Protein AF-A0A519HMJ4-F1 (afdb_monomer)

Secondary structure (DSSP, 8-state):
------------------------------------------TTSSSSSSS-----PPP---PPEEPSSHHHHHHHHHHHS-SS------TT-TTS-----------------SS---S--SSTTEEE-BSEEEETTEEEEEETTEEEEEE--TT--EEEEEEESSPBTB-GGGSTTEEEEEEEEETTEEEEEEEETTTTEEEEEEEEE-TTS-EEEEEEEEEE-----BSS--SEEEETTEEEEEE--B--SHHHHHHSS-BEEEB-SSSBPPP-B---GGGEEEPPPPTTS-S---EEEEEEEEETTSSS-EEEEEEEEE-SEEEEEE-SSEEEEEEE-S----TTSPPEEEEEEEETT-PPPEEEEEESB-SSGGGEEEETTTTEEEEEEESS--BTSBTTTTB--SEEEEEEEEGGG-BBS-----TTTEEEEEEPPTT-EEEEEEE-SSEEEEEEE---SSS-GGG-EEEEEEEETT-S--EEEEEESEEEEEEEETTEEEEEEEETTEEEEEEEE----TTSTT-SS-EEEEEEEEES-EES--SGGG-EEEE-TT-TTSSEEEEEEEEE-S--TTS-TTSS--EEEEEEEETTEEEEEEEE---GGGPPP----S--S-TT-S-EEEEETTEEEEEETTEEEEEEEETTEEEEEEEEE-PPPPPPPP--

Radius of gyration: 27.79 Å; Cα contacts (8 Å, |Δi|>4): 1647; chains: 1; bounding box: 76×78×93 Å

Nearest PDB structures (foldseek):
  4yhc-assembly1_A  TM=3.715E-01  e=1.565E-03  Schizosaccharomyces pombe 972h-
  6byx-assembly2_B  TM=3.562E-01  e=1.719E-03  Alteromonas sp. LOR
  6byx-assembly1_A  TM=3.514E-01  e=2.172E-03  Alteromonas sp. LOR
  9azz-assembly3_C  TM=4.197E-01  e=1.947E-01  Ehrlichia ruminantium str. Gardel
  1l3a-assembly1_C  TM=2.124E-01  e=3.899E+00  Solanum tuberosum

pLDDT: mean 77.73, std 22.74, range [22.72, 98.25]

Mean predicted aligned error: 12.27 Å

Foldseek 3Di:
DDDDDDDDDDDDDDDDDDDDDDDDDDDDDDDDDDDDDDDDDDPPPPPPPPPPPPPPPPPAFAFFAFQPALVSVLVVCVPFADPDDDPDPDPPDPVVPPDDDDDAFADDDDDDDDPDWQFRDHADQKAFWAQWGDDVQKIWGHDLQKIWIFGRPPNDTGTDEMDGLDDPQDFLVNFAPKAFQTWDDANQKIWIWIADPPVAAIKTWIWGADPRGYIGTQWIKGKHADDPDFSADGQWMDRRQKIKGKGKDFDDRSVVSQVRAIWTWTDDHPDTDDTHRQDDSNLETEFDADPVSQWGQGIKMWTKMWRNVDSDIDIHIRIYTTAPQWEWADYNFWIKIKHFGPDQDDLAFFGKIKIKTGTPVRDGIWIAIETAEALYNQQWDDPVVQQKIKGKGFSDFSYRPYHGNFADTGWIKIAIGHNSQTHRHPGYDDPVRIDTQTGDDPPWTHWHWHDDPFWIKIKTWDRDDPDDSQQTKMKIWIGTPVDDHIDIDIGTAGWLYWYDQQRWIWTWGGHDFKIKTWTWDADPDPVPVPDPGIDTLDIDMDGQKDFLARHRQQKDWDADPVPNSRQWTKMKHWIAGDDDPVDDSQPGFTWIWMWIHHRSDIGTQGIHGDPVVPADDQVSSHNPGSSRHQKGWGDDPQWTWMRTHQKIWTWHRDPSHTDTPDMDGPHDDHDDDDDD

Sequence (676 aa):
MVRYSRTIVATASRSQAGRLSNDGRRETHPPGGRDMVRWMTGLAAAAAALAMWTTAAAEPGERLSAFRSEAEFRAYLAAHGPQDPPPVCPPDQPDCEKDSSVDDVVITASRAAAAPSIANNQEAGVDEGDIVKMRGDTLIILRRGRLFTLDTAGDGLRAVDSINAFPPGLSPDQTDGDWYDEMLVADDWVVVIGYSYERGGTEINRFRLDRRGRIRFVDSHHLSSEDYYSSRNYASRLVGGQLVVYSPIEVYSADQTLAGVPELIRWRGGGQGAGQTLVRPQDIYRAPPAPDGSDGVEALHAVIRCDLTRPRLTCRATAILGPSSRTFYVGPDATYVWMTGGTYGGRDTLTHAFVYRVPLDGSRPTAARVLGAPTDQFSFAEDKAAGLLRVLVRSDGGGDAMWRPEFSEGSVALLTLPLSRFGDGVAAPEAGDYRMLGAIPDNAWRFVNRFTDAHVLYSVSGLAWEFDDDEGQALLDVVPLAGGAPTRYLLAGQVERIEPVGADALVVSRGADRVFFRTVNLAVDARRLWSQGPNITNTYVMQGANGAETRSHAFFYRPDPDSPDGERGVMGLPVVRGVDQDNGLFDAAADMAFLRRRDDRVVPIGQLASNASGQADDGCQVSCVDWYGDARPIFVGDRIFALLGYELVEGAEIKGQITERRRVSFAPPPAPSRRD

Solvent-accessible surface area (backbone atoms only — not comparable to full-atom values): 37508 Å² total; per-residue (Å²): 143,84,86,86,86,78,90,79,86,88,79,88,83,79,87,86,86,86,81,88,88,89,85,82,90,83,88,86,87,87,86,84,79,86,89,80,95,88,85,92,85,77,99,82,72,80,85,79,75,86,80,74,81,71,79,74,73,73,79,78,51,59,57,38,56,45,29,92,36,61,70,53,44,41,56,45,41,78,73,49,30,61,89,70,69,78,82,77,79,56,98,85,52,85,78,81,77,79,88,89,78,91,90,79,40,27,38,34,50,67,86,60,92,69,79,91,69,57,56,42,42,68,42,53,65,34,43,55,45,30,41,60,50,73,56,84,51,24,41,40,38,48,50,56,29,28,38,38,20,33,39,40,52,93,89,45,77,42,77,62,36,74,47,70,51,62,63,78,69,64,54,51,86,76,33,63,81,26,42,45,53,29,32,46,77,48,97,47,36,39,34,37,39,28,42,29,72,94,80,44,23,36,36,47,27,35,29,39,47,46,102,82,40,43,74,41,83,75,52,37,30,40,32,39,31,50,86,62,54,28,74,78,56,69,69,40,34,34,50,79,56,32,40,38,39,59,27,50,34,71,43,54,57,60,67,56,37,65,70,59,45,40,23,50,21,42,59,67,57,86,49,82,43,81,62,42,73,39,62,53,42,67,39,32,28,41,54,70,78,47,100,83,60,60,53,39,34,40,18,40,41,32,48,33,40,28,41,63,81,44,97,64,78,50,69,44,44,43,31,36,54,29,24,70,25,33,33,62,38,70,55,85,58,29,39,37,42,36,27,29,21,95,54,89,40,60,58,89,38,56,23,56,22,38,39,36,44,37,40,70,87,68,56,80,33,25,18,24,32,43,61,22,18,37,48,40,51,43,28,50,48,76,39,74,88,83,39,32,39,36,36,40,24,18,14,40,54,49,12,29,47,43,68,36,31,46,60,38,56,25,23,36,28,40,37,52,44,51,56,87,53,43,12,37,22,80,45,55,77,54,82,84,32,45,45,80,76,46,71,53,60,84,78,24,28,39,54,26,37,21,49,54,101,58,32,40,36,40,31,36,12,47,74,61,93,88,57,66,78,43,65,24,30,16,43,39,41,40,34,44,70,93,51,86,74,67,50,76,45,84,42,75,13,30,54,36,33,41,30,50,43,54,70,26,34,34,41,31,17,40,26,75,50,20,33,35,44,30,31,33,45,56,69,81,42,90,85,51,78,84,55,96,53,70,45,76,70,28,73,40,72,46,69,70,25,38,76,41,55,46,55,42,45,25,35,36,77,47,52,36,95,92,23,88,62,26,43,28,26,42,34,29,36,39,26,29,63,93,70,65,84,90,60,62,66,77,78,58,74,31,29,35,39,32,33,34,39,54,65,63,37,63,43,79,26,44,55,49,75,50,68,67,96,75,63,68,71,63,73,68,62,28,19,82,66,45,80,75,46,63,47,33,33,38,59,60,83,91,47,38,35,31,40,27,75,54,30,47,34,33,38,42,76,57,97,74,27,46,39,78,73,51,72,45,71,69,60,67,77,60,63,80,76,83,80,129

Structure (mmCIF, N/CA/C/O backbone):
data_AF-A0A519HMJ4-F1
#
_entry.id   AF-A0A519HMJ4-F1
#
loop_
_atom_site.group_PDB
_atom_site.id
_atom_site.type_symbol
_atom_site.label_atom_id
_atom_site.label_alt_id
_atom_site.label_comp_id
_atom_site.label_asym_id
_atom_site.label_entity_id
_atom_site.label_seq_id
_atom_site.pdbx_PDB_ins_code
_atom_site.Cartn_x
_atom_site.Cartn_y
_atom_site.Cartn_z
_atom_site.occupancy
_atom_site.B_iso_or_equiv
_atom_site.auth_seq_id
_atom_site.auth_comp_id
_atom_site.auth_asym_id
_atom_site.auth_atom_id
_atom_site.pdbx_PDB_model_num
ATOM 1 N N . MET A 1 1 ? 24.581 29.740 12.020 1.00 34.16 1 MET A N 1
ATOM 2 C CA . MET A 1 1 ? 24.588 31.212 11.831 1.00 34.16 1 MET A CA 1
ATOM 3 C C . MET A 1 1 ? 25.543 31.595 10.696 1.00 34.16 1 MET A C 1
ATOM 5 O O . MET A 1 1 ? 26.704 31.872 10.955 1.00 34.16 1 MET A O 1
ATOM 9 N N . VAL A 1 2 ? 25.062 31.638 9.451 1.00 23.44 2 VAL A N 1
ATOM 10 C CA . VAL A 1 2 ? 25.721 32.313 8.312 1.00 23.44 2 VAL A CA 1
ATOM 11 C C . VAL A 1 2 ? 24.601 32.961 7.493 1.00 23.44 2 VAL A C 1
ATOM 13 O O . VAL A 1 2 ? 23.551 32.349 7.331 1.00 23.44 2 VAL A O 1
ATOM 16 N N . ARG A 1 3 ? 24.774 34.204 7.029 1.00 23.34 3 ARG A N 1
ATOM 17 C CA . ARG A 1 3 ? 23.778 34.913 6.203 1.00 23.34 3 ARG A CA 1
ATOM 18 C C . ARG A 1 3 ? 24.270 35.020 4.764 1.00 23.34 3 ARG A C 1
ATOM 20 O O . ARG A 1 3 ? 25.355 35.553 4.549 1.00 23.34 3 ARG A O 1
ATOM 27 N N . TYR A 1 4 ? 23.432 34.647 3.799 1.00 23.19 4 TYR A N 1
ATOM 28 C CA . TYR A 1 4 ? 23.602 35.026 2.395 1.00 23.19 4 TYR A CA 1
ATOM 29 C C . TYR A 1 4 ? 22.458 35.940 1.948 1.00 23.19 4 TYR A C 1
ATOM 31 O O . TYR A 1 4 ? 21.378 35.490 1.584 1.00 23.19 4 TYR A O 1
ATOM 39 N N . SER A 1 5 ? 22.706 37.250 1.966 1.00 23.06 5 SER A N 1
ATOM 40 C CA . SER A 1 5 ? 21.808 38.238 1.362 1.00 23.06 5 SER A CA 1
ATOM 41 C C . SER A 1 5 ? 22.107 38.362 -0.134 1.00 23.06 5 SER A C 1
ATOM 43 O O . SER A 1 5 ? 23.222 38.729 -0.505 1.00 23.06 5 SER A O 1
ATOM 45 N N . ARG A 1 6 ? 21.114 38.130 -1.002 1.00 26.80 6 ARG A N 1
ATOM 46 C CA . ARG A 1 6 ? 21.177 38.503 -2.426 1.00 26.80 6 ARG A CA 1
ATOM 47 C C . ARG A 1 6 ? 20.032 39.440 -2.797 1.00 26.80 6 ARG A C 1
ATOM 49 O O . ARG A 1 6 ? 18.956 39.013 -3.194 1.00 26.80 6 ARG A O 1
ATOM 56 N N . THR A 1 7 ? 20.300 40.737 -2.695 1.00 23.95 7 THR A N 1
ATOM 57 C CA . THR A 1 7 ? 19.444 41.782 -3.260 1.00 23.95 7 THR A CA 1
ATOM 58 C C . THR A 1 7 ? 19.503 41.720 -4.786 1.00 23.95 7 THR A C 1
ATOM 60 O O . THR A 1 7 ? 20.583 41.870 -5.356 1.00 23.95 7 THR A O 1
ATOM 63 N N . ILE A 1 8 ? 18.359 41.564 -5.452 1.00 25.42 8 ILE A N 1
ATOM 64 C CA . ILE A 1 8 ? 18.224 41.796 -6.896 1.00 25.42 8 ILE A CA 1
ATOM 65 C C . ILE A 1 8 ? 17.259 42.966 -7.101 1.00 25.42 8 ILE A C 1
ATOM 67 O O . ILE A 1 8 ? 16.222 43.063 -6.449 1.00 25.42 8 ILE A O 1
ATOM 71 N N . VAL A 1 9 ? 17.652 43.905 -7.962 1.00 25.11 9 VAL A N 1
ATOM 72 C CA . VAL A 1 9 ? 16.954 45.179 -8.165 1.00 25.11 9 VAL A CA 1
ATOM 73 C C . VAL A 1 9 ? 15.860 45.017 -9.215 1.00 25.11 9 VAL A C 1
ATOM 75 O O . VAL A 1 9 ? 16.131 44.589 -10.334 1.00 25.11 9 VAL A O 1
ATOM 78 N N . ALA A 1 10 ? 14.634 45.416 -8.878 1.00 23.20 10 ALA A N 1
ATOM 79 C CA . ALA A 1 10 ? 13.532 45.464 -9.830 1.00 23.20 10 ALA A CA 1
ATOM 80 C C . ALA A 1 10 ? 13.673 46.656 -10.795 1.00 23.20 10 ALA A C 1
ATOM 82 O O . ALA A 1 10 ? 13.738 47.810 -10.368 1.00 23.20 10 ALA A O 1
ATOM 83 N N . THR A 1 11 ? 13.641 46.391 -12.102 1.00 25.56 11 THR A N 1
ATOM 84 C CA . THR A 1 11 ? 13.573 47.409 -13.162 1.00 25.56 11 THR A CA 1
ATOM 85 C C . THR A 1 11 ? 12.350 47.183 -14.046 1.00 25.56 11 THR A C 1
ATOM 87 O O . THR A 1 11 ? 12.381 46.447 -15.028 1.00 25.56 11 THR A O 1
ATOM 90 N N . ALA A 1 12 ? 11.250 47.858 -13.713 1.00 24.45 12 ALA A N 1
ATOM 91 C CA . ALA A 1 12 ? 10.075 47.909 -14.574 1.00 24.45 12 ALA A CA 1
ATOM 92 C C . ALA A 1 12 ? 10.269 48.928 -15.713 1.00 24.45 12 ALA A C 1
ATOM 94 O O . ALA A 1 12 ? 10.676 50.066 -15.476 1.00 24.45 12 ALA A O 1
ATOM 95 N N . SER A 1 13 ? 9.886 48.562 -16.936 1.00 25.78 13 SER A N 1
ATOM 96 C CA . SER A 1 13 ? 9.621 49.513 -18.023 1.00 25.78 13 SER A CA 1
ATOM 97 C C . SER A 1 13 ? 8.287 49.170 -18.699 1.00 25.78 13 SER A C 1
ATOM 99 O O . SER A 1 13 ? 7.730 48.091 -18.494 1.00 25.78 13 SER A O 1
ATOM 101 N N . ARG A 1 14 ? 7.687 50.139 -19.400 1.00 26.16 14 ARG A N 1
ATOM 102 C CA . ARG A 1 14 ? 6.272 50.093 -19.804 1.00 26.16 14 ARG A CA 1
ATOM 103 C C . ARG A 1 14 ? 6.083 49.953 -21.312 1.00 26.16 14 ARG A C 1
ATOM 105 O O . ARG A 1 14 ? 6.772 50.610 -22.081 1.00 26.16 14 ARG A O 1
ATOM 112 N N . SER A 1 15 ? 4.967 49.303 -21.653 1.00 26.28 15 SER A N 1
ATOM 113 C CA . SER A 1 15 ? 4.074 49.603 -22.786 1.00 26.28 15 SER A CA 1
ATOM 114 C C . SER A 1 15 ? 4.603 49.475 -24.221 1.00 26.28 15 SER A C 1
ATOM 116 O O . SER A 1 15 ? 5.519 50.179 -24.623 1.00 26.28 15 SER A O 1
ATOM 118 N N . GLN A 1 16 ? 3.805 48.816 -25.063 1.00 27.92 16 GLN A N 1
ATOM 119 C CA . GLN A 1 16 ? 2.895 49.558 -25.949 1.00 27.92 16 GLN A CA 1
ATOM 120 C C . GLN A 1 16 ? 1.623 48.742 -26.228 1.00 27.92 16 GLN A C 1
ATOM 122 O O . GLN A 1 16 ? 1.539 47.576 -25.851 1.00 27.92 16 GLN A O 1
ATOM 127 N N . ALA A 1 17 ? 0.601 49.382 -26.802 1.00 27.86 17 ALA A N 1
ATOM 128 C CA . ALA A 1 17 ? -0.712 48.784 -27.034 1.00 27.86 17 ALA A CA 1
ATOM 129 C C . ALA A 1 17 ? -1.005 48.637 -28.535 1.00 27.86 17 ALA A C 1
ATOM 131 O O . ALA A 1 17 ? -0.858 49.597 -29.289 1.00 27.86 17 ALA A O 1
ATOM 132 N N . GLY A 1 18 ? -1.493 47.462 -28.939 1.00 26.66 18 GLY A N 1
ATOM 133 C CA . GLY A 1 18 ? -2.162 47.221 -30.221 1.00 26.66 18 GLY A CA 1
ATOM 134 C C . GLY A 1 18 ? -3.656 46.977 -29.987 1.00 26.66 18 GLY A C 1
ATOM 135 O O . GLY A 1 18 ? -4.031 46.404 -28.965 1.00 26.66 18 GLY A O 1
ATOM 136 N N . ARG A 1 19 ? -4.528 47.453 -30.883 1.00 27.89 19 ARG A N 1
ATOM 137 C CA . ARG A 1 19 ? -5.989 47.457 -30.678 1.00 27.89 19 ARG A CA 1
ATOM 138 C C . ARG A 1 19 ? -6.719 47.244 -32.006 1.00 27.89 19 ARG A C 1
ATOM 140 O O . ARG A 1 19 ? -6.286 47.811 -33.003 1.00 27.89 19 ARG A O 1
ATOM 147 N N . LEU A 1 20 ? -7.887 46.586 -31.950 1.00 28.39 20 LEU A N 1
ATOM 148 C CA . LEU A 1 20 ? -8.814 46.330 -33.076 1.00 28.39 20 LEU A CA 1
ATOM 149 C C . LEU A 1 20 ? -8.272 45.264 -34.064 1.00 28.39 20 LEU A C 1
ATOM 151 O O . LEU A 1 20 ? -7.066 45.118 -34.208 1.00 28.39 20 LEU A O 1
ATOM 155 N N . SER A 1 21 ? -9.096 44.458 -34.738 1.00 28.38 21 SER A N 1
ATOM 156 C CA . SER A 1 21 ? -10.502 44.650 -35.138 1.00 28.38 21 SER A CA 1
ATOM 157 C C . SER A 1 21 ? -11.448 43.494 -34.747 1.00 28.38 21 SER A C 1
ATOM 159 O O . SER A 1 21 ? -11.067 42.579 -34.024 1.00 28.38 21 SER A O 1
ATOM 161 N N . ASN A 1 22 ? -12.719 43.596 -35.156 1.00 31.66 22 ASN A N 1
ATOM 162 C CA . ASN A 1 22 ? -13.813 42.692 -34.790 1.00 31.66 22 ASN A CA 1
ATOM 163 C C . ASN A 1 22 ? -14.846 42.619 -35.932 1.00 31.66 22 ASN A C 1
ATOM 165 O O . ASN A 1 22 ? -15.599 43.574 -36.115 1.00 31.66 22 ASN A O 1
ATOM 169 N N . ASP A 1 23 ? -14.863 41.516 -36.685 1.00 31.05 23 ASP A N 1
ATOM 170 C CA . ASP A 1 23 ? -15.905 41.135 -37.656 1.00 31.05 23 ASP A CA 1
ATOM 171 C C . ASP A 1 23 ? -15.719 39.632 -37.991 1.00 31.05 23 ASP A C 1
ATOM 173 O O . ASP A 1 23 ? -14.590 39.145 -37.961 1.00 31.05 23 ASP A O 1
ATOM 177 N N . GLY A 1 24 ? -16.733 38.814 -38.287 1.00 28.36 24 GLY A N 1
ATOM 178 C CA . GLY A 1 24 ? -18.164 39.101 -38.379 1.00 28.36 24 GLY A CA 1
ATOM 179 C C . GLY A 1 24 ? -19.017 37.825 -38.321 1.00 28.36 24 GLY A C 1
ATOM 180 O O . GLY A 1 24 ? -18.515 36.710 -38.458 1.00 28.36 24 GLY A O 1
ATOM 181 N N . ARG A 1 25 ? -20.331 37.974 -38.103 1.00 33.34 25 ARG A N 1
ATOM 182 C CA . ARG A 1 25 ? -21.284 36.845 -38.033 1.00 33.34 25 ARG A CA 1
ATOM 183 C C . ARG A 1 25 ? -21.570 36.243 -39.413 1.00 33.34 25 ARG A C 1
ATOM 185 O O . ARG A 1 25 ? -21.723 36.997 -40.373 1.00 33.34 25 ARG A O 1
ATOM 192 N N . ARG A 1 26 ? -21.869 34.936 -39.465 1.00 29.88 26 ARG A N 1
ATOM 193 C CA . ARG A 1 26 ? -22.864 34.372 -40.403 1.00 29.88 26 ARG A CA 1
ATOM 194 C C . ARG A 1 26 ? -23.403 33.011 -39.953 1.00 29.88 26 ARG A C 1
ATOM 196 O O . ARG A 1 26 ? -22.695 32.013 -39.976 1.00 29.88 26 ARG A O 1
ATOM 203 N N . GLU A 1 27 ? -24.682 32.991 -39.598 1.00 33.22 27 GLU A N 1
ATOM 204 C CA . GLU A 1 27 ? -25.510 31.784 -39.531 1.00 33.22 27 GLU A CA 1
ATOM 205 C C . GLU A 1 27 ? -26.148 31.534 -40.908 1.00 33.22 27 GLU A C 1
ATOM 207 O O . GLU A 1 27 ? -26.462 32.494 -41.613 1.00 33.22 27 GLU A O 1
ATOM 212 N N . THR A 1 28 ? -26.436 30.276 -41.252 1.00 31.88 28 THR A N 1
ATOM 213 C CA . THR A 1 28 ? -27.476 29.914 -42.239 1.00 31.88 28 THR A CA 1
ATOM 214 C C . THR A 1 28 ? -28.021 28.515 -41.938 1.00 31.88 28 THR A C 1
ATOM 216 O O . THR A 1 28 ? -27.257 27.613 -41.604 1.00 31.88 28 THR A O 1
ATOM 219 N N . HIS A 1 29 ? -29.340 28.334 -42.063 1.00 31.62 29 HIS A N 1
ATOM 220 C CA . HIS A 1 29 ? -30.050 27.070 -41.809 1.00 31.62 29 HIS A CA 1
ATOM 221 C C . HIS A 1 29 ? -30.217 26.197 -43.079 1.00 31.62 29 HIS A C 1
ATOM 223 O O . HIS A 1 29 ? -30.056 26.704 -44.191 1.00 31.62 29 HIS A O 1
ATOM 229 N N . PRO A 1 30 ? -30.555 24.896 -42.934 1.00 46.59 30 PRO A N 1
ATOM 230 C CA . PRO A 1 30 ? -30.637 23.941 -44.043 1.00 46.59 30 PRO A CA 1
ATOM 231 C C . PRO A 1 30 ? -32.058 23.749 -44.622 1.00 46.59 30 PRO A C 1
ATOM 233 O O . PRO A 1 30 ? -33.054 23.995 -43.941 1.00 46.59 30 PRO A O 1
ATOM 236 N N . PRO A 1 31 ? -32.160 23.173 -45.833 1.00 38.50 31 PRO A N 1
ATOM 237 C CA . PRO A 1 31 ? -33.271 22.328 -46.282 1.00 38.50 31 PRO A CA 1
ATOM 238 C C . PRO A 1 31 ? -32.855 20.831 -46.337 1.00 38.50 31 PRO A C 1
ATOM 240 O O . PRO A 1 31 ? -31.675 20.504 -46.284 1.00 38.50 31 PRO A O 1
ATOM 243 N N . GLY A 1 32 ? -33.758 19.852 -46.473 1.00 29.19 32 GLY A N 1
ATOM 244 C CA . GLY A 1 32 ? -35.215 19.990 -46.637 1.00 29.19 32 GLY A CA 1
ATOM 245 C C . GLY A 1 32 ? -36.032 18.706 -46.894 1.00 29.19 32 GLY A C 1
ATOM 246 O O . GLY A 1 32 ? -37.251 18.807 -46.954 1.00 29.19 32 GLY A O 1
ATOM 247 N N . GLY A 1 33 ? -35.416 17.517 -46.989 1.00 29.81 33 GLY A N 1
ATOM 248 C CA . GLY A 1 33 ? -36.098 16.206 -46.920 1.00 29.81 33 GLY A CA 1
ATOM 249 C C . GLY A 1 33 ? -36.902 15.724 -48.148 1.00 29.81 33 GLY A C 1
ATOM 250 O O . GLY A 1 33 ? -37.142 16.479 -49.084 1.00 29.81 33 GLY A O 1
ATOM 251 N N . ARG A 1 34 ? -37.366 14.457 -48.054 1.00 30.62 34 ARG A N 1
ATOM 252 C CA . ARG A 1 34 ? -38.133 13.641 -49.042 1.00 30.62 34 ARG A CA 1
ATOM 253 C C . ARG A 1 34 ? -37.303 13.206 -50.268 1.00 30.62 34 ARG A C 1
ATOM 255 O O . ARG A 1 34 ? -36.587 14.004 -50.846 1.00 30.62 34 ARG A O 1
ATOM 262 N N . ASP A 1 35 ? -37.274 11.928 -50.650 1.00 29.56 35 ASP A N 1
ATOM 263 C CA . ASP A 1 35 ? -38.444 11.084 -50.953 1.00 29.56 35 ASP A CA 1
ATOM 264 C C . ASP A 1 35 ? -38.473 9.675 -50.307 1.00 29.56 35 ASP A C 1
ATOM 266 O O . ASP A 1 35 ? -37.631 9.315 -49.487 1.00 29.56 35 ASP A O 1
ATOM 270 N N . MET A 1 36 ? -39.522 8.904 -50.623 1.00 27.69 36 MET A N 1
ATOM 271 C CA . MET A 1 36 ? -39.940 7.643 -49.986 1.00 27.69 36 MET A CA 1
ATOM 272 C C . MET A 1 36 ? -40.504 6.666 -51.045 1.00 27.69 36 MET A C 1
ATOM 274 O O . MET A 1 36 ? -40.899 7.127 -52.110 1.00 27.69 36 MET A O 1
ATOM 278 N N . VAL A 1 37 ? -40.673 5.365 -50.710 1.00 30.06 37 VAL A N 1
ATOM 279 C CA . VAL A 1 37 ? -41.324 4.301 -51.540 1.00 30.06 37 VAL A CA 1
ATOM 280 C C . VAL A 1 37 ? -40.401 3.819 -52.689 1.00 30.06 37 VAL A C 1
ATOM 282 O O . VAL A 1 37 ? -39.843 4.645 -53.390 1.00 30.06 37 VAL A O 1
ATOM 285 N N . ARG A 1 38 ? -40.130 2.534 -52.999 1.00 29.22 38 ARG A N 1
ATOM 286 C CA . ARG A 1 38 ? -40.594 1.145 -52.678 1.00 29.22 38 ARG A CA 1
ATOM 287 C C . ARG A 1 38 ? -39.373 0.206 -52.965 1.00 29.22 38 ARG A C 1
ATOM 289 O O . ARG A 1 38 ? -38.454 0.666 -53.626 1.00 29.22 38 ARG A O 1
ATOM 296 N N . TRP A 1 39 ? -39.221 -1.072 -52.590 1.00 26.22 39 TRP A N 1
ATOM 297 C CA . TRP A 1 39 ? -40.107 -2.246 -52.424 1.00 26.22 39 TRP A CA 1
ATOM 298 C C . TRP A 1 39 ? -39.437 -3.293 -51.490 1.00 26.22 39 TRP A C 1
ATOM 300 O O . TRP A 1 39 ? -38.245 -3.205 -51.215 1.00 26.22 39 TRP A O 1
ATOM 310 N N . MET A 1 40 ? -40.175 -4.329 -51.065 1.00 28.67 40 MET A N 1
ATOM 311 C CA . MET A 1 40 ? -39.639 -5.505 -50.351 1.00 28.67 40 MET A CA 1
ATOM 312 C C . MET A 1 40 ? -39.357 -6.690 -51.293 1.00 28.67 40 MET A C 1
ATOM 314 O O . MET A 1 40 ? -40.274 -7.098 -51.994 1.00 28.67 40 MET A O 1
ATOM 318 N N . THR A 1 41 ? -38.170 -7.306 -51.196 1.00 28.72 41 THR A N 1
ATOM 319 C CA . THR A 1 41 ? -37.876 -8.745 -51.450 1.00 28.72 41 THR A CA 1
ATOM 320 C C . THR A 1 41 ? -36.437 -9.038 -50.998 1.00 28.72 41 THR A C 1
ATOM 322 O O . THR A 1 41 ? -35.546 -8.295 -51.394 1.00 28.72 41 THR A O 1
ATOM 325 N N . GLY A 1 42 ? -36.176 -10.101 -50.217 1.00 28.30 42 GLY A N 1
ATOM 326 C CA . GLY A 1 42 ? -34.787 -10.447 -49.833 1.00 28.30 42 GLY A CA 1
ATOM 327 C C . GLY A 1 42 ? -34.548 -11.337 -48.600 1.00 28.30 42 GLY A C 1
ATOM 328 O O . GLY A 1 42 ? -33.396 -11.524 -48.214 1.00 28.30 42 GLY A O 1
ATOM 329 N N . LEU A 1 43 ? -35.583 -11.898 -47.962 1.00 31.91 43 LEU A N 1
ATOM 330 C CA . LEU A 1 43 ? -35.452 -12.760 -46.772 1.00 31.91 43 LEU A CA 1
ATOM 331 C C . LEU A 1 43 ? -34.902 -14.167 -47.113 1.00 31.91 43 LEU A C 1
ATOM 333 O O . LEU A 1 43 ? -35.626 -15.155 -47.071 1.00 31.91 43 LEU A O 1
ATOM 337 N N . ALA A 1 44 ? -33.617 -14.248 -47.481 1.00 28.86 44 ALA A N 1
ATOM 338 C CA . ALA A 1 44 ? -32.942 -15.509 -47.830 1.00 28.86 44 ALA A CA 1
ATOM 339 C C . ALA A 1 44 ? -31.424 -15.566 -47.522 1.00 28.86 44 ALA A C 1
ATOM 341 O O . ALA A 1 44 ? -30.789 -16.568 -47.836 1.00 28.86 44 ALA A O 1
ATOM 342 N N . ALA A 1 45 ? -30.825 -14.527 -46.918 1.00 28.23 45 ALA A N 1
ATOM 343 C CA . ALA A 1 45 ? -29.362 -14.419 -46.749 1.00 28.23 45 ALA A CA 1
ATOM 344 C C . ALA A 1 45 ? -28.867 -14.233 -45.294 1.00 28.23 45 ALA A C 1
ATOM 346 O O . ALA A 1 45 ? -27.669 -14.102 -45.064 1.00 28.23 45 ALA A O 1
ATOM 347 N N . ALA A 1 46 ? -29.760 -14.234 -44.296 1.00 29.48 46 ALA A N 1
ATOM 348 C CA . ALA A 1 46 ? -29.423 -13.896 -42.903 1.00 29.48 46 ALA A CA 1
ATOM 349 C C . ALA A 1 46 ? -29.096 -15.102 -41.990 1.00 29.48 46 ALA A C 1
ATOM 351 O O . ALA A 1 46 ? -28.793 -14.916 -40.816 1.00 29.48 46 ALA A O 1
ATOM 352 N N . ALA A 1 47 ? -29.149 -16.337 -42.505 1.00 29.47 47 ALA A N 1
ATOM 353 C CA . ALA A 1 47 ? -29.002 -17.565 -41.707 1.00 29.47 47 ALA A CA 1
ATOM 354 C C . ALA A 1 47 ? -27.585 -18.183 -41.718 1.00 29.47 47 ALA A C 1
ATOM 356 O O . ALA A 1 47 ? -27.357 -19.184 -41.047 1.00 29.47 47 ALA A O 1
ATOM 357 N N . ALA A 1 48 ? -26.636 -17.602 -42.462 1.00 29.62 48 ALA A N 1
ATOM 358 C CA . ALA A 1 48 ? -25.261 -18.109 -42.601 1.00 29.62 48 ALA A CA 1
ATOM 359 C C . ALA A 1 48 ? -24.184 -17.191 -41.978 1.00 29.62 48 ALA A C 1
ATOM 361 O O . ALA A 1 48 ? -22.998 -17.489 -42.070 1.00 29.62 48 ALA A O 1
ATOM 362 N N . ALA A 1 49 ? -24.585 -16.089 -41.330 1.00 29.58 49 ALA A N 1
ATOM 363 C CA . ALA A 1 49 ? -23.682 -15.130 -40.676 1.00 29.58 49 ALA A CA 1
ATOM 364 C C . ALA A 1 49 ? -23.620 -15.282 -39.137 1.00 29.58 49 ALA A C 1
ATOM 366 O O . ALA A 1 49 ? -22.880 -14.568 -38.468 1.00 29.58 49 ALA A O 1
ATOM 367 N N . LEU A 1 50 ? -24.378 -16.225 -38.566 1.00 33.09 50 LEU A N 1
ATOM 368 C CA . LEU A 1 50 ? -24.507 -16.471 -37.120 1.00 33.09 50 LEU A CA 1
ATOM 369 C C . LEU A 1 50 ? -23.724 -17.722 -36.668 1.00 33.09 50 LEU A C 1
ATOM 371 O O . LEU A 1 50 ? -24.209 -18.527 -35.880 1.00 33.09 50 LEU A O 1
ATOM 375 N N . ALA A 1 51 ? -22.508 -17.895 -37.199 1.00 32.88 51 ALA A N 1
ATOM 376 C CA . ALA A 1 51 ? -21.622 -19.023 -36.875 1.00 32.88 51 ALA A CA 1
ATOM 377 C C . ALA A 1 51 ? -20.118 -18.666 -36.819 1.00 32.88 51 ALA A C 1
ATOM 379 O O . ALA A 1 51 ? -19.285 -19.560 -36.705 1.00 32.88 51 ALA A O 1
ATOM 380 N N . MET A 1 52 ? -19.755 -17.378 -36.887 1.00 31.62 52 MET A N 1
ATOM 381 C CA . MET A 1 52 ? -18.364 -16.900 -36.775 1.00 31.62 52 MET A CA 1
ATOM 382 C C . MET A 1 52 ? -18.245 -15.671 -35.861 1.00 31.62 52 MET A C 1
ATOM 384 O O . MET A 1 52 ? -17.657 -14.656 -36.212 1.00 31.62 52 MET A O 1
ATOM 388 N N . TRP A 1 53 ? -18.788 -15.796 -34.648 1.00 32.66 53 TRP A N 1
ATOM 389 C CA . TRP A 1 53 ? -18.272 -15.079 -33.474 1.00 32.66 53 TRP A CA 1
ATOM 390 C C . TRP A 1 53 ? -17.464 -16.058 -32.616 1.00 32.66 53 TRP A C 1
ATOM 392 O O . TRP A 1 53 ? -17.691 -16.229 -31.421 1.00 32.66 53 TRP A O 1
ATOM 402 N N . THR A 1 54 ? -16.497 -16.728 -33.250 1.00 29.53 54 THR A N 1
ATOM 403 C CA . THR A 1 54 ? -15.318 -17.186 -32.519 1.00 29.53 54 THR A CA 1
ATOM 404 C C . THR A 1 54 ? -14.675 -15.944 -31.926 1.00 29.53 54 THR A C 1
ATOM 406 O O . THR A 1 54 ? -14.201 -15.088 -32.675 1.00 29.53 54 THR A O 1
ATOM 409 N N . THR A 1 55 ? -14.658 -15.835 -30.600 1.00 35.00 55 THR A N 1
ATOM 410 C CA . THR A 1 55 ? -13.769 -14.900 -29.916 1.00 35.00 55 THR A CA 1
ATOM 411 C C . THR A 1 55 ? -12.348 -15.255 -30.328 1.00 35.00 55 THR A C 1
ATOM 413 O O . THR A 1 55 ? -11.783 -16.228 -29.824 1.00 35.00 55 THR A O 1
ATOM 416 N N . ALA A 1 56 ? -11.791 -14.504 -31.276 1.00 28.98 56 ALA A N 1
ATOM 417 C CA . ALA A 1 56 ? -10.363 -14.521 -31.513 1.00 28.98 56 ALA A CA 1
ATOM 418 C C . ALA A 1 56 ? -9.727 -14.051 -30.204 1.00 28.98 56 ALA A C 1
ATOM 420 O O . ALA A 1 56 ? -9.815 -12.873 -29.855 1.00 28.98 56 ALA A O 1
ATOM 421 N N . ALA A 1 57 ? -9.161 -14.991 -29.444 1.00 33.16 57 ALA A N 1
ATOM 422 C CA . ALA A 1 57 ? -8.208 -14.631 -28.410 1.00 33.16 57 ALA A CA 1
ATOM 423 C C . ALA A 1 57 ? 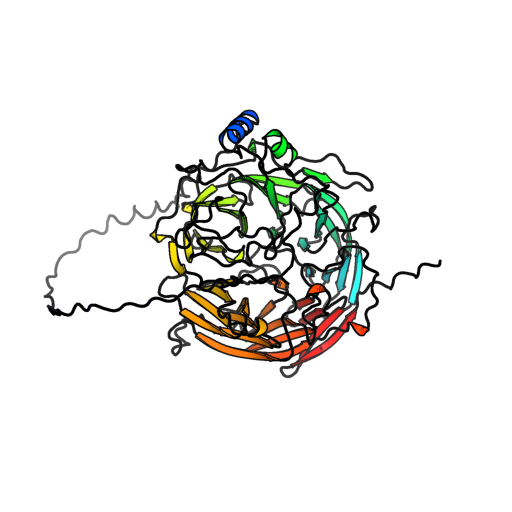-7.154 -13.770 -29.106 1.00 33.16 57 ALA A C 1
ATOM 425 O O . ALA A 1 57 ? -6.677 -14.161 -30.173 1.00 33.16 57 ALA A O 1
ATOM 426 N N . ALA A 1 58 ? -6.877 -12.583 -28.565 1.00 31.52 58 ALA A N 1
ATOM 427 C CA . ALA A 1 58 ? -5.942 -11.666 -29.197 1.00 31.52 58 ALA A CA 1
ATOM 428 C C . ALA A 1 58 ? -4.626 -12.411 -29.455 1.00 31.52 58 ALA A C 1
ATOM 430 O O . ALA A 1 58 ? -4.058 -12.977 -28.516 1.00 31.52 58 ALA A O 1
ATOM 431 N N . GLU A 1 59 ? -4.191 -12.439 -30.720 1.00 34.22 59 GLU A N 1
ATOM 432 C CA . GLU A 1 59 ? -2.868 -12.941 -31.098 1.00 34.22 59 GLU A CA 1
ATOM 433 C C . GLU A 1 59 ? -1.859 -12.283 -30.150 1.00 34.22 59 GLU A C 1
ATOM 435 O O . GLU A 1 59 ? -1.825 -11.048 -30.079 1.00 34.22 59 GLU A O 1
ATOM 440 N N . PRO A 1 60 ? -1.121 -13.058 -29.336 1.00 42.00 60 PRO A N 1
ATOM 441 C CA . PRO A 1 60 ? -0.298 -12.476 -28.295 1.00 42.00 60 PRO A CA 1
ATOM 442 C C . PRO A 1 60 ? 0.809 -11.663 -28.958 1.00 42.00 60 PRO A C 1
ATOM 444 O O . PRO A 1 60 ? 1.689 -12.235 -29.604 1.00 42.00 60 PRO A O 1
ATOM 447 N N . GLY A 1 61 ? 0.766 -10.340 -28.769 1.00 53.16 61 GLY A N 1
ATOM 448 C CA . GLY A 1 61 ? 1.854 -9.445 -29.153 1.00 53.16 61 GLY A CA 1
ATOM 449 C C . GLY A 1 61 ? 3.186 -9.983 -28.634 1.00 53.16 61 GLY A C 1
ATOM 450 O O . GLY A 1 61 ? 3.222 -10.638 -27.584 1.00 53.16 61 GLY A O 1
ATOM 451 N N . GLU A 1 62 ? 4.260 -9.770 -29.400 1.00 68.31 62 GLU A N 1
ATOM 452 C CA . GLU A 1 62 ? 5.547 -10.419 -29.149 1.00 68.31 62 GLU A CA 1
ATOM 453 C C . GLU A 1 62 ? 5.969 -10.218 -27.689 1.00 68.31 62 GLU A C 1
ATOM 455 O O . GLU A 1 62 ? 6.153 -9.100 -27.218 1.00 68.31 62 GLU A O 1
ATOM 460 N N . ARG A 1 63 ? 6.037 -11.313 -26.924 1.00 82.69 63 ARG A N 1
ATOM 461 C CA . ARG A 1 63 ? 6.360 -11.233 -25.496 1.00 82.69 63 ARG A CA 1
ATOM 462 C C . ARG A 1 63 ? 7.853 -11.018 -25.308 1.00 82.69 63 ARG A C 1
ATOM 464 O O . ARG A 1 63 ? 8.656 -11.533 -26.089 1.00 82.69 63 ARG A O 1
ATOM 471 N N . LEU A 1 64 ? 8.214 -10.360 -24.208 1.00 92.06 64 LEU A N 1
ATOM 472 C CA . LEU A 1 64 ? 9.599 -10.038 -23.873 1.00 92.06 64 LEU A CA 1
ATOM 473 C C . LEU A 1 64 ? 10.529 -11.255 -23.988 1.00 92.06 64 LEU A C 1
ATOM 475 O O . LEU A 1 64 ? 10.195 -12.381 -23.594 1.00 92.06 64 LEU A O 1
ATOM 479 N N . SER A 1 65 ? 11.732 -11.001 -24.498 1.00 89.00 65 SER A N 1
ATOM 480 C CA . SER A 1 65 ? 12.776 -12.014 -24.633 1.00 89.00 65 SER A CA 1
ATOM 481 C C . SER A 1 65 ? 13.707 -12.004 -23.425 1.00 89.00 65 SER A C 1
ATOM 483 O O . SER A 1 65 ? 14.373 -11.006 -23.138 1.00 89.00 65 SER A O 1
ATOM 485 N N . ALA A 1 66 ? 13.788 -13.145 -22.741 1.00 93.62 66 ALA A N 1
ATOM 486 C CA . ALA A 1 66 ? 14.838 -13.395 -21.763 1.00 93.62 66 ALA A CA 1
ATOM 487 C C . ALA A 1 66 ? 16.201 -13.616 -22.441 1.00 93.62 66 ALA A C 1
ATOM 489 O O . ALA A 1 66 ? 16.279 -13.814 -23.659 1.00 93.62 66 ALA A O 1
ATOM 490 N N . PHE A 1 67 ? 17.287 -13.611 -21.669 1.00 94.88 67 PHE A N 1
ATOM 491 C CA . PHE A 1 67 ? 18.603 -13.989 -22.192 1.00 94.88 67 PHE A CA 1
ATOM 492 C C . PHE A 1 67 ? 18.692 -15.503 -22.388 1.00 94.88 67 PHE A C 1
ATOM 494 O O . PHE A 1 67 ? 18.297 -16.283 -21.524 1.00 94.88 67 PHE A O 1
ATOM 501 N N . ARG A 1 68 ? 19.254 -15.961 -23.512 1.00 94.75 68 ARG A N 1
ATOM 502 C CA . ARG A 1 68 ? 19.405 -17.411 -23.757 1.00 94.75 68 ARG A CA 1
ATOM 503 C C . ARG A 1 68 ? 20.527 -18.028 -22.916 1.00 94.75 68 ARG A C 1
ATOM 505 O O . ARG A 1 68 ? 20.462 -19.207 -22.567 1.00 94.75 68 ARG A O 1
ATOM 512 N N . SER A 1 69 ? 21.548 -17.245 -22.574 1.00 95.38 69 SER A N 1
ATOM 513 C CA . SER A 1 69 ? 22.708 -17.684 -21.796 1.00 95.38 69 SER A CA 1
ATOM 514 C C . SER A 1 69 ? 23.302 -16.552 -20.960 1.00 95.38 69 SER A C 1
ATOM 516 O O . SER A 1 69 ? 23.085 -15.372 -21.229 1.00 95.38 69 SER A O 1
ATOM 518 N N . GLU A 1 70 ? 24.119 -16.926 -19.979 1.00 94.94 70 GLU A N 1
ATOM 519 C CA . GLU A 1 70 ? 24.927 -15.998 -19.184 1.00 94.94 70 GLU A CA 1
ATOM 520 C C . GLU A 1 70 ? 25.886 -15.168 -20.052 1.00 94.94 70 GLU A C 1
ATOM 522 O O . GLU A 1 70 ? 26.065 -13.980 -19.813 1.00 94.94 70 GLU A O 1
ATOM 527 N N . ALA A 1 71 ? 26.437 -15.753 -21.120 1.00 95.88 71 ALA A N 1
ATOM 528 C CA . ALA A 1 71 ? 27.275 -15.031 -22.076 1.00 95.88 71 ALA A CA 1
ATOM 529 C C . ALA A 1 71 ? 26.501 -13.936 -22.838 1.00 95.88 71 ALA A C 1
ATOM 531 O O . ALA A 1 71 ? 27.067 -12.884 -23.123 1.00 95.88 71 ALA A O 1
ATOM 532 N N . GLU A 1 72 ? 25.211 -14.145 -23.133 1.00 95.19 72 GLU A N 1
ATOM 533 C CA . GLU A 1 72 ? 24.356 -13.109 -23.731 1.00 95.19 72 GLU A CA 1
ATOM 534 C C . GLU A 1 72 ? 24.060 -11.979 -22.733 1.00 95.19 72 GLU A C 1
ATOM 536 O O . GLU A 1 72 ? 24.131 -10.809 -23.099 1.00 95.19 72 GLU A O 1
ATOM 541 N N . PHE A 1 73 ? 23.790 -12.319 -21.468 1.00 93.69 73 PHE A N 1
ATOM 542 C CA . PHE A 1 73 ? 23.581 -11.347 -20.388 1.00 93.69 73 PHE A CA 1
ATOM 543 C C . PHE A 1 73 ? 24.833 -10.495 -20.126 1.00 93.69 73 PHE A C 1
ATOM 545 O O . PHE A 1 73 ? 24.761 -9.267 -20.128 1.00 93.69 73 PHE A O 1
ATOM 552 N N . ARG A 1 74 ? 26.002 -11.136 -19.997 1.00 93.88 74 ARG A N 1
ATOM 553 C CA . ARG A 1 74 ? 27.303 -10.468 -19.821 1.00 93.88 74 ARG A CA 1
ATOM 554 C C . ARG A 1 74 ? 27.627 -9.524 -20.978 1.00 93.88 74 ARG A C 1
ATOM 556 O O . ARG A 1 74 ? 28.021 -8.388 -20.738 1.00 93.88 74 ARG A O 1
ATOM 563 N N . ALA A 1 75 ? 27.429 -9.970 -22.221 1.00 92.56 75 ALA A N 1
ATOM 564 C CA . ALA A 1 75 ? 27.649 -9.138 -23.404 1.00 92.56 75 ALA A CA 1
ATOM 565 C C . ALA A 1 75 ? 26.663 -7.960 -23.498 1.00 92.56 75 ALA A C 1
ATOM 567 O O . ALA A 1 75 ? 27.026 -6.901 -24.001 1.00 92.56 75 ALA A O 1
ATOM 568 N N . TYR A 1 76 ? 25.431 -8.126 -23.005 1.00 90.94 76 TYR A N 1
ATOM 569 C CA . TYR A 1 76 ? 24.442 -7.053 -22.960 1.00 90.94 76 TYR A CA 1
ATOM 570 C C . TYR A 1 76 ? 24.788 -5.993 -21.911 1.00 90.94 76 TYR A C 1
ATOM 572 O O . TYR A 1 76 ? 24.828 -4.815 -22.260 1.00 90.94 76 TYR A O 1
ATOM 580 N N . LEU A 1 77 ? 25.099 -6.384 -20.668 1.00 89.44 77 LEU A N 1
ATOM 581 C CA . LEU A 1 77 ? 25.494 -5.427 -19.627 1.00 89.44 77 LEU A CA 1
ATOM 582 C C . LEU A 1 77 ? 26.805 -4.705 -19.962 1.00 89.44 77 LEU A C 1
ATOM 584 O O . LEU A 1 77 ? 26.889 -3.501 -19.757 1.00 89.44 77 LEU A O 1
ATOM 588 N N . ALA A 1 78 ? 27.776 -5.381 -20.584 1.00 87.81 78 ALA A N 1
ATOM 589 C CA . ALA A 1 78 ? 29.000 -4.733 -21.067 1.00 87.81 78 ALA A CA 1
ATOM 590 C C . ALA A 1 78 ? 28.761 -3.651 -22.148 1.00 87.81 78 ALA A C 1
ATOM 592 O O . ALA A 1 78 ? 29.676 -2.886 -22.443 1.00 87.81 78 ALA A O 1
ATOM 593 N N . ALA A 1 79 ? 27.564 -3.592 -22.744 1.00 86.75 79 ALA A N 1
ATOM 594 C CA . ALA A 1 79 ? 27.192 -2.627 -23.781 1.00 86.75 79 ALA A CA 1
ATOM 595 C C . ALA A 1 79 ? 26.079 -1.635 -23.372 1.00 86.75 79 ALA A C 1
ATOM 597 O O . ALA A 1 79 ? 25.919 -0.627 -24.053 1.00 86.75 79 ALA A O 1
ATOM 598 N N . HIS A 1 80 ? 25.315 -1.908 -22.303 1.00 84.50 80 HIS A N 1
ATOM 599 C CA . HIS A 1 80 ? 24.144 -1.104 -21.894 1.00 84.50 80 HIS A CA 1
ATOM 600 C C . HIS A 1 80 ? 24.055 -0.821 -20.381 1.00 84.50 80 HIS A C 1
ATOM 602 O O . HIS A 1 80 ? 23.193 -0.051 -19.965 1.00 84.50 80 HIS A O 1
ATOM 608 N N . GLY A 1 81 ? 24.895 -1.456 -19.556 1.00 79.81 81 GLY A N 1
ATOM 609 C CA . GLY A 1 81 ? 25.010 -1.158 -18.125 1.00 79.81 81 GLY A CA 1
ATOM 610 C C . GLY A 1 81 ? 25.847 0.104 -17.857 1.00 79.81 81 GLY A C 1
ATOM 611 O O . GLY A 1 81 ? 26.454 0.652 -18.791 1.00 79.81 81 GLY A O 1
ATOM 612 N N . PRO A 1 82 ? 25.910 0.571 -16.596 1.00 73.88 82 PRO A N 1
ATOM 613 C CA . PRO A 1 82 ? 26.648 1.775 -16.231 1.00 73.88 82 PRO A CA 1
ATOM 614 C C . PRO A 1 82 ? 28.135 1.642 -16.578 1.00 73.88 82 PRO A C 1
ATOM 616 O O . PRO A 1 82 ? 28.779 0.638 -16.275 1.00 73.88 82 PRO A O 1
ATOM 619 N N . GLN A 1 83 ? 28.665 2.661 -17.256 1.00 60.50 83 GLN A N 1
ATOM 620 C CA . GLN A 1 83 ? 30.040 2.666 -17.771 1.00 60.50 83 GLN A CA 1
ATOM 621 C C . GLN A 1 83 ? 31.063 3.020 -16.683 1.00 60.50 83 GLN A C 1
ATOM 623 O O . GLN A 1 83 ? 32.128 2.411 -16.625 1.00 60.50 83 GLN A O 1
ATOM 628 N N . ASP A 1 84 ? 30.697 3.945 -15.794 1.00 56.91 84 ASP A N 1
ATOM 629 C CA . ASP A 1 84 ? 31.336 4.160 -14.499 1.00 56.91 84 ASP A CA 1
ATOM 630 C C . ASP A 1 84 ? 30.324 3.738 -13.418 1.00 56.91 84 ASP A C 1
ATOM 632 O O . ASP A 1 84 ? 29.228 4.308 -13.378 1.00 56.91 84 ASP A O 1
ATOM 636 N N . PRO A 1 85 ? 30.624 2.754 -12.550 1.00 46.06 85 PRO A N 1
ATOM 637 C CA . PRO A 1 85 ? 29.807 2.522 -11.366 1.00 46.06 85 PRO A CA 1
ATOM 638 C C . PRO A 1 85 ? 29.952 3.720 -10.410 1.00 46.06 85 PRO A C 1
ATOM 640 O O . PRO A 1 85 ? 31.044 4.298 -10.329 1.00 46.06 85 PRO A O 1
ATOM 643 N N . PRO A 1 86 ? 28.903 4.094 -9.651 1.00 43.56 86 PRO A N 1
ATOM 644 C CA . PRO A 1 86 ? 29.054 5.088 -8.595 1.00 43.56 86 PRO A CA 1
ATOM 645 C C . PRO A 1 86 ? 30.147 4.636 -7.608 1.00 43.56 86 PRO A C 1
ATOM 647 O O . PRO A 1 86 ? 30.320 3.431 -7.386 1.00 43.56 86 PRO A O 1
ATOM 650 N N . PRO A 1 87 ? 30.925 5.567 -7.025 1.00 36.94 87 PRO A N 1
ATOM 651 C CA . PRO A 1 87 ? 31.974 5.204 -6.086 1.00 36.94 87 PRO A CA 1
ATOM 652 C C . PRO A 1 87 ? 31.344 4.522 -4.871 1.00 36.94 87 PRO A C 1
ATOM 654 O O . PRO A 1 87 ? 30.587 5.147 -4.133 1.00 36.94 87 PRO A O 1
ATOM 657 N N . VAL A 1 88 ? 31.674 3.245 -4.667 1.00 40.28 88 VAL A N 1
ATOM 658 C CA . VAL A 1 88 ? 31.240 2.468 -3.499 1.00 40.28 88 VAL A CA 1
ATOM 659 C C . VAL A 1 88 ? 31.632 3.242 -2.240 1.00 40.28 88 VAL A C 1
ATOM 661 O O . VAL A 1 88 ? 32.829 3.407 -1.987 1.00 40.28 88 VAL A O 1
ATOM 664 N N . CYS A 1 89 ? 30.647 3.733 -1.475 1.00 36.09 89 CYS A N 1
ATOM 665 C CA . CYS A 1 89 ? 30.900 4.421 -0.207 1.00 36.09 89 CYS A CA 1
ATOM 666 C C . CYS A 1 89 ? 31.750 3.497 0.681 1.00 36.09 89 CYS A C 1
ATOM 668 O O . CYS A 1 89 ? 31.310 2.385 0.988 1.00 36.09 89 CYS A O 1
ATOM 670 N N . PRO A 1 90 ? 32.968 3.902 1.086 1.00 34.41 90 PRO A N 1
ATOM 671 C CA . PRO A 1 90 ? 33.740 3.117 2.035 1.00 34.41 90 PRO A CA 1
ATOM 672 C C . PRO A 1 90 ? 32.962 3.031 3.355 1.00 34.41 90 PRO A C 1
ATOM 674 O O . PRO A 1 90 ? 32.392 4.046 3.764 1.00 34.41 90 PRO A O 1
ATOM 677 N N . PRO A 1 91 ? 32.998 1.894 4.076 1.00 38.25 91 PRO A N 1
ATOM 678 C CA . PRO A 1 91 ? 32.342 1.761 5.384 1.00 38.25 91 PRO A CA 1
ATOM 679 C C . PRO A 1 91 ? 32.897 2.729 6.451 1.00 38.25 91 PRO A C 1
ATOM 681 O O . PRO A 1 91 ? 32.363 2.816 7.551 1.00 38.25 91 PRO A O 1
ATOM 684 N N . ASP A 1 92 ? 33.956 3.472 6.116 1.00 36.62 92 ASP A N 1
ATOM 685 C CA . ASP A 1 92 ? 34.646 4.435 6.968 1.00 36.62 92 ASP A CA 1
ATOM 686 C C . ASP A 1 92 ? 34.147 5.896 6.795 1.00 36.62 92 ASP A C 1
ATOM 688 O O . ASP A 1 92 ? 34.700 6.794 7.435 1.00 36.62 92 ASP A O 1
ATOM 692 N N . GLN A 1 93 ? 33.175 6.184 5.906 1.00 33.56 93 GLN A N 1
ATOM 693 C CA . GLN A 1 93 ? 32.766 7.563 5.554 1.00 33.56 93 GLN A CA 1
ATOM 694 C C . GLN A 1 93 ? 31.342 7.961 6.019 1.00 33.56 93 GLN A C 1
ATOM 696 O O . GLN A 1 93 ? 30.375 7.731 5.293 1.00 33.56 93 GLN A O 1
ATOM 701 N N . PRO A 1 94 ? 31.193 8.693 7.147 1.00 32.12 94 PRO A N 1
ATOM 702 C CA . PRO A 1 94 ? 29.898 9.152 7.687 1.00 32.12 94 PRO A CA 1
ATOM 703 C C . PRO A 1 94 ? 29.293 10.372 6.951 1.00 32.12 94 PRO A C 1
ATOM 705 O O . PRO A 1 94 ? 28.434 11.084 7.478 1.00 32.12 94 PRO A O 1
ATOM 708 N N . ASP A 1 95 ? 29.762 10.665 5.737 1.00 33.97 95 ASP A N 1
ATOM 709 C CA . ASP A 1 95 ? 29.229 11.728 4.875 1.00 33.97 95 ASP A CA 1
ATOM 710 C C . ASP A 1 95 ? 28.374 11.192 3.711 1.00 33.97 95 ASP A C 1
ATOM 712 O O . ASP A 1 95 ? 27.774 11.994 3.000 1.00 33.97 95 ASP A O 1
ATOM 716 N N . CYS A 1 96 ? 28.228 9.864 3.567 1.00 39.34 96 CYS A N 1
ATOM 717 C CA . CYS A 1 96 ? 27.176 9.274 2.724 1.00 39.34 96 CYS A CA 1
ATOM 718 C C . CYS A 1 96 ? 25.781 9.298 3.404 1.00 39.34 96 CYS A C 1
ATOM 720 O O . CYS A 1 96 ? 24.768 9.187 2.720 1.00 39.34 96 CYS A O 1
ATOM 722 N N . GLU A 1 97 ? 25.701 9.499 4.727 1.00 28.95 97 GLU A N 1
ATOM 723 C CA . GLU A 1 97 ? 24.451 9.527 5.513 1.00 28.95 97 GLU A CA 1
ATOM 724 C C . GLU A 1 97 ? 23.937 10.961 5.768 1.00 28.95 97 GLU A C 1
ATOM 726 O O . GLU A 1 97 ? 23.992 11.455 6.897 1.00 28.95 97 GLU A O 1
ATOM 731 N N . LYS A 1 98 ? 23.470 11.675 4.729 1.00 26.16 98 LYS A N 1
ATOM 732 C CA . LYS A 1 98 ? 22.855 13.019 4.875 1.00 26.16 98 LYS A CA 1
ATOM 733 C C . LYS A 1 98 ? 21.665 13.270 3.941 1.00 26.16 98 LYS A C 1
ATOM 735 O O . LYS A 1 98 ? 21.754 14.097 3.042 1.00 26.16 98 LYS A O 1
ATOM 740 N N . ASP A 1 99 ? 20.577 12.539 4.182 1.00 25.12 99 ASP A N 1
ATOM 741 C CA . ASP A 1 99 ? 19.212 13.092 4.309 1.00 25.12 99 ASP A CA 1
ATOM 742 C C . ASP A 1 99 ? 18.244 11.956 4.695 1.00 25.12 99 ASP A C 1
ATOM 744 O O . ASP A 1 99 ? 17.734 11.217 3.853 1.00 25.12 99 ASP A O 1
ATOM 748 N N . SER A 1 100 ? 18.027 11.784 6.003 1.00 25.31 100 SER A N 1
ATOM 749 C CA . SER A 1 100 ? 17.205 10.711 6.581 1.00 25.31 100 SER A CA 1
ATOM 750 C C . SER A 1 100 ? 16.379 11.202 7.778 1.00 25.31 100 SER A C 1
ATOM 752 O O . SER A 1 100 ? 16.626 10.847 8.929 1.00 25.31 100 SER A O 1
ATOM 754 N N . SER A 1 101 ? 15.353 12.010 7.494 1.00 22.72 101 SER A N 1
ATOM 755 C CA . SER A 1 101 ? 14.308 12.375 8.460 1.00 22.72 101 SER A CA 1
ATOM 756 C C . SER A 1 101 ? 12.931 12.526 7.779 1.00 22.72 101 SER A C 1
ATOM 758 O O . SER A 1 101 ? 12.683 13.567 7.177 1.00 22.72 101 SER A O 1
ATOM 760 N N . VAL A 1 102 ? 12.114 11.453 7.842 1.00 27.83 102 VAL A N 1
ATOM 761 C CA . VAL A 1 102 ? 10.637 11.365 8.102 1.00 27.83 102 VAL A CA 1
ATOM 762 C C . VAL A 1 102 ? 9.777 12.646 7.888 1.00 27.83 102 VAL A C 1
ATOM 764 O O . VAL A 1 102 ? 10.180 13.699 8.369 1.00 27.83 102 VAL A O 1
ATOM 767 N N . ASP A 1 103 ? 8.597 12.721 7.217 1.00 24.34 103 ASP A N 1
ATOM 768 C CA . ASP A 1 103 ? 7.381 11.853 7.032 1.00 24.34 103 ASP A CA 1
ATOM 769 C C . ASP A 1 103 ? 6.472 12.366 5.835 1.00 24.34 103 ASP A C 1
ATOM 771 O O . ASP A 1 103 ? 6.737 13.466 5.354 1.00 24.34 103 ASP A O 1
ATOM 775 N N . ASP A 1 104 ? 5.329 11.832 5.310 1.00 28.42 104 ASP A N 1
ATOM 776 C CA . ASP A 1 104 ? 4.608 10.515 5.186 1.00 28.42 104 ASP A CA 1
ATOM 777 C C . ASP A 1 104 ? 3.194 10.761 4.450 1.00 28.42 104 ASP A C 1
ATOM 779 O O . ASP A 1 104 ? 2.995 11.867 3.944 1.00 28.42 104 ASP A O 1
ATOM 783 N N . VAL A 1 105 ? 2.178 9.857 4.346 1.00 29.70 105 VAL A N 1
ATOM 784 C CA . VAL A 1 105 ? 1.418 9.481 3.071 1.00 29.70 105 VAL A CA 1
ATOM 785 C C . VAL A 1 105 ? -0.185 9.492 3.045 1.00 29.70 105 VAL A C 1
ATOM 787 O O . VAL A 1 105 ? -0.739 9.811 4.085 1.00 29.70 105 VAL A O 1
ATOM 790 N N . VAL A 1 106 ? -0.943 9.139 1.927 1.00 33.09 106 VAL A N 1
ATOM 791 C CA . VAL A 1 106 ? -2.096 8.104 1.803 1.00 33.09 106 VAL A CA 1
ATOM 792 C C . VAL A 1 106 ? -3.383 8.203 0.846 1.00 33.09 106 VAL A C 1
ATOM 794 O O . VAL A 1 106 ? -3.924 9.280 0.657 1.00 33.09 106 VAL A O 1
ATOM 797 N N . ILE A 1 107 ? -3.885 7.204 0.037 1.00 28.91 107 ILE A N 1
ATOM 798 C CA . ILE A 1 107 ? -4.791 5.954 0.133 1.00 28.91 107 ILE A CA 1
ATOM 799 C C . ILE A 1 107 ? -6.318 6.123 0.553 1.00 28.91 107 ILE A C 1
ATOM 801 O O . ILE A 1 107 ? -6.583 7.167 1.136 1.00 28.91 107 ILE A O 1
ATOM 805 N N . THR A 1 108 ? -7.397 5.285 0.309 1.00 36.53 108 THR A N 1
ATOM 806 C CA . THR A 1 108 ? -7.707 3.920 -0.305 1.00 36.53 108 THR A CA 1
ATOM 807 C C . THR A 1 108 ? -8.897 3.676 -1.319 1.00 36.53 108 THR A C 1
ATOM 809 O O . THR A 1 108 ? -8.930 4.285 -2.375 1.00 36.53 108 THR A O 1
ATOM 812 N N . ALA A 1 109 ? -9.783 2.660 -1.182 1.00 29.22 109 ALA A N 1
ATOM 813 C CA . ALA A 1 109 ? -10.042 1.654 -2.238 1.00 29.22 109 ALA A CA 1
ATOM 814 C C . ALA A 1 109 ? -11.485 1.148 -2.531 1.00 29.22 109 ALA A C 1
ATOM 816 O O . ALA A 1 109 ? -12.433 1.392 -1.786 1.00 29.22 109 ALA A O 1
ATOM 817 N N . SER A 1 110 ? -11.622 0.355 -3.614 1.00 36.22 110 SER A N 1
ATOM 818 C CA . SER A 1 110 ? -12.845 -0.351 -4.052 1.00 36.22 110 SER A CA 1
ATOM 819 C C . SER A 1 110 ? -12.551 -1.614 -4.918 1.00 36.22 110 SER A C 1
ATOM 821 O O . SER A 1 110 ? -11.484 -1.691 -5.510 1.00 36.22 110 SER A O 1
ATOM 823 N N . ARG A 1 111 ? -13.413 -2.646 -5.102 1.00 30.50 111 ARG A N 1
ATOM 824 C CA . ARG A 1 111 ? -14.453 -3.266 -4.228 1.00 30.50 111 ARG A CA 1
ATOM 825 C C . ARG A 1 111 ? -15.037 -4.603 -4.797 1.00 30.50 111 ARG A C 1
ATOM 827 O O . ARG A 1 111 ? -16.050 -4.580 -5.490 1.00 30.50 111 ARG A O 1
ATOM 834 N N . ALA A 1 112 ? -14.494 -5.786 -4.460 1.00 25.25 112 ALA A N 1
ATOM 835 C CA . ALA A 1 112 ? -15.118 -7.108 -4.742 1.00 25.25 112 ALA A CA 1
ATOM 836 C C . ALA A 1 112 ? -14.849 -8.150 -3.626 1.00 25.25 112 ALA A C 1
ATOM 838 O O . ALA A 1 112 ? -13.987 -7.940 -2.777 1.00 25.25 112 ALA A O 1
ATOM 839 N N . ALA A 1 113 ? -15.626 -9.243 -3.572 1.00 28.95 113 ALA A N 1
ATOM 840 C CA . ALA A 1 113 ? -15.801 -10.037 -2.346 1.00 28.95 113 ALA A CA 1
ATOM 841 C C . ALA A 1 113 ? -14.844 -11.238 -2.163 1.00 28.95 113 ALA A C 1
ATOM 843 O O . ALA A 1 113 ? -14.826 -12.169 -2.968 1.00 28.95 113 ALA A O 1
ATOM 844 N N . ALA A 1 114 ? -14.170 -11.262 -1.010 1.00 28.52 114 ALA A N 1
ATOM 845 C CA . ALA A 1 114 ? -13.535 -12.428 -0.391 1.00 28.52 114 ALA A CA 1
ATOM 846 C C . ALA A 1 114 ? -13.992 -12.534 1.087 1.00 28.52 114 ALA A C 1
ATOM 848 O O . ALA A 1 114 ? -15.025 -11.969 1.453 1.00 28.52 114 ALA A O 1
ATOM 849 N N . ALA A 1 115 ? -13.257 -13.258 1.942 1.00 35.53 115 ALA A N 1
ATOM 850 C CA . ALA A 1 115 ? -13.481 -13.233 3.394 1.00 35.53 115 ALA A CA 1
ATOM 851 C C . ALA A 1 115 ? -13.398 -11.787 3.945 1.00 35.53 115 ALA A C 1
ATOM 853 O O . ALA A 1 115 ? -12.693 -10.969 3.350 1.00 35.53 115 ALA A O 1
ATOM 854 N N . PRO A 1 116 ? -14.105 -11.441 5.042 1.00 47.25 116 PRO A N 1
ATOM 855 C CA . PRO A 1 116 ? -14.153 -10.067 5.541 1.00 47.25 116 PRO A CA 1
ATOM 856 C C . PRO A 1 116 ? -12.762 -9.584 5.970 1.00 47.25 116 PRO A C 1
ATOM 858 O O . PRO A 1 116 ? -12.262 -9.974 7.025 1.00 47.25 116 PRO A O 1
ATOM 861 N N . SER A 1 117 ? -12.147 -8.732 5.145 1.00 65.62 117 SER A N 1
ATOM 862 C CA . SER A 1 117 ? -10.919 -8.034 5.514 1.00 65.62 117 SER A CA 1
ATOM 863 C C . SER A 1 117 ? -11.232 -6.963 6.552 1.00 65.62 117 SER A C 1
ATOM 865 O O . SER A 1 117 ? -12.178 -6.190 6.395 1.00 65.62 117 SER A O 1
ATOM 867 N N . ILE A 1 118 ? -10.406 -6.920 7.593 1.00 78.69 118 ILE A N 1
ATOM 868 C CA . ILE A 1 118 ? -10.333 -5.815 8.555 1.00 78.69 118 ILE A CA 1
ATOM 869 C C . ILE A 1 118 ? -9.321 -4.742 8.121 1.00 78.69 118 ILE A C 1
ATOM 871 O O . ILE A 1 118 ? -9.230 -3.707 8.768 1.00 78.69 118 ILE A O 1
ATOM 875 N N . ALA A 1 119 ? -8.561 -5.004 7.052 1.00 81.38 119 ALA A N 1
ATOM 876 C CA . ALA A 1 119 ? -7.525 -4.135 6.516 1.00 81.38 119 ALA A CA 1
ATOM 877 C C . ALA A 1 119 ? -8.018 -3.405 5.255 1.00 81.38 119 ALA A C 1
ATOM 879 O O . ALA A 1 119 ? -8.814 -3.920 4.460 1.00 81.38 119 ALA A O 1
ATOM 880 N N . ASN A 1 120 ? -7.561 -2.166 5.114 1.00 85.88 120 ASN A N 1
ATOM 881 C CA . ASN A 1 120 ? -8.026 -1.188 4.135 1.00 85.88 120 ASN A CA 1
ATOM 882 C C . ASN A 1 120 ? -7.225 -1.332 2.820 1.00 85.88 120 ASN A C 1
ATOM 884 O O . ASN A 1 120 ? -6.377 -0.499 2.501 1.00 85.88 120 ASN A O 1
ATOM 888 N N . ASN A 1 121 ? -7.414 -2.464 2.133 1.00 89.88 121 ASN A N 1
ATOM 889 C CA . ASN A 1 121 ? -6.554 -2.942 1.037 1.00 89.88 121 ASN A CA 1
ATOM 890 C C . ASN A 1 121 ? -6.776 -2.199 -0.289 1.00 89.88 121 ASN A C 1
ATOM 892 O O . ASN A 1 121 ? -7.912 -1.871 -0.620 1.00 89.88 121 ASN A O 1
ATOM 896 N N . GLN A 1 122 ? -5.730 -2.028 -1.107 1.00 87.19 122 GLN A N 1
ATOM 897 C CA . GLN A 1 122 ? -5.832 -1.392 -2.426 1.00 87.19 122 GLN A CA 1
ATOM 898 C C . GLN A 1 122 ? -6.760 -2.108 -3.410 1.00 87.19 122 GLN A C 1
ATOM 900 O O . GLN A 1 122 ? -7.549 -1.416 -4.054 1.00 87.19 122 GLN A O 1
ATOM 905 N N . GLU A 1 123 ? -6.613 -3.427 -3.564 1.00 87.75 123 GLU A N 1
ATOM 906 C CA . GLU A 1 123 ? -7.237 -4.214 -4.634 1.00 87.75 123 GLU A CA 1
ATOM 907 C C . GLU A 1 123 ? -8.105 -5.356 -4.110 1.00 87.75 123 GLU A C 1
ATOM 909 O O . GLU A 1 123 ? -7.818 -6.004 -3.101 1.00 87.75 123 GLU A O 1
ATOM 914 N N . ALA A 1 124 ? -9.165 -5.669 -4.851 1.00 85.12 124 ALA A N 1
ATOM 915 C CA . ALA A 1 124 ? -10.075 -6.737 -4.474 1.00 85.12 124 ALA A CA 1
ATOM 916 C C . ALA A 1 124 ? -9.479 -8.131 -4.747 1.00 85.12 124 ALA A C 1
ATOM 918 O O . ALA A 1 124 ? -9.251 -8.518 -5.893 1.00 85.12 124 ALA A O 1
ATOM 919 N N . GLY A 1 125 ? -9.281 -8.918 -3.685 1.00 87.31 125 GLY A N 1
ATOM 920 C CA . GLY A 1 125 ? -8.667 -10.252 -3.765 1.00 87.31 125 GLY A CA 1
ATOM 921 C C . GLY A 1 125 ? -7.136 -10.254 -3.673 1.00 87.31 125 GLY A C 1
ATOM 922 O O . GLY A 1 125 ? -6.529 -11.319 -3.795 1.00 87.31 125 GLY A O 1
ATOM 923 N N . VAL A 1 126 ? -6.534 -9.089 -3.419 1.00 92.69 126 VAL A N 1
ATOM 924 C CA . VAL A 1 126 ? -5.132 -8.929 -3.026 1.00 92.69 126 VAL A CA 1
ATOM 925 C C . VAL A 1 126 ? -5.120 -8.492 -1.557 1.00 92.69 126 VAL A C 1
ATOM 927 O O . VAL A 1 126 ? -5.776 -7.516 -1.193 1.00 92.69 126 VAL A O 1
ATOM 930 N N . ASP A 1 127 ? -4.419 -9.228 -0.696 1.00 93.50 127 ASP A N 1
ATOM 931 C CA . ASP A 1 127 ? -4.152 -8.788 0.678 1.00 93.50 127 ASP A CA 1
ATOM 932 C C . ASP A 1 127 ? -2.771 -8.131 0.775 1.00 93.50 127 ASP A C 1
ATOM 934 O O . ASP A 1 127 ? -1.852 -8.511 0.049 1.00 93.50 127 ASP A O 1
ATOM 938 N N . GLU A 1 128 ? -2.637 -7.120 1.629 1.00 91.56 128 GLU A N 1
ATOM 939 C CA . GLU A 1 128 ? -1.402 -6.343 1.832 1.00 91.56 128 GLU A CA 1
ATOM 940 C C . GLU A 1 128 ? -0.827 -6.634 3.227 1.00 91.56 128 GLU A C 1
ATOM 942 O O . GLU A 1 128 ? -1.547 -7.164 4.073 1.00 91.56 128 GLU A O 1
ATOM 947 N N . GLY A 1 129 ? 0.457 -6.377 3.490 1.00 90.94 129 GLY A N 1
ATOM 948 C CA . GLY A 1 129 ? 1.014 -6.593 4.832 1.00 90.94 129 GLY A CA 1
ATOM 949 C C . GLY A 1 129 ? 0.324 -5.714 5.885 1.00 90.94 129 GLY A C 1
ATOM 950 O O . GLY A 1 129 ? 0.014 -4.563 5.615 1.00 90.94 129 GLY A O 1
ATOM 951 N N . ASP A 1 130 ? 0.055 -6.223 7.090 1.00 91.06 130 ASP A N 1
ATOM 952 C CA . ASP A 1 130 ? -0.406 -5.363 8.196 1.00 91.06 130 ASP A CA 1
ATOM 953 C C . ASP A 1 130 ? 0.032 -5.874 9.570 1.00 91.06 130 ASP A C 1
ATOM 955 O O . ASP A 1 130 ? 0.258 -7.072 9.760 1.00 91.06 130 ASP A O 1
ATOM 959 N N . ILE A 1 131 ? 0.053 -4.969 10.551 1.00 91.31 131 ILE A N 1
ATOM 960 C CA . ILE A 1 131 ? 0.267 -5.293 11.966 1.00 91.31 131 ILE A CA 1
ATOM 961 C C . ILE A 1 131 ? -0.951 -5.956 12.630 1.00 91.31 131 ILE A C 1
ATOM 963 O O . ILE A 1 131 ? -0.830 -6.496 13.728 1.00 91.31 131 ILE A O 1
ATOM 967 N N . VAL A 1 132 ? -2.124 -5.984 11.979 1.00 94.38 132 VAL A N 1
ATOM 968 C CA . VAL A 1 132 ? -3.296 -6.743 12.447 1.00 94.38 132 VAL A CA 1
ATOM 969 C C . VAL A 1 132 ? -3.928 -7.544 11.313 1.00 94.38 132 VAL A C 1
ATOM 971 O O . VAL A 1 132 ? -4.283 -7.012 10.267 1.00 94.38 132 VAL A O 1
ATOM 974 N N . LYS A 1 133 ? -4.152 -8.840 11.544 1.00 95.06 133 LYS A N 1
ATOM 975 C CA . LYS A 1 133 ? -4.916 -9.713 10.640 1.00 95.06 133 LYS A CA 1
ATOM 976 C C . LYS A 1 133 ? -5.938 -10.538 11.418 1.00 95.06 133 LYS A C 1
ATOM 978 O O . LYS A 1 133 ? -5.855 -10.691 12.635 1.00 95.06 133 LYS A O 1
ATOM 983 N N . MET A 1 134 ? -6.926 -11.081 10.712 1.00 92.12 134 MET A N 1
ATOM 984 C CA . MET A 1 134 ? -8.005 -11.877 11.298 1.00 92.12 134 MET A CA 1
ATOM 985 C C . MET A 1 134 ? -8.119 -13.243 10.624 1.00 92.12 134 MET A C 1
ATOM 987 O O . MET A 1 134 ? -8.083 -13.359 9.401 1.00 92.12 134 MET A O 1
ATOM 991 N N . ARG A 1 135 ? -8.340 -14.283 11.434 1.00 92.38 135 ARG A N 1
ATOM 992 C CA . ARG A 1 135 ? -8.724 -15.619 10.979 1.00 92.38 135 ARG A CA 1
ATOM 993 C C . ARG A 1 135 ? -9.943 -16.093 11.763 1.00 92.38 135 ARG A C 1
ATOM 995 O O . ARG A 1 135 ? -9.814 -16.642 12.859 1.00 92.38 135 ARG A O 1
ATOM 1002 N N . GLY A 1 136 ? -11.126 -15.937 11.167 1.00 90.69 136 GLY A N 1
ATOM 1003 C CA . GLY A 1 136 ? -12.394 -16.218 11.845 1.00 90.69 136 GLY A CA 1
ATOM 1004 C C . GLY A 1 136 ? -12.492 -15.396 13.130 1.00 90.69 136 GLY A C 1
ATOM 1005 O O . GLY A 1 136 ? -12.179 -14.215 13.124 1.00 90.69 136 GLY A O 1
ATOM 1006 N N . ASP A 1 137 ? -12.823 -16.034 14.247 1.00 92.44 137 ASP A N 1
ATOM 1007 C CA . ASP A 1 137 ? -12.917 -15.377 15.557 1.00 92.44 137 ASP A CA 1
ATOM 1008 C C . ASP A 1 137 ? -11.559 -15.066 16.236 1.00 92.44 137 ASP A C 1
ATOM 1010 O O . ASP A 1 137 ? -11.525 -14.669 17.403 1.00 92.44 137 ASP A O 1
ATOM 1014 N N . THR A 1 138 ? -10.421 -15.268 15.561 1.00 95.50 138 THR A N 1
ATOM 1015 C CA . THR A 1 138 ? -9.083 -14.960 16.100 1.00 95.50 138 THR A CA 1
ATOM 1016 C C . THR A 1 138 ? -8.490 -13.729 15.424 1.00 95.50 138 THR A C 1
ATOM 1018 O O . THR A 1 138 ? -8.265 -13.744 14.215 1.00 95.50 138 THR A O 1
ATOM 1021 N N . LEU A 1 139 ? -8.174 -12.699 16.210 1.00 96.31 139 LEU A N 1
ATOM 1022 C CA . LEU A 1 139 ? -7.255 -11.635 15.807 1.00 96.31 139 LEU A CA 1
ATOM 1023 C C . LEU A 1 139 ? -5.812 -12.085 16.038 1.00 96.31 139 LEU A C 1
ATOM 1025 O O . LEU A 1 139 ? -5.508 -12.722 17.050 1.00 96.31 139 LEU A O 1
ATOM 1029 N N . ILE A 1 140 ? -4.939 -11.723 15.107 1.00 97.25 140 ILE A N 1
ATOM 1030 C CA . ILE A 1 140 ? -3.491 -11.857 15.192 1.00 97.25 140 ILE A CA 1
ATOM 1031 C C . ILE A 1 140 ? -2.924 -10.439 15.119 1.00 97.25 140 ILE A C 1
ATOM 1033 O O . ILE A 1 140 ? -3.334 -9.663 14.257 1.00 97.25 140 ILE A O 1
ATOM 1037 N N . ILE A 1 141 ? -2.024 -10.101 16.038 1.00 95.69 141 ILE A N 1
ATOM 1038 C CA . ILE A 1 141 ? -1.401 -8.779 16.158 1.00 95.69 141 ILE A CA 1
ATOM 1039 C C . ILE A 1 141 ? 0.116 -8.970 16.128 1.00 95.69 141 ILE A C 1
ATOM 1041 O O . ILE A 1 141 ? 0.633 -9.832 16.837 1.00 95.69 141 ILE A O 1
ATOM 1045 N N . LEU A 1 142 ? 0.810 -8.180 15.317 1.00 93.38 142 LEU A N 1
ATOM 1046 C CA . LEU A 1 142 ? 2.264 -8.076 15.254 1.00 93.38 142 LEU A CA 1
ATOM 1047 C C . LEU A 1 142 ? 2.663 -6.738 15.886 1.00 93.38 142 LEU A C 1
ATOM 1049 O O . LEU A 1 142 ? 2.075 -5.713 15.557 1.00 93.38 142 LEU A O 1
ATOM 1053 N N . ARG A 1 143 ? 3.598 -6.762 16.837 1.00 88.38 143 ARG A N 1
ATOM 1054 C CA . ARG A 1 143 ? 4.093 -5.571 17.542 1.00 88.38 143 ARG A CA 1
ATOM 1055 C C . ARG A 1 143 ? 5.474 -5.838 18.135 1.00 88.38 143 ARG A C 1
ATOM 1057 O O . ARG A 1 143 ? 5.651 -6.927 18.687 1.00 88.38 143 ARG A O 1
ATOM 1064 N N . ARG A 1 144 ? 6.416 -4.883 18.060 1.00 84.56 144 ARG A N 1
ATOM 1065 C CA . ARG A 1 144 ? 7.772 -4.965 18.661 1.00 84.56 144 ARG A CA 1
ATOM 1066 C C . ARG A 1 144 ? 8.408 -6.368 18.567 1.00 84.56 144 ARG A C 1
ATOM 1068 O O . ARG A 1 144 ? 8.684 -7.035 19.569 1.00 84.56 144 ARG A O 1
ATOM 1075 N N . GLY A 1 145 ? 8.510 -6.893 17.341 1.00 86.31 145 GLY A N 1
ATOM 1076 C CA . GLY A 1 145 ? 9.112 -8.205 17.058 1.00 86.31 145 GLY A CA 1
ATOM 1077 C C . GLY A 1 145 ? 8.357 -9.433 17.598 1.00 86.31 145 GLY A C 1
ATOM 1078 O O . GLY A 1 145 ? 8.943 -10.517 17.704 1.00 86.31 145 GLY A O 1
ATOM 1079 N N . ARG A 1 146 ? 7.070 -9.315 17.960 1.00 90.62 146 ARG A N 1
ATOM 1080 C CA . ARG A 1 146 ? 6.258 -10.394 18.555 1.00 90.62 146 ARG A CA 1
ATOM 1081 C C . ARG A 1 146 ? 4.868 -10.514 17.934 1.00 90.62 146 ARG A C 1
ATOM 1083 O O . ARG A 1 146 ? 4.196 -9.526 17.665 1.00 90.62 146 ARG A O 1
ATOM 1090 N N . LEU A 1 147 ? 4.412 -11.758 17.790 1.00 95.00 147 LEU A N 1
ATOM 1091 C CA . LEU A 1 147 ? 3.034 -12.105 17.459 1.00 95.00 147 LEU A CA 1
ATOM 1092 C C . LEU A 1 147 ? 2.219 -12.372 18.728 1.00 95.00 147 LEU A C 1
ATOM 1094 O O . LEU A 1 147 ? 2.635 -13.140 19.601 1.00 95.00 147 LEU A O 1
ATOM 1098 N N . PHE A 1 148 ? 1.010 -11.825 18.773 1.00 96.06 148 PHE A N 1
ATOM 1099 C CA . PHE A 1 148 ? -0.002 -12.039 19.803 1.00 96.06 148 PHE A CA 1
ATOM 1100 C C . PHE A 1 148 ? -1.306 -12.509 19.158 1.00 96.06 148 PHE A C 1
ATOM 1102 O O . PHE A 1 148 ? -1.602 -12.180 18.011 1.00 96.06 148 PHE A O 1
ATOM 1109 N N . THR A 1 149 ? -2.111 -13.273 19.895 1.00 97.81 149 THR A N 1
ATOM 1110 C CA . THR A 1 149 ? -3.433 -13.732 19.431 1.00 97.81 149 THR A CA 1
ATOM 1111 C C . THR A 1 149 ? -4.521 -13.452 20.443 1.00 97.81 149 THR A C 1
ATOM 1113 O O . THR A 1 149 ? -4.352 -13.681 21.643 1.00 97.81 149 THR A O 1
ATOM 1116 N N . LEU A 1 150 ? -5.654 -12.954 19.951 1.00 97.25 150 LEU A N 1
ATOM 1117 C CA . LEU A 1 150 ? -6.807 -12.588 20.758 1.00 97.25 150 LEU A CA 1
ATOM 1118 C C . LEU A 1 150 ? -8.061 -13.299 20.231 1.00 97.25 150 LEU A C 1
ATOM 1120 O O . LEU A 1 150 ? -8.405 -13.232 19.053 1.00 97.25 150 LEU A O 1
ATOM 1124 N N . ASP A 1 151 ? -8.736 -13.995 21.139 1.00 95.81 151 ASP A N 1
ATOM 1125 C CA . ASP A 1 151 ? -10.001 -14.693 20.937 1.00 95.81 151 ASP A CA 1
ATOM 1126 C C . ASP A 1 151 ? -11.146 -13.687 21.070 1.00 95.81 151 ASP A C 1
ATOM 1128 O O . ASP A 1 151 ? -11.324 -13.063 22.122 1.00 95.81 151 ASP A O 1
ATOM 1132 N N . THR A 1 152 ? -11.899 -13.529 19.983 1.00 94.44 152 THR A N 1
ATOM 1133 C CA . THR A 1 152 ? -13.056 -12.635 19.877 1.00 94.44 152 THR A CA 1
ATOM 1134 C C . THR A 1 152 ? -14.375 -13.396 19.703 1.00 94.44 152 THR A C 1
ATOM 1136 O O . THR A 1 152 ? -15.394 -12.775 19.409 1.00 94.44 152 THR A O 1
ATOM 1139 N N . ALA A 1 153 ? -14.406 -14.720 19.905 1.00 92.06 153 ALA A N 1
ATOM 1140 C CA . ALA A 1 153 ? -15.524 -15.567 19.483 1.00 92.06 153 ALA A CA 1
ATOM 1141 C C . ALA A 1 153 ? -16.869 -15.198 20.126 1.00 92.06 153 ALA A C 1
ATOM 1143 O O . ALA A 1 153 ? -17.017 -15.189 21.351 1.00 92.06 153 ALA A O 1
ATOM 1144 N N . GLY A 1 154 ? -17.875 -14.926 19.288 1.00 88.62 154 GLY A N 1
ATOM 1145 C CA . GLY A 1 154 ? -19.231 -14.560 19.709 1.00 88.62 154 GLY A CA 1
ATOM 1146 C C . GLY A 1 154 ? -19.266 -13.259 20.515 1.00 88.62 154 GLY A C 1
ATOM 1147 O O . GLY A 1 154 ? -19.333 -12.172 19.943 1.00 88.62 154 GLY A O 1
ATOM 1148 N N . ASP A 1 155 ? -19.210 -13.382 21.845 1.00 88.88 155 ASP A N 1
ATOM 1149 C CA . ASP A 1 155 ? -19.091 -12.259 22.784 1.00 88.88 155 ASP A CA 1
ATOM 1150 C C . ASP A 1 155 ? -17.846 -12.357 23.694 1.00 88.88 155 ASP A C 1
ATOM 1152 O O . ASP A 1 155 ? -17.836 -11.876 24.828 1.00 88.88 155 ASP A O 1
ATOM 1156 N N . GLY A 1 156 ? -16.786 -13.010 23.213 1.00 89.88 156 GLY A N 1
ATOM 1157 C CA . GLY A 1 156 ? -15.475 -13.071 23.858 1.00 89.88 156 GLY A CA 1
ATOM 1158 C C . GLY A 1 156 ? -14.565 -11.887 23.510 1.00 89.88 156 GLY A C 1
ATOM 1159 O O . GLY A 1 156 ? -14.702 -11.265 22.456 1.00 89.88 156 GLY A O 1
ATOM 1160 N N . LEU A 1 157 ? -13.618 -11.594 24.403 1.00 95.38 157 LEU A N 1
ATOM 1161 C CA . LEU A 1 157 ? -12.425 -10.776 24.153 1.00 95.38 157 LEU A CA 1
ATOM 1162 C C . LEU A 1 157 ? -11.343 -11.219 25.147 1.00 95.38 157 LEU A C 1
ATOM 1164 O O . LEU A 1 157 ? -11.483 -10.972 26.347 1.00 95.38 157 LEU A O 1
ATOM 1168 N N . ARG A 1 158 ? -10.305 -11.926 24.687 1.00 95.38 158 ARG A N 1
ATOM 1169 C CA . ARG A 1 158 ? -9.298 -12.530 25.579 1.00 95.38 158 ARG A CA 1
ATOM 1170 C C . ARG A 1 158 ? -7.985 -12.842 24.852 1.00 95.38 158 ARG A C 1
ATOM 1172 O O . ARG A 1 158 ? -8.009 -13.508 23.824 1.00 95.38 158 ARG A O 1
ATOM 1179 N N . ALA A 1 159 ? -6.841 -12.473 25.430 1.00 95.81 159 ALA A N 1
ATOM 1180 C CA . ALA A 1 159 ? -5.531 -12.924 24.948 1.00 95.81 159 ALA A CA 1
ATOM 1181 C C . ALA A 1 159 ? -5.380 -14.460 25.047 1.00 95.81 159 ALA A C 1
ATOM 1183 O O . ALA A 1 159 ? -5.841 -15.090 26.006 1.00 95.81 159 ALA A O 1
ATOM 1184 N N . VAL A 1 160 ? -4.765 -15.071 24.035 1.00 96.38 160 VAL A N 1
ATOM 1185 C CA . VAL A 1 160 ? -4.675 -16.530 23.858 1.00 96.38 160 VAL A CA 1
ATOM 1186 C C . VAL A 1 160 ? -3.251 -17.035 24.007 1.00 96.38 160 VAL A C 1
ATOM 1188 O O . VAL A 1 160 ? -3.014 -17.940 24.806 1.00 96.38 160 VAL A O 1
ATOM 1191 N N . ASP A 1 161 ? -2.348 -16.494 23.196 1.00 96.81 161 ASP A N 1
ATOM 1192 C CA . ASP A 1 161 ? -0.994 -16.996 22.990 1.00 96.81 161 ASP A CA 1
ATOM 1193 C C . ASP A 1 161 ? -0.096 -15.855 22.486 1.00 96.81 161 ASP A C 1
ATOM 1195 O O . ASP A 1 161 ? -0.587 -14.881 21.901 1.00 96.81 161 ASP A O 1
ATOM 1199 N N . SER A 1 162 ? 1.216 -15.975 22.691 1.00 95.00 162 SER A N 1
ATOM 1200 C CA . SER A 1 162 ? 2.197 -15.040 22.128 1.00 95.00 162 SER A CA 1
ATOM 1201 C C . SER A 1 162 ? 3.517 -15.738 21.829 1.00 95.00 162 SER A C 1
ATOM 1203 O O . SER A 1 162 ? 3.984 -16.537 22.641 1.00 95.00 162 SER A O 1
ATOM 1205 N N . ILE A 1 163 ? 4.149 -15.385 20.715 1.00 93.31 163 ILE A N 1
ATOM 1206 C CA . ILE A 1 163 ? 5.440 -15.928 20.286 1.00 93.31 163 ILE A CA 1
ATOM 1207 C C . ILE A 1 163 ? 6.282 -14.820 19.645 1.00 93.31 163 ILE A C 1
ATOM 1209 O O . ILE A 1 163 ? 5.743 -13.854 19.111 1.00 93.31 163 ILE A O 1
ATOM 1213 N N . ASN A 1 164 ? 7.603 -14.953 19.684 1.00 91.31 164 ASN A N 1
ATOM 1214 C CA . ASN A 1 164 ? 8.500 -14.052 18.965 1.00 91.31 164 ASN A CA 1
ATOM 1215 C C . ASN A 1 164 ? 8.306 -14.215 17.446 1.00 91.31 164 ASN A C 1
ATOM 1217 O O . ASN A 1 164 ? 8.064 -15.327 16.968 1.00 91.31 164 ASN A O 1
ATOM 1221 N N . ALA A 1 165 ? 8.393 -13.111 16.703 1.00 91.56 165 ALA A N 1
ATOM 1222 C CA . ALA A 1 165 ? 8.252 -13.082 15.247 1.00 91.56 165 ALA A CA 1
ATOM 1223 C C . ALA A 1 165 ? 9.549 -13.489 14.516 1.00 91.56 165 ALA A C 1
ATOM 1225 O O . ALA A 1 165 ? 9.498 -14.040 13.413 1.00 91.56 165 ALA A O 1
ATOM 1226 N N . PHE A 1 166 ? 10.697 -13.272 15.161 1.00 87.69 166 PHE A N 1
ATOM 1227 C CA . PHE A 1 166 ? 12.019 -13.727 14.730 1.00 87.69 166 PHE A CA 1
ATOM 1228 C C . PHE A 1 166 ? 12.233 -15.235 14.988 1.00 87.69 166 PHE A C 1
ATOM 1230 O O . PHE A 1 166 ? 11.568 -15.827 15.850 1.00 87.69 166 PHE A O 1
ATOM 1237 N N . PRO A 1 167 ? 13.136 -15.911 14.250 1.00 85.56 167 PRO A N 1
ATOM 1238 C CA . PRO A 1 167 ? 13.306 -17.353 14.367 1.00 85.56 167 PRO A CA 1
ATOM 1239 C C . PRO A 1 167 ? 13.971 -17.802 15.685 1.00 85.56 167 PRO A C 1
ATOM 1241 O O . PRO A 1 167 ? 14.895 -17.155 16.180 1.00 85.56 167 PRO A O 1
ATOM 1244 N N . PRO A 1 168 ? 13.601 -18.982 16.226 1.00 84.00 168 PRO A N 1
ATOM 1245 C CA . PRO A 1 168 ? 14.271 -19.554 17.388 1.00 84.00 168 PRO A CA 1
ATOM 1246 C C . PRO A 1 168 ? 15.772 -19.781 17.160 1.00 84.00 168 PRO A C 1
ATOM 1248 O O . PRO A 1 168 ? 16.193 -20.292 16.115 1.00 84.00 168 PRO A O 1
ATOM 1251 N N . GLY A 1 169 ? 16.560 -19.474 18.190 1.00 79.94 169 GLY A N 1
ATOM 1252 C CA . GLY A 1 169 ? 18.014 -19.647 18.198 1.00 79.94 169 GLY A CA 1
ATOM 1253 C C . GLY A 1 169 ? 18.814 -18.387 17.863 1.00 79.94 169 GLY A C 1
ATOM 1254 O O . GLY A 1 169 ? 20.036 -18.470 17.897 1.00 79.94 169 GLY A O 1
ATOM 1255 N N . LEU A 1 170 ? 18.151 -17.262 17.574 1.00 77.88 170 LEU A N 1
ATOM 1256 C CA . LEU A 1 170 ? 18.728 -15.923 17.721 1.00 77.88 170 LEU A CA 1
ATOM 1257 C C . LEU A 1 170 ? 18.492 -15.417 19.154 1.00 77.88 170 LEU A C 1
ATOM 1259 O O . LEU A 1 170 ? 17.453 -15.723 19.755 1.00 77.88 170 LEU A O 1
ATOM 1263 N N . SER A 1 171 ? 19.439 -14.655 19.698 1.00 71.12 171 SER A N 1
ATOM 1264 C CA . SER A 1 171 ? 19.238 -13.811 20.885 1.00 71.12 171 SER A CA 1
ATOM 1265 C C . SER A 1 171 ? 18.931 -12.357 20.479 1.00 71.12 171 SER A C 1
ATOM 1267 O O . SER A 1 171 ? 19.201 -12.001 19.335 1.00 71.12 171 SER A O 1
ATOM 1269 N N . PRO A 1 172 ? 18.351 -11.518 21.367 1.00 68.88 172 PRO A N 1
ATOM 1270 C CA . PRO A 1 172 ? 17.918 -10.154 21.026 1.00 68.88 172 PRO A CA 1
ATOM 1271 C C . PRO A 1 172 ? 19.001 -9.280 20.376 1.00 68.88 172 PRO A C 1
ATOM 1273 O O . PRO A 1 172 ? 18.723 -8.545 19.438 1.00 68.88 172 PRO A O 1
ATOM 1276 N N . ASP A 1 173 ? 20.249 -9.433 20.819 1.00 71.19 173 ASP A N 1
ATOM 1277 C CA . ASP A 1 173 ? 21.457 -8.782 20.298 1.00 71.19 173 ASP A CA 1
ATOM 1278 C C . ASP A 1 173 ? 21.873 -9.240 18.886 1.00 71.19 173 ASP A C 1
ATOM 1280 O O . ASP A 1 173 ? 22.649 -8.560 18.227 1.00 71.19 173 ASP A O 1
ATOM 1284 N N . GLN A 1 174 ? 21.340 -10.366 18.403 1.00 69.94 174 GLN A N 1
ATOM 1285 C CA . GLN A 1 174 ? 21.465 -10.844 17.015 1.00 69.94 174 GLN A CA 1
ATOM 1286 C C . GLN A 1 174 ? 20.241 -10.475 16.158 1.00 69.94 174 GLN A C 1
ATOM 1288 O O . GLN A 1 174 ? 20.069 -10.978 15.049 1.00 69.94 174 GLN A O 1
ATOM 1293 N N . THR A 1 175 ? 19.348 -9.664 16.717 1.00 70.38 175 THR A N 1
ATOM 1294 C CA . THR A 1 175 ? 18.153 -9.110 16.069 1.00 70.38 175 THR A CA 1
ATOM 1295 C C . THR A 1 175 ? 18.031 -7.605 16.337 1.00 70.38 175 THR A C 1
ATOM 1297 O O . THR A 1 175 ? 16.971 -7.011 16.150 1.00 70.38 175 THR A O 1
ATOM 1300 N N . ASP A 1 176 ? 19.112 -6.983 16.814 1.00 69.56 176 ASP A N 1
ATOM 1301 C CA . ASP A 1 176 ? 19.194 -5.539 16.998 1.00 69.56 176 ASP A CA 1
ATOM 1302 C C . ASP A 1 176 ? 19.309 -4.876 15.618 1.00 69.56 176 ASP A C 1
ATOM 1304 O O . ASP A 1 176 ? 20.081 -5.317 14.765 1.00 69.56 176 ASP A O 1
ATOM 1308 N N . GLY A 1 177 ? 18.474 -3.871 15.362 1.00 68.31 177 GLY A N 1
ATOM 1309 C CA . GLY A 1 177 ? 18.279 -3.327 14.016 1.00 68.31 177 GLY A CA 1
ATOM 1310 C C . GLY A 1 177 ? 17.528 -4.238 13.025 1.00 68.31 177 GLY A C 1
ATOM 1311 O O . GLY A 1 177 ? 17.503 -3.905 11.839 1.00 68.31 177 GLY A O 1
ATOM 1312 N N . ASP A 1 178 ? 16.901 -5.340 13.463 1.00 78.94 178 ASP A N 1
ATOM 1313 C CA . ASP A 1 178 ? 15.891 -6.050 12.660 1.00 78.94 178 ASP A CA 1
ATOM 1314 C C . ASP A 1 178 ? 14.498 -5.418 12.823 1.00 78.94 178 ASP A C 1
ATOM 1316 O O . ASP A 1 178 ? 14.086 -5.042 13.926 1.00 78.94 178 ASP A O 1
ATOM 1320 N N . TRP A 1 179 ? 13.746 -5.392 11.721 1.00 81.81 179 TRP A N 1
ATOM 1321 C CA . TRP A 1 179 ? 12.423 -4.771 11.606 1.00 81.81 179 TRP A CA 1
ATOM 1322 C C . TRP A 1 179 ? 11.384 -5.844 11.251 1.00 81.81 179 TRP A C 1
ATOM 1324 O O . TRP A 1 179 ? 11.615 -6.651 10.348 1.00 81.81 179 TRP A O 1
ATOM 1334 N N . TYR A 1 180 ? 10.252 -5.894 11.959 1.00 86.75 180 TYR A N 1
ATOM 1335 C CA . TYR A 1 180 ? 9.230 -6.945 11.822 1.00 86.75 180 TYR A CA 1
ATOM 1336 C C . TYR A 1 180 ? 7.814 -6.350 11.850 1.00 86.75 180 TYR A C 1
ATOM 1338 O O . TYR A 1 180 ? 7.056 -6.580 12.795 1.00 86.75 180 TYR A O 1
ATOM 1346 N N . ASP A 1 181 ? 7.466 -5.600 10.802 1.00 79.19 181 ASP A N 1
ATOM 1347 C CA . ASP A 1 181 ? 6.294 -4.706 10.783 1.00 79.19 181 ASP A CA 1
ATOM 1348 C C . ASP A 1 181 ? 5.140 -5.185 9.876 1.00 79.19 181 ASP A C 1
ATOM 1350 O O . ASP A 1 181 ? 4.055 -4.603 9.876 1.00 79.19 181 ASP A O 1
ATOM 1354 N N . GLU A 1 182 ? 5.328 -6.277 9.124 1.00 88.75 182 GLU A N 1
ATOM 1355 C CA . GLU A 1 182 ? 4.306 -6.843 8.236 1.00 88.75 182 GLU A CA 1
ATOM 1356 C C . GLU A 1 182 ? 3.896 -8.268 8.609 1.00 88.75 182 GLU A C 1
ATOM 1358 O O . GLU A 1 182 ? 4.728 -9.162 8.769 1.00 88.75 182 GLU A O 1
ATOM 1363 N N . MET A 1 183 ? 2.586 -8.534 8.613 1.00 94.31 183 MET A N 1
ATOM 1364 C CA . MET A 1 183 ? 2.052 -9.894 8.623 1.00 94.31 183 MET A CA 1
ATOM 1365 C C . MET A 1 183 ? 0.989 -10.127 7.540 1.00 94.31 183 MET A C 1
ATOM 1367 O O 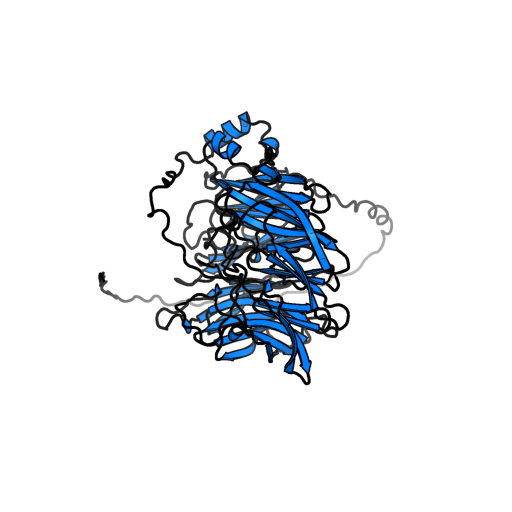. MET A 1 183 ? 0.171 -9.264 7.220 1.00 94.31 183 MET A O 1
ATOM 1371 N N . LEU A 1 184 ? 0.964 -11.362 7.038 1.00 94.25 184 LEU A N 1
ATOM 1372 C CA . LEU A 1 184 ? -0.029 -11.912 6.115 1.00 94.25 184 LEU A CA 1
ATOM 1373 C C . LEU A 1 184 ? -0.605 -13.224 6.669 1.00 94.25 184 LEU A C 1
ATOM 1375 O O . LEU A 1 184 ? 0.069 -13.960 7.399 1.00 94.25 184 LEU A O 1
ATOM 1379 N N . VAL A 1 185 ? -1.850 -13.553 6.306 1.00 93.50 185 VAL A N 1
ATOM 1380 C CA . VAL A 1 185 ? -2.549 -14.758 6.794 1.00 93.50 185 VAL A CA 1
ATOM 1381 C C . VAL A 1 185 ? -3.161 -15.555 5.643 1.00 93.50 185 VAL A C 1
ATOM 1383 O O . VAL A 1 185 ? -3.974 -15.044 4.883 1.00 93.50 185 VAL A O 1
ATOM 1386 N N . ALA A 1 186 ? -2.805 -16.840 5.552 1.00 91.81 186 ALA A N 1
ATOM 1387 C CA . ALA A 1 186 ? -3.276 -17.766 4.520 1.00 91.81 186 ALA A CA 1
ATOM 1388 C C . ALA A 1 186 ? -3.768 -19.085 5.153 1.00 91.81 186 ALA A C 1
ATOM 1390 O O . ALA A 1 186 ? -2.967 -19.922 5.577 1.00 91.81 186 ALA A O 1
ATOM 1391 N N . ASP A 1 187 ? -5.089 -19.281 5.215 1.00 89.94 187 ASP A N 1
ATOM 1392 C CA . ASP A 1 187 ? -5.786 -20.396 5.889 1.00 89.94 187 ASP A CA 1
ATOM 1393 C C . ASP A 1 187 ? -5.441 -20.565 7.391 1.00 89.94 187 ASP A C 1
ATOM 1395 O O . ASP A 1 187 ? -6.085 -20.008 8.282 1.00 89.94 187 ASP A O 1
ATOM 1399 N N . ASP A 1 188 ? -4.438 -21.402 7.660 1.00 92.88 188 ASP A N 1
ATOM 1400 C CA . ASP A 1 188 ? -3.890 -21.785 8.967 1.00 92.88 188 ASP A CA 1
ATOM 1401 C C . ASP A 1 188 ? -2.455 -21.239 9.144 1.00 92.88 188 ASP A C 1
ATOM 1403 O O . ASP A 1 188 ? -1.830 -21.487 10.177 1.00 92.88 188 ASP A O 1
ATOM 1407 N N . TRP A 1 189 ? -1.888 -20.577 8.131 1.00 94.88 189 TRP A N 1
ATOM 1408 C CA . TRP A 1 189 ? -0.568 -19.951 8.178 1.00 94.88 189 TRP A CA 1
ATOM 1409 C C . TRP A 1 189 ? -0.679 -18.485 8.594 1.00 94.88 189 TRP A C 1
ATOM 1411 O O . TRP A 1 189 ? -1.470 -17.737 8.022 1.00 94.88 189 TRP A O 1
ATOM 1421 N N . VAL A 1 190 ? 0.182 -18.075 9.521 1.00 96.31 190 VAL A N 1
ATOM 1422 C CA . VAL A 1 190 ? 0.567 -16.671 9.717 1.00 96.31 190 VAL A CA 1
ATOM 1423 C C . VAL A 1 190 ? 1.992 -16.547 9.190 1.00 96.31 190 VAL A C 1
ATOM 1425 O O . VAL A 1 190 ? 2.828 -17.410 9.473 1.00 96.31 190 VAL A O 1
ATOM 1428 N N . VAL A 1 191 ? 2.269 -15.514 8.405 1.00 95.50 191 VAL A N 1
ATOM 1429 C CA . VAL A 1 191 ? 3.602 -15.227 7.874 1.00 95.50 191 VAL A CA 1
ATOM 1430 C C . VAL A 1 191 ? 3.958 -13.809 8.269 1.00 95.50 191 VAL A C 1
ATOM 1432 O O . VAL A 1 191 ? 3.228 -12.891 7.914 1.00 95.50 191 VAL A O 1
ATOM 1435 N N . VAL A 1 192 ? 5.055 -13.651 9.003 1.00 95.00 192 VAL A N 1
ATOM 1436 C CA . VAL A 1 192 ? 5.667 -12.342 9.240 1.00 95.00 192 VAL A CA 1
ATOM 1437 C C . VAL A 1 192 ? 6.698 -12.103 8.150 1.00 95.00 192 VAL A C 1
ATOM 1439 O O . VAL A 1 192 ? 7.486 -13.005 7.839 1.00 95.00 192 VAL A O 1
ATOM 1442 N N . ILE A 1 193 ? 6.667 -10.900 7.592 1.00 90.69 193 ILE A N 1
ATOM 1443 C CA . ILE A 1 193 ? 7.720 -10.351 6.751 1.00 90.69 193 ILE A CA 1
ATOM 1444 C C . ILE A 1 193 ? 8.494 -9.343 7.603 1.00 90.69 193 ILE A C 1
ATOM 1446 O O . ILE A 1 193 ? 7.904 -8.549 8.336 1.00 90.69 193 ILE A O 1
ATOM 1450 N N . GLY A 1 194 ? 9.815 -9.422 7.541 1.00 87.44 194 GLY A N 1
ATOM 1451 C CA . GLY A 1 194 ? 10.716 -8.490 8.207 1.00 87.44 194 GLY A CA 1
ATOM 1452 C C . GLY A 1 194 ? 11.948 -8.219 7.358 1.00 87.44 194 GLY A C 1
ATOM 1453 O O . GLY A 1 194 ? 12.145 -8.869 6.329 1.00 87.44 194 GLY A O 1
ATOM 1454 N N . TYR A 1 195 ? 12.793 -7.297 7.799 1.00 84.56 195 TYR A N 1
ATOM 1455 C CA . TYR A 1 195 ? 14.051 -6.967 7.138 1.00 84.56 195 TYR A CA 1
ATOM 1456 C C . TYR A 1 195 ? 15.203 -6.970 8.141 1.00 84.56 195 TYR A C 1
ATOM 1458 O O . TYR A 1 195 ? 15.052 -6.506 9.272 1.00 84.56 195 TYR A O 1
ATOM 1466 N N . SER A 1 196 ? 16.350 -7.502 7.719 1.00 81.75 196 SER A N 1
ATOM 1467 C CA . SER A 1 196 ? 17.568 -7.559 8.523 1.00 81.75 196 SER A CA 1
ATOM 1468 C C . SER A 1 196 ? 18.721 -6.896 7.781 1.00 81.75 196 SER A C 1
ATOM 1470 O O . SER A 1 196 ? 19.219 -7.427 6.781 1.00 81.75 196 SER A O 1
ATOM 1472 N N . TYR A 1 197 ? 19.166 -5.744 8.288 1.00 74.62 197 TYR A N 1
ATOM 1473 C CA . TYR A 1 197 ? 20.322 -5.024 7.747 1.00 74.62 197 TYR A CA 1
ATOM 1474 C C . TYR A 1 197 ? 21.637 -5.778 8.008 1.00 74.62 197 TYR A C 1
ATOM 1476 O O . TYR A 1 197 ? 22.488 -5.825 7.124 1.00 74.62 197 TYR A O 1
ATOM 1484 N N . GLU A 1 198 ? 21.781 -6.448 9.162 1.00 74.94 198 GLU A N 1
ATOM 1485 C CA . GLU A 1 198 ? 22.952 -7.290 9.470 1.00 74.94 198 GLU A CA 1
ATOM 1486 C C . GLU A 1 198 ? 23.075 -8.476 8.495 1.00 74.94 198 GLU A C 1
ATOM 1488 O O . GLU A 1 198 ? 24.177 -8.841 8.079 1.00 74.94 198 GLU A O 1
ATOM 1493 N N . ARG A 1 199 ? 21.942 -9.087 8.116 1.00 76.88 199 ARG A N 1
ATOM 1494 C CA . ARG A 1 199 ? 21.925 -10.313 7.299 1.00 76.88 199 ARG A CA 1
ATOM 1495 C C . ARG A 1 199 ? 21.744 -10.070 5.799 1.00 76.88 199 ARG A C 1
ATOM 1497 O O . ARG A 1 199 ? 21.982 -11.001 5.034 1.00 76.88 199 ARG A O 1
ATOM 1504 N N . GLY A 1 200 ? 21.398 -8.849 5.384 1.00 77.50 200 GLY A N 1
ATOM 1505 C CA . GLY A 1 200 ? 21.362 -8.432 3.977 1.00 77.50 200 GLY A CA 1
ATOM 1506 C C . GLY A 1 200 ? 20.099 -8.848 3.219 1.00 77.50 200 GLY A C 1
ATOM 1507 O O . GLY A 1 200 ? 20.195 -9.352 2.096 1.00 77.50 200 GLY A O 1
ATOM 1508 N N . GLY A 1 201 ? 18.920 -8.671 3.827 1.00 83.62 201 GLY A N 1
ATOM 1509 C CA . GLY A 1 201 ? 17.657 -8.883 3.121 1.00 83.62 201 GLY A CA 1
ATOM 1510 C C . GLY A 1 201 ? 16.444 -9.263 3.969 1.00 83.62 201 GLY A C 1
ATOM 1511 O O . GLY A 1 201 ? 16.424 -9.148 5.197 1.00 83.62 201 GLY A O 1
ATOM 1512 N N . THR A 1 202 ? 15.420 -9.741 3.265 1.00 87.75 202 THR A N 1
ATOM 1513 C CA . THR A 1 202 ? 14.070 -10.012 3.775 1.00 87.75 202 THR A CA 1
ATOM 1514 C C . THR A 1 202 ? 14.014 -11.308 4.596 1.00 87.75 202 THR A C 1
ATOM 1516 O O . THR A 1 202 ? 14.497 -12.351 4.156 1.00 87.75 202 THR A O 1
ATOM 1519 N N . GLU A 1 203 ? 13.334 -11.315 5.742 1.00 89.50 203 GLU A N 1
ATOM 1520 C CA . GLU A 1 203 ? 12.944 -12.540 6.451 1.00 89.50 203 GLU A CA 1
ATOM 1521 C C . GLU A 1 203 ? 11.482 -12.921 6.187 1.00 89.50 203 GLU A C 1
ATOM 1523 O O . GLU A 1 203 ? 10.577 -12.098 6.281 1.00 89.50 203 GLU A O 1
ATOM 1528 N N . ILE A 1 204 ? 11.243 -14.205 5.903 1.00 93.19 204 ILE A N 1
ATOM 1529 C CA . ILE A 1 204 ? 9.917 -14.803 5.702 1.00 93.19 204 ILE A CA 1
ATOM 1530 C C . ILE A 1 204 ? 9.698 -15.864 6.788 1.00 93.19 204 ILE A C 1
ATOM 1532 O O . ILE A 1 204 ? 10.049 -17.044 6.630 1.00 93.19 204 ILE A O 1
ATOM 1536 N N . ASN A 1 205 ? 9.113 -15.437 7.907 1.00 93.94 205 ASN A N 1
ATOM 1537 C CA . ASN A 1 205 ? 8.978 -16.230 9.128 1.00 93.94 205 ASN A CA 1
ATOM 1538 C C . ASN A 1 205 ? 7.568 -16.831 9.220 1.00 93.94 205 ASN A C 1
ATOM 1540 O O . ASN A 1 205 ? 6.570 -16.122 9.344 1.00 93.94 205 ASN A O 1
ATOM 1544 N N . ARG A 1 206 ? 7.465 -18.165 9.111 1.00 95.50 206 ARG A N 1
ATOM 1545 C CA . ARG A 1 206 ? 6.1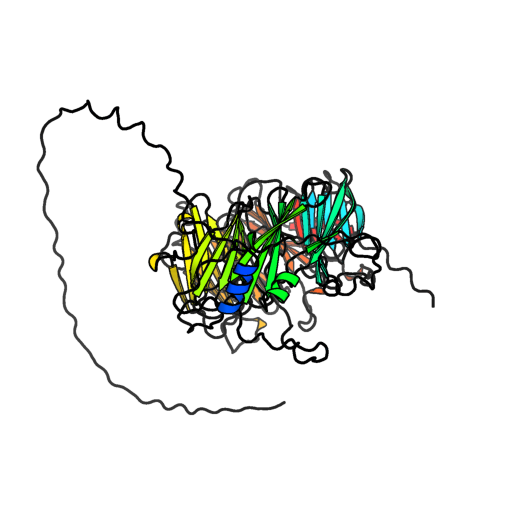89 -18.883 8.960 1.00 95.50 206 ARG A CA 1
ATOM 1546 C C . ARG A 1 206 ? 5.761 -19.601 10.234 1.00 95.50 206 ARG A C 1
ATOM 1548 O O . ARG A 1 206 ? 6.479 -20.439 10.789 1.00 95.50 206 ARG A O 1
ATOM 1555 N N . PHE A 1 207 ? 4.513 -19.363 10.615 1.00 96.50 207 PHE A N 1
ATOM 1556 C CA . PHE A 1 207 ? 3.857 -19.898 11.799 1.00 96.50 207 PHE A CA 1
ATOM 1557 C C . PHE A 1 207 ? 2.558 -20.617 11.416 1.00 96.50 207 PHE A C 1
ATOM 1559 O O . PHE A 1 207 ? 1.957 -20.351 10.376 1.00 96.50 207 PHE A O 1
ATOM 1566 N N . ARG A 1 208 ? 2.095 -21.531 12.271 1.00 96.31 208 ARG A N 1
ATOM 1567 C CA . ARG A 1 208 ? 0.767 -22.151 12.172 1.00 96.31 208 ARG A CA 1
ATOM 1568 C C . ARG A 1 208 ? -0.126 -21.702 13.318 1.00 96.31 208 ARG A C 1
ATOM 1570 O O . ARG A 1 208 ? 0.310 -21.732 14.466 1.00 96.31 208 ARG A O 1
ATOM 1577 N N . LEU A 1 209 ? -1.365 -21.356 12.981 1.00 96.56 209 LEU A N 1
ATOM 1578 C CA . LEU A 1 209 ? -2.418 -20.918 13.890 1.00 96.56 209 LEU A CA 1
ATOM 1579 C C . LEU A 1 209 ? -3.456 -22.036 14.080 1.00 96.56 209 LEU A C 1
ATOM 1581 O O . LEU A 1 209 ? -4.155 -22.413 13.136 1.00 96.56 209 LEU A O 1
ATOM 1585 N N . ASP A 1 210 ? -3.590 -22.569 15.296 1.00 95.75 210 ASP A N 1
ATOM 1586 C CA . ASP A 1 210 ? -4.597 -23.592 15.605 1.00 95.75 210 ASP A CA 1
ATOM 1587 C C . ASP A 1 210 ? -6.013 -22.992 15.775 1.00 95.75 210 ASP A C 1
ATOM 1589 O O . ASP A 1 210 ? -6.207 -21.779 15.875 1.00 95.75 210 ASP A O 1
ATOM 1593 N N . ARG A 1 211 ? -7.044 -23.849 15.796 1.00 92.94 211 ARG A N 1
ATOM 1594 C CA . ARG A 1 211 ? -8.455 -23.426 15.937 1.00 92.94 211 ARG A CA 1
ATOM 1595 C C . ARG A 1 211 ? -8.820 -22.841 17.310 1.00 92.94 211 ARG A C 1
ATOM 1597 O O . ARG A 1 211 ? -9.967 -22.458 17.505 1.00 92.94 211 ARG A O 1
ATOM 1604 N N . ARG A 1 212 ? -7.895 -22.822 18.272 1.00 93.88 212 ARG A N 1
ATOM 1605 C CA . ARG A 1 212 ? -8.044 -22.150 19.571 1.00 93.88 212 ARG A CA 1
ATOM 1606 C C . ARG A 1 212 ? -7.270 -20.831 19.624 1.00 93.88 212 ARG A C 1
ATOM 1608 O O . ARG A 1 212 ? -7.243 -20.226 20.689 1.00 93.88 212 ARG A O 1
ATOM 1615 N N . GLY A 1 213 ? -6.636 -20.434 18.518 1.00 95.62 213 GLY A N 1
ATOM 1616 C CA . GLY A 1 213 ? -5.794 -19.250 18.394 1.00 95.62 213 GLY A CA 1
ATOM 1617 C C . GLY A 1 213 ? -4.326 -19.466 18.769 1.00 95.62 213 GLY A C 1
ATOM 1618 O O . GLY A 1 213 ? -3.599 -18.491 18.850 1.00 95.62 213 GLY A O 1
ATOM 1619 N N . ARG A 1 214 ? -3.854 -20.698 19.006 1.00 97.69 214 ARG A N 1
ATOM 1620 C CA . ARG A 1 214 ? -2.451 -20.926 19.405 1.00 97.69 214 ARG A CA 1
ATOM 1621 C C . ARG A 1 214 ? -1.493 -20.807 18.230 1.00 97.69 214 ARG A C 1
ATOM 1623 O O . ARG A 1 214 ? -1.786 -21.344 17.159 1.00 97.69 214 ARG A O 1
ATOM 1630 N N . ILE A 1 215 ? -0.335 -20.190 18.447 1.00 97.19 215 ILE A N 1
ATOM 1631 C CA . ILE A 1 215 ? 0.672 -19.930 17.413 1.00 97.19 215 ILE A CA 1
ATOM 1632 C C . ILE A 1 215 ? 1.855 -20.884 17.593 1.00 97.19 215 ILE A C 1
ATOM 1634 O O . ILE A 1 215 ? 2.348 -21.097 18.697 1.00 97.19 215 ILE A O 1
ATOM 1638 N N . ARG A 1 216 ? 2.364 -21.456 16.498 1.00 96.56 216 ARG A N 1
ATOM 1639 C CA . ARG A 1 216 ? 3.597 -22.252 16.526 1.00 96.56 216 ARG A CA 1
ATOM 1640 C C . ARG A 1 216 ? 4.476 -21.979 15.313 1.00 96.56 216 ARG A C 1
ATOM 1642 O O . ARG A 1 216 ? 4.051 -22.225 14.185 1.00 96.56 216 ARG A O 1
ATOM 1649 N N . PHE A 1 217 ? 5.720 -21.570 15.554 1.00 95.19 217 PHE A N 1
ATOM 1650 C CA . PHE A 1 217 ? 6.762 -21.454 14.528 1.00 95.19 217 PHE A CA 1
ATOM 1651 C C . PHE A 1 217 ? 6.938 -22.767 13.739 1.00 95.19 217 PHE A C 1
ATOM 1653 O O . PHE A 1 217 ? 6.826 -23.869 14.297 1.00 95.19 217 PHE A O 1
ATOM 1660 N N . VAL A 1 218 ? 7.201 -22.658 12.436 1.00 93.94 218 VAL A N 1
ATOM 1661 C CA . VAL A 1 218 ? 7.451 -23.792 11.532 1.00 93.94 218 VAL A CA 1
ATOM 1662 C C . VAL A 1 218 ? 8.830 -23.693 10.896 1.00 93.94 218 VAL A C 1
ATOM 1664 O O . VAL A 1 218 ? 9.617 -24.630 11.022 1.00 93.94 218 VAL A O 1
ATOM 1667 N N . ASP A 1 219 ? 9.107 -22.594 10.201 1.00 92.50 219 ASP A N 1
ATOM 1668 C CA . ASP A 1 219 ? 10.415 -22.285 9.636 1.00 92.50 219 ASP A CA 1
ATOM 1669 C C . ASP A 1 219 ? 10.556 -20.801 9.285 1.00 92.50 219 ASP A C 1
ATOM 1671 O O . ASP A 1 219 ? 9.577 -20.073 9.148 1.00 92.50 219 ASP A O 1
ATOM 1675 N N . SER A 1 220 ? 11.810 -20.389 9.134 1.00 91.50 220 SER A N 1
ATOM 1676 C CA . SER A 1 220 ? 12.230 -19.083 8.641 1.00 91.50 220 SER A CA 1
ATOM 1677 C C . SER A 1 220 ? 13.026 -19.283 7.356 1.00 91.50 220 SER A C 1
ATOM 1679 O O . SER A 1 220 ? 13.773 -20.266 7.217 1.00 91.50 220 SER A O 1
ATOM 1681 N N . HIS A 1 221 ? 12.839 -18.370 6.412 1.00 91.50 221 HIS A N 1
ATOM 1682 C CA . HIS A 1 221 ? 13.672 -18.259 5.227 1.00 91.50 221 HIS A CA 1
ATOM 1683 C C . HIS A 1 221 ? 14.149 -16.818 5.123 1.00 91.50 221 HIS A C 1
ATOM 1685 O O . HIS A 1 221 ? 13.328 -15.909 5.083 1.00 91.50 221 HIS A O 1
ATOM 1691 N N . HIS A 1 222 ? 15.460 -16.637 5.064 1.00 89.69 222 HIS A N 1
ATOM 1692 C CA . HIS A 1 222 ? 16.053 -15.389 4.631 1.00 89.69 222 HIS A CA 1
ATOM 1693 C C . HIS A 1 222 ? 16.059 -15.377 3.099 1.00 89.69 222 HIS A C 1
ATOM 1695 O O . HIS A 1 222 ? 16.347 -16.392 2.457 1.00 89.69 222 HIS A O 1
ATOM 1701 N N . LEU A 1 223 ? 15.697 -14.248 2.519 1.00 90.56 223 LEU A N 1
ATOM 1702 C CA . LEU A 1 223 ? 15.691 -13.978 1.096 1.00 90.56 223 LEU A CA 1
ATOM 1703 C C . LEU A 1 223 ? 16.643 -12.804 0.898 1.00 90.56 223 LEU A C 1
ATOM 1705 O O . LEU A 1 223 ? 16.292 -11.686 1.270 1.00 90.56 223 LEU A O 1
ATOM 1709 N N . SER A 1 224 ? 17.837 -13.061 0.357 1.00 87.44 224 SER A N 1
ATOM 1710 C CA . SER A 1 224 ? 18.776 -11.968 0.098 1.00 87.44 224 SER A CA 1
ATOM 1711 C C . SER A 1 224 ? 18.145 -10.987 -0.890 1.00 87.44 224 SER A C 1
ATOM 1713 O O . SER A 1 224 ? 17.538 -11.387 -1.888 1.00 87.44 224 SER A O 1
ATOM 1715 N N . SER A 1 225 ? 18.222 -9.704 -0.563 1.00 78.06 225 SER A N 1
ATOM 1716 C CA . SER A 1 225 ? 17.539 -8.631 -1.282 1.00 78.06 225 SER A CA 1
ATOM 1717 C C . SER A 1 225 ? 18.170 -7.305 -0.895 1.00 78.06 225 SER A C 1
ATOM 1719 O O . SER A 1 225 ? 18.445 -7.091 0.284 1.00 78.06 225 SER A O 1
ATOM 1721 N N . GLU A 1 226 ? 18.327 -6.398 -1.852 1.00 77.12 226 GLU A N 1
ATOM 1722 C CA . GLU A 1 226 ? 18.477 -4.981 -1.522 1.00 77.12 226 GLU A CA 1
ATOM 1723 C C . GLU A 1 226 ? 17.166 -4.423 -0.952 1.00 77.12 226 GLU A C 1
ATOM 1725 O O . GLU A 1 226 ? 16.106 -5.053 -1.044 1.00 77.12 226 GLU A O 1
ATOM 1730 N N . ASP A 1 227 ? 17.238 -3.234 -0.359 1.00 68.00 227 ASP A N 1
ATOM 1731 C CA . ASP A 1 227 ? 16.118 -2.674 0.384 1.00 68.00 227 ASP A CA 1
ATOM 1732 C C . ASP A 1 227 ? 14.943 -2.293 -0.542 1.00 68.00 227 ASP A C 1
ATOM 1734 O O . ASP A 1 227 ? 15.059 -1.481 -1.473 1.00 68.00 227 ASP A O 1
ATOM 1738 N N . TYR A 1 228 ? 13.788 -2.903 -0.274 1.00 66.31 228 TYR A N 1
ATOM 1739 C CA . TYR A 1 228 ? 12.516 -2.634 -0.941 1.00 66.31 228 TYR A CA 1
ATOM 1740 C C . TYR A 1 228 ? 11.799 -1.397 -0.380 1.00 66.31 228 TYR A C 1
ATOM 1742 O O . TYR A 1 228 ? 10.775 -1.003 -0.940 1.00 66.31 228 TYR A O 1
ATOM 1750 N N . TYR A 1 229 ? 12.295 -0.825 0.723 1.00 71.88 229 TYR A N 1
ATOM 1751 C CA . TYR A 1 229 ? 11.623 0.169 1.555 1.00 71.88 229 TYR A CA 1
ATOM 1752 C C . TYR A 1 229 ? 11.056 1.371 0.782 1.00 71.88 229 TYR A C 1
ATOM 1754 O O . TYR A 1 229 ? 11.609 1.880 -0.202 1.00 71.88 229 TYR A O 1
ATOM 1762 N N . SER A 1 230 ? 9.931 1.844 1.308 1.00 71.69 230 SER A N 1
ATOM 1763 C CA . SER A 1 230 ? 9.161 2.993 0.859 1.00 71.69 230 SER A CA 1
ATOM 1764 C C . SER A 1 230 ? 8.501 3.629 2.081 1.00 71.69 230 SER A C 1
ATOM 1766 O O . SER A 1 230 ? 8.022 2.903 2.956 1.00 71.69 230 SER A O 1
ATOM 1768 N N . SER A 1 231 ? 8.378 4.958 2.119 1.00 69.31 231 SER A N 1
ATOM 1769 C CA . SER A 1 231 ? 7.432 5.607 3.043 1.00 69.31 231 SER A CA 1
ATOM 1770 C C . SER A 1 231 ? 5.997 5.113 2.792 1.00 69.31 231 SER A C 1
ATOM 1772 O O . SER A 1 231 ? 5.213 4.923 3.720 1.00 69.31 231 SER A O 1
ATOM 1774 N N . ARG A 1 232 ? 5.660 4.831 1.526 1.00 74.44 232 ARG A N 1
ATOM 1775 C CA . ARG A 1 232 ? 4.284 4.682 1.019 1.00 74.44 232 ARG A CA 1
ATOM 1776 C C . ARG A 1 232 ? 3.792 3.264 0.837 1.00 74.44 232 ARG A C 1
ATOM 1778 O O . ARG A 1 232 ? 2.578 3.034 0.850 1.00 74.44 232 ARG A O 1
ATOM 1785 N N . ASN A 1 233 ? 4.707 2.340 0.573 1.00 75.81 233 ASN A N 1
ATOM 1786 C CA . ASN A 1 233 ? 4.362 1.020 0.073 1.00 75.81 233 ASN A CA 1
ATOM 1787 C C . ASN A 1 233 ? 4.624 -0.089 1.086 1.00 75.81 233 ASN A C 1
ATOM 1789 O O . ASN A 1 233 ? 5.683 -0.168 1.702 1.00 75.81 233 ASN A O 1
ATOM 1793 N N . TYR A 1 234 ? 3.623 -0.957 1.204 1.00 79.62 234 TYR A N 1
ATOM 1794 C CA . TYR A 1 234 ? 3.729 -2.255 1.850 1.00 79.62 234 TYR A CA 1
ATOM 1795 C C . TYR A 1 234 ? 4.654 -3.137 1.003 1.00 79.62 234 TYR A C 1
ATOM 1797 O O . TYR A 1 234 ? 4.529 -3.168 -0.224 1.00 79.62 234 TYR A O 1
ATOM 1805 N N . ALA A 1 235 ? 5.574 -3.856 1.629 1.00 81.88 235 ALA A N 1
ATOM 1806 C CA . ALA A 1 235 ? 6.577 -4.678 0.960 1.00 81.88 235 ALA A CA 1
ATOM 1807 C C . ALA A 1 235 ? 5.976 -5.932 0.311 1.00 81.88 235 ALA A C 1
ATOM 1809 O O . ALA A 1 235 ? 6.380 -6.351 -0.779 1.00 81.88 235 ALA A O 1
ATOM 1810 N N . SER A 1 236 ? 4.997 -6.540 0.985 1.00 90.25 236 SER A N 1
ATOM 1811 C CA . SER A 1 236 ? 4.399 -7.807 0.572 1.00 90.25 236 SER A CA 1
ATOM 1812 C C . SER A 1 236 ? 2.963 -7.671 0.075 1.00 90.25 236 SER A C 1
ATOM 1814 O O . SER A 1 236 ? 2.244 -6.717 0.383 1.00 90.25 236 SER A O 1
ATOM 1816 N N . ARG A 1 237 ? 2.538 -8.651 -0.730 1.00 94.06 237 ARG A N 1
ATOM 1817 C CA . ARG A 1 237 ? 1.137 -8.903 -1.097 1.00 94.06 237 ARG A CA 1
ATOM 1818 C C . ARG A 1 237 ? 0.834 -10.396 -1.064 1.00 94.06 237 ARG A C 1
ATOM 1820 O O . ARG A 1 237 ? 1.702 -11.217 -1.352 1.00 94.06 237 ARG A O 1
ATOM 1827 N N . LEU A 1 238 ? -0.410 -10.762 -0.783 1.00 95.00 238 LEU A N 1
ATOM 1828 C CA . LEU A 1 238 ? -0.910 -12.133 -0.842 1.00 95.00 238 LEU A CA 1
ATOM 1829 C C . LEU A 1 238 ? -2.047 -12.226 -1.860 1.00 95.00 238 LEU A C 1
ATOM 1831 O O . LEU A 1 238 ? -3.107 -11.629 -1.684 1.00 95.00 238 LEU A O 1
ATOM 1835 N N . VAL A 1 239 ? -1.835 -13.015 -2.913 1.00 94.06 239 VAL A N 1
ATOM 1836 C CA . VAL A 1 239 ? -2.849 -13.298 -3.937 1.00 94.06 239 VAL A CA 1
ATOM 1837 C C . VAL A 1 239 ? -3.233 -14.772 -3.837 1.00 94.06 239 VAL A C 1
ATOM 1839 O O . VAL A 1 239 ? -2.470 -15.671 -4.204 1.00 94.06 239 VAL A O 1
ATOM 1842 N N . GLY A 1 240 ? -4.410 -15.035 -3.267 1.00 90.19 240 GLY A N 1
ATOM 1843 C CA . GLY A 1 240 ? -4.847 -16.386 -2.910 1.00 90.19 240 GLY A CA 1
ATOM 1844 C C . GLY A 1 240 ? -3.923 -17.029 -1.868 1.00 90.19 240 GLY A C 1
ATOM 1845 O O . GLY A 1 240 ? -3.936 -16.646 -0.706 1.00 90.19 240 GLY A O 1
ATOM 1846 N N . GLY A 1 241 ? -3.129 -18.020 -2.285 1.00 91.44 241 GLY A N 1
ATOM 1847 C CA . GLY A 1 241 ? -2.125 -18.694 -1.444 1.00 91.44 241 GLY A CA 1
ATOM 1848 C C . GLY A 1 241 ? -0.668 -18.324 -1.763 1.00 91.44 241 GLY A C 1
ATOM 1849 O O . GLY A 1 241 ? 0.249 -18.972 -1.252 1.00 91.44 241 GLY A O 1
ATOM 1850 N N . GLN A 1 242 ? -0.446 -17.343 -2.644 1.00 94.69 242 GLN A N 1
ATOM 1851 C CA . GLN A 1 242 ? 0.874 -16.946 -3.132 1.00 94.69 242 GLN A CA 1
ATOM 1852 C C . GLN A 1 242 ? 1.281 -15.588 -2.551 1.00 94.69 242 GLN A C 1
ATOM 1854 O O . GLN A 1 242 ? 0.670 -14.568 -2.865 1.00 94.69 242 GLN A O 1
ATOM 1859 N N . LEU A 1 243 ? 2.346 -15.591 -1.748 1.00 95.88 243 LEU A N 1
ATOM 1860 C CA . LEU A 1 243 ? 3.075 -14.385 -1.361 1.00 95.88 243 LEU A CA 1
ATOM 1861 C C . LEU A 1 243 ? 3.782 -13.815 -2.595 1.00 95.88 243 LEU A C 1
ATOM 1863 O O . LEU A 1 243 ? 4.406 -14.563 -3.353 1.00 95.88 243 LEU A O 1
ATOM 1867 N N . VAL A 1 244 ? 3.704 -12.502 -2.762 1.00 95.88 244 VAL A N 1
ATOM 1868 C CA . VAL A 1 244 ? 4.436 -11.701 -3.739 1.00 95.88 244 VAL A CA 1
ATOM 1869 C C . VAL A 1 244 ? 5.277 -10.689 -2.965 1.00 95.88 244 VAL A C 1
ATOM 1871 O O . VAL A 1 244 ? 4.751 -9.993 -2.099 1.00 95.88 244 VAL A O 1
ATOM 1874 N N . VAL A 1 245 ? 6.569 -10.628 -3.273 1.00 92.94 245 VAL A N 1
ATOM 1875 C CA . VAL A 1 245 ? 7.534 -9.646 -2.755 1.00 92.94 245 VAL A CA 1
ATOM 1876 C C . VAL A 1 245 ? 8.274 -9.049 -3.949 1.00 92.94 245 VAL A C 1
ATOM 1878 O O . VAL A 1 245 ? 8.525 -9.739 -4.943 1.00 92.94 245 VAL A O 1
ATOM 1881 N N . TYR A 1 246 ? 8.607 -7.769 -3.863 1.00 91.06 246 TYR A N 1
ATOM 1882 C CA . TYR A 1 246 ? 9.419 -7.055 -4.839 1.00 91.06 246 TYR A CA 1
ATOM 1883 C C . TYR A 1 246 ? 10.824 -6.820 -4.263 1.00 91.06 246 TYR A C 1
ATOM 1885 O O . TYR A 1 246 ? 10.948 -6.436 -3.106 1.00 91.06 246 TYR A O 1
ATOM 1893 N N . SER A 1 247 ? 11.872 -7.029 -5.065 1.00 89.62 247 SER A N 1
ATOM 1894 C CA . SER A 1 247 ? 13.250 -6.640 -4.729 1.00 89.62 247 SER A CA 1
ATOM 1895 C C . SER A 1 247 ? 13.846 -5.833 -5.884 1.00 89.62 247 SER A C 1
ATOM 1897 O O . SER A 1 247 ? 13.808 -6.317 -7.022 1.00 89.62 247 SER A O 1
ATOM 1899 N N . PRO A 1 248 ? 14.431 -4.650 -5.635 1.00 88.31 248 PRO A N 1
ATOM 1900 C CA . PRO A 1 248 ? 15.426 -4.090 -6.540 1.00 88.31 248 PRO A CA 1
ATOM 1901 C C . PRO A 1 248 ? 16.731 -4.904 -6.448 1.00 88.31 248 PRO A C 1
ATOM 1903 O O . PRO A 1 248 ? 16.889 -5.738 -5.549 1.00 88.31 248 PRO A O 1
ATOM 1906 N N . ILE A 1 249 ? 17.632 -4.659 -7.395 1.00 89.56 249 ILE A N 1
ATOM 1907 C CA . ILE A 1 249 ? 19.058 -4.990 -7.354 1.00 89.56 249 ILE A CA 1
ATOM 1908 C C . ILE A 1 249 ? 19.772 -3.938 -8.210 1.00 89.56 249 ILE A C 1
ATOM 1910 O O . ILE A 1 249 ? 19.364 -3.724 -9.356 1.00 89.56 249 ILE A O 1
ATOM 1914 N N . GLU A 1 250 ? 20.836 -3.317 -7.725 1.00 86.75 250 GLU A N 1
ATOM 1915 C CA . GLU A 1 250 ? 21.653 -2.397 -8.513 1.00 86.75 250 GLU A CA 1
ATOM 1916 C C . GLU A 1 250 ? 22.476 -3.146 -9.582 1.00 86.75 250 GLU A C 1
ATOM 1918 O O . GLU A 1 250 ? 23.050 -4.226 -9.371 1.00 86.75 250 GLU A O 1
ATOM 1923 N N . VAL A 1 251 ? 22.532 -2.576 -10.789 1.00 87.50 251 VAL A N 1
ATOM 1924 C CA . VAL A 1 251 ? 23.322 -3.131 -11.891 1.00 87.50 251 VAL A CA 1
ATOM 1925 C C . VAL A 1 251 ? 24.738 -2.568 -11.840 1.00 87.50 251 VAL A C 1
ATOM 1927 O O . VAL A 1 251 ? 24.965 -1.373 -11.988 1.00 87.50 251 VAL A O 1
ATOM 1930 N N . TYR A 1 252 ? 25.702 -3.469 -11.691 1.00 83.69 252 TYR A N 1
ATOM 1931 C CA . TYR A 1 252 ? 27.135 -3.192 -11.687 1.00 83.69 252 TYR A CA 1
ATOM 1932 C C . TYR A 1 252 ? 27.787 -3.977 -12.841 1.00 83.69 252 TYR A C 1
ATOM 1934 O O . TYR A 1 252 ? 27.198 -4.140 -13.914 1.00 83.69 252 TYR A O 1
ATOM 1942 N N . SER A 1 253 ? 28.996 -4.520 -12.652 1.00 86.56 253 SER A N 1
ATOM 1943 C CA . SER A 1 253 ? 29.488 -5.558 -13.561 1.00 86.56 253 SER A CA 1
ATOM 1944 C C . SER A 1 253 ? 28.575 -6.790 -13.521 1.00 86.56 253 SER A C 1
ATOM 1946 O O . SER A 1 253 ? 27.973 -7.115 -12.496 1.00 86.56 253 SER A O 1
ATOM 1948 N N . ALA A 1 254 ? 28.506 -7.528 -14.631 1.00 87.56 254 ALA A N 1
ATOM 1949 C CA . ALA A 1 254 ? 27.649 -8.709 -14.729 1.00 87.56 254 ALA A CA 1
ATOM 1950 C C . ALA A 1 254 ? 27.982 -9.807 -13.697 1.00 87.56 254 ALA A C 1
ATOM 1952 O O . ALA A 1 254 ? 27.095 -10.579 -13.351 1.00 87.56 254 ALA A O 1
ATOM 1953 N N . ASP A 1 255 ? 29.218 -9.873 -13.189 1.00 88.25 255 ASP A N 1
ATOM 1954 C CA . ASP A 1 255 ? 29.585 -10.766 -12.081 1.00 88.25 255 ASP A CA 1
ATOM 1955 C C . ASP A 1 255 ? 28.999 -10.301 -10.743 1.00 88.25 255 ASP A C 1
ATOM 1957 O O . ASP A 1 255 ? 28.457 -11.119 -10.006 1.00 88.25 255 ASP A O 1
ATOM 1961 N N . GLN A 1 256 ? 29.051 -8.998 -10.444 1.00 88.19 256 GLN A N 1
ATOM 1962 C CA . GLN A 1 256 ? 28.461 -8.436 -9.224 1.00 88.19 256 GLN A CA 1
ATOM 1963 C C . GLN A 1 256 ? 26.937 -8.589 -9.227 1.00 88.19 256 GLN A C 1
ATOM 1965 O O . GLN A 1 256 ? 26.380 -9.121 -8.273 1.00 88.19 256 GLN A O 1
ATOM 1970 N N . THR A 1 257 ? 26.262 -8.223 -10.320 1.00 89.44 257 THR A N 1
ATOM 1971 C CA . THR A 1 257 ? 24.797 -8.348 -10.414 1.00 89.44 257 THR A CA 1
ATOM 1972 C C . THR A 1 257 ? 24.331 -9.807 -10.410 1.00 89.44 257 THR A C 1
ATOM 1974 O O . THR A 1 257 ? 23.264 -10.085 -9.876 1.00 89.44 257 THR A O 1
ATOM 1977 N N . LEU A 1 258 ? 25.115 -10.763 -10.935 1.00 89.94 258 LEU A N 1
ATOM 1978 C CA . LEU A 1 258 ? 24.802 -12.196 -10.797 1.00 89.94 258 LEU A CA 1
ATOM 1979 C C . LEU A 1 258 ? 25.120 -12.763 -9.405 1.00 89.94 258 LEU A C 1
ATOM 1981 O O . LEU A 1 258 ? 24.512 -13.758 -9.026 1.00 89.94 258 LEU A O 1
ATOM 1985 N N . ALA A 1 259 ? 26.031 -12.153 -8.643 1.00 88.31 259 ALA A N 1
ATOM 1986 C CA . ALA A 1 259 ? 26.274 -12.504 -7.244 1.00 88.31 259 ALA A CA 1
ATOM 1987 C C . ALA A 1 259 ? 25.225 -11.899 -6.289 1.00 88.31 259 ALA A C 1
ATOM 1989 O O . ALA A 1 259 ? 24.944 -12.491 -5.251 1.00 88.31 259 ALA A O 1
ATOM 1990 N N . GLY A 1 260 ? 24.634 -10.755 -6.649 1.00 86.88 260 GLY A N 1
ATOM 1991 C CA . GLY A 1 260 ? 23.587 -10.065 -5.887 1.00 86.88 260 GLY A CA 1
ATOM 1992 C C . GLY A 1 260 ? 22.153 -10.542 -6.149 1.00 86.88 260 GLY A C 1
ATOM 1993 O O . GLY A 1 260 ? 21.221 -9.969 -5.592 1.00 86.88 260 GLY A O 1
ATOM 1994 N N . VAL A 1 261 ? 21.924 -11.563 -6.991 1.00 91.38 261 VAL A N 1
ATOM 1995 C CA . VAL A 1 261 ? 20.549 -12.030 -7.243 1.00 91.38 261 VAL A CA 1
ATOM 1996 C C . VAL A 1 261 ? 19.915 -12.696 -6.013 1.00 91.38 261 VAL A C 1
ATOM 1998 O O . VAL A 1 261 ? 20.597 -13.448 -5.315 1.00 91.38 261 VAL A O 1
ATOM 2001 N N . PRO A 1 262 ? 18.599 -12.512 -5.780 1.00 92.50 262 PRO A N 1
ATOM 2002 C CA . PRO A 1 262 ? 17.922 -13.086 -4.628 1.00 92.50 262 PRO A CA 1
ATOM 2003 C C . PRO A 1 262 ? 18.097 -14.600 -4.479 1.00 92.50 262 PRO A C 1
ATOM 2005 O O . PRO A 1 262 ? 17.736 -15.385 -5.365 1.00 92.50 262 PRO A O 1
ATOM 2008 N N . GLU A 1 263 ? 18.597 -15.009 -3.317 1.00 92.62 263 GLU A N 1
ATOM 2009 C CA . GLU A 1 263 ? 18.752 -16.394 -2.888 1.00 92.62 263 GLU A CA 1
ATOM 2010 C C . GLU A 1 263 ? 17.792 -16.699 -1.736 1.00 92.62 263 GLU A C 1
ATOM 2012 O O . GLU A 1 263 ? 17.770 -16.004 -0.722 1.00 92.62 263 GLU A O 1
ATOM 2017 N N . LEU A 1 264 ? 17.030 -17.791 -1.845 1.00 92.88 264 LEU A N 1
ATOM 2018 C CA . LEU A 1 264 ? 16.200 -18.275 -0.742 1.00 92.88 264 LEU A CA 1
ATOM 2019 C C . LEU A 1 264 ? 17.010 -19.204 0.176 1.00 92.88 264 LEU A C 1
ATOM 2021 O O . LEU A 1 264 ? 17.182 -20.394 -0.103 1.00 92.88 264 LEU A O 1
ATOM 2025 N N . ILE A 1 265 ? 17.475 -18.664 1.297 1.00 89.88 265 ILE A N 1
ATOM 2026 C CA . ILE A 1 265 ? 18.260 -19.341 2.332 1.00 89.88 265 ILE A CA 1
ATOM 2027 C C . ILE A 1 265 ? 17.323 -19.795 3.460 1.00 89.88 265 ILE A C 1
ATOM 2029 O O . ILE A 1 265 ? 16.659 -18.992 4.106 1.00 89.88 265 ILE A O 1
ATOM 2033 N N . ARG A 1 266 ? 17.265 -21.098 3.764 1.00 89.00 266 ARG A N 1
ATOM 2034 C CA . ARG A 1 266 ? 16.463 -21.594 4.904 1.00 89.00 266 ARG A CA 1
ATOM 2035 C C . ARG A 1 266 ? 17.263 -21.538 6.206 1.00 89.00 266 ARG A C 1
ATOM 2037 O O . ARG A 1 266 ? 18.324 -22.164 6.283 1.00 89.00 266 ARG A O 1
ATOM 2044 N N . TRP A 1 267 ? 16.713 -20.889 7.233 1.00 81.38 267 TRP A N 1
ATOM 2045 C CA . TRP A 1 267 ? 17.290 -20.851 8.581 1.00 81.38 267 TRP A CA 1
ATOM 2046 C C . TRP A 1 267 ? 17.412 -22.254 9.189 1.00 81.38 267 TRP A C 1
ATOM 2048 O O . TRP A 1 267 ? 16.545 -23.113 8.982 1.00 81.38 267 TRP A O 1
ATOM 2058 N N . ARG A 1 268 ? 18.486 -22.500 9.953 1.00 77.62 268 ARG A N 1
ATOM 2059 C CA . ARG A 1 268 ? 18.722 -23.783 10.645 1.00 77.62 268 ARG A CA 1
ATOM 2060 C C . ARG A 1 268 ? 19.159 -23.667 12.113 1.00 77.62 268 ARG A C 1
ATOM 2062 O O . ARG A 1 268 ? 19.456 -24.698 12.707 1.00 77.62 268 ARG A O 1
ATOM 2069 N N . GLY A 1 269 ? 19.124 -22.466 12.697 1.00 63.06 269 GLY A N 1
ATOM 2070 C CA . GLY A 1 269 ? 19.528 -22.206 14.085 1.00 63.06 269 GLY A CA 1
ATOM 2071 C C . GLY A 1 269 ? 21.046 -22.106 14.235 1.00 63.06 269 GLY A C 1
ATOM 2072 O O . GLY A 1 269 ? 21.736 -23.121 14.223 1.00 63.06 269 GLY A O 1
ATOM 2073 N N . GLY A 1 270 ? 21.566 -20.882 14.365 1.00 59.28 270 GLY A N 1
ATOM 2074 C CA . GLY A 1 270 ? 23.007 -20.626 14.504 1.00 59.28 270 GLY A CA 1
ATOM 2075 C C . GLY A 1 270 ? 23.818 -20.787 13.210 1.00 59.28 270 GLY A C 1
ATOM 2076 O O . GLY A 1 270 ? 25.033 -20.952 13.268 1.00 59.28 270 GLY A O 1
ATOM 2077 N N . GLY A 1 271 ? 23.165 -20.769 12.044 1.00 57.53 271 GLY A N 1
ATOM 2078 C CA . GLY A 1 271 ? 23.838 -20.838 10.748 1.00 57.53 271 GLY A CA 1
ATOM 2079 C C . GLY A 1 271 ? 22.876 -20.841 9.559 1.00 57.53 271 GLY A C 1
ATOM 2080 O O . GLY A 1 271 ? 21.794 -21.440 9.607 1.00 57.53 271 GLY A O 1
ATOM 2081 N N . GLN A 1 272 ? 23.291 -20.182 8.476 1.00 65.50 272 GLN A N 1
ATOM 2082 C CA . GLN A 1 272 ? 22.593 -20.203 7.192 1.00 65.50 272 GLN A CA 1
ATOM 2083 C C . GLN A 1 272 ? 22.714 -21.587 6.527 1.00 65.50 272 GLN A C 1
ATOM 2085 O O . GLN A 1 272 ? 23.755 -22.247 6.581 1.00 65.50 272 GLN A O 1
ATOM 2090 N N . GLY A 1 273 ? 21.632 -22.058 5.901 1.00 68.38 273 GLY A N 1
ATOM 2091 C CA . GLY A 1 273 ? 21.687 -23.212 5.002 1.00 68.38 273 GLY A CA 1
ATOM 2092 C C . GLY A 1 273 ? 22.244 -22.833 3.626 1.00 68.38 273 GLY A C 1
ATOM 2093 O O . GLY A 1 273 ? 22.342 -21.659 3.299 1.00 68.38 273 GLY A O 1
ATOM 2094 N N . ALA A 1 274 ? 22.539 -23.827 2.781 1.00 79.44 274 ALA A N 1
ATOM 2095 C CA . ALA A 1 274 ? 22.808 -23.563 1.366 1.00 79.44 274 ALA A CA 1
ATOM 2096 C C . ALA A 1 274 ? 21.607 -22.843 0.723 1.00 79.44 274 ALA A C 1
ATOM 2098 O O . ALA A 1 274 ? 20.469 -23.314 0.861 1.00 79.44 274 ALA A O 1
ATOM 2099 N N . GLY A 1 275 ? 21.879 -21.718 0.059 1.00 85.31 275 GLY A N 1
ATOM 2100 C CA . GLY A 1 275 ? 20.886 -20.905 -0.629 1.00 85.31 275 GLY A CA 1
ATOM 2101 C C . GLY A 1 275 ? 20.316 -21.572 -1.878 1.00 85.31 275 GLY A C 1
ATOM 2102 O O . GLY A 1 275 ? 20.809 -22.594 -2.367 1.00 85.31 275 GLY A O 1
ATOM 2103 N N . GLN A 1 276 ? 19.221 -21.000 -2.369 1.00 91.62 276 GLN A N 1
ATOM 2104 C CA . GLN A 1 276 ? 18.640 -21.325 -3.663 1.00 91.62 276 GLN A CA 1
ATOM 2105 C C . GLN A 1 276 ? 18.490 -20.032 -4.463 1.00 91.62 276 GLN A C 1
ATOM 2107 O O . GLN A 1 276 ? 17.509 -19.311 -4.278 1.00 91.62 276 GLN A O 1
ATOM 2112 N N . THR A 1 277 ? 19.422 -19.788 -5.380 1.00 93.44 277 THR A N 1
ATOM 2113 C CA . THR A 1 277 ? 19.359 -18.731 -6.396 1.00 93.44 277 THR A CA 1
ATOM 2114 C C . THR A 1 277 ? 17.994 -18.740 -7.094 1.00 93.44 277 THR A C 1
ATOM 2116 O O . THR A 1 277 ? 17.579 -19.767 -7.646 1.00 93.44 277 THR A O 1
ATOM 2119 N N . LEU A 1 278 ? 17.258 -17.626 -7.047 1.00 94.25 278 LEU A N 1
ATOM 2120 C CA . LEU A 1 278 ? 15.899 -17.531 -7.601 1.00 94.25 278 LEU A CA 1
ATOM 2121 C C . LEU A 1 278 ? 15.852 -16.981 -9.030 1.00 94.25 278 LEU A C 1
ATOM 2123 O O . LEU A 1 278 ? 14.867 -17.227 -9.730 1.00 94.25 278 LEU A O 1
ATOM 2127 N N . VAL A 1 279 ? 16.895 -16.263 -9.454 1.00 94.62 279 VAL A N 1
ATOM 2128 C CA . VAL A 1 279 ? 17.045 -15.671 -10.791 1.00 94.62 279 VAL A CA 1
ATOM 2129 C C . VAL A 1 279 ? 18.249 -16.298 -11.492 1.00 94.62 279 VAL A C 1
ATOM 2131 O O . VAL A 1 279 ? 19.320 -16.436 -10.909 1.00 94.62 279 VAL A O 1
ATOM 2134 N N . ARG A 1 280 ? 18.093 -16.646 -12.769 1.00 94.25 280 ARG A N 1
ATOM 2135 C CA . ARG A 1 280 ? 19.187 -16.971 -13.701 1.00 94.25 280 ARG A CA 1
ATOM 2136 C C . ARG A 1 280 ? 19.013 -16.104 -14.955 1.00 94.25 280 ARG A C 1
ATOM 2138 O O . ARG A 1 280 ? 17.915 -15.593 -15.161 1.00 94.25 280 ARG A O 1
ATOM 2145 N N . PRO A 1 281 ? 20.002 -15.989 -15.859 1.00 94.56 281 PRO A N 1
ATOM 2146 C CA . PRO A 1 281 ? 19.866 -15.212 -17.100 1.00 94.56 281 PRO A CA 1
ATOM 2147 C C . PRO A 1 281 ? 18.599 -15.510 -17.927 1.00 94.56 281 PRO A C 1
ATOM 2149 O O . PRO A 1 281 ? 18.013 -14.599 -18.505 1.00 94.56 281 PRO A O 1
ATOM 2152 N N . GLN A 1 282 ? 18.124 -16.761 -17.934 1.00 94.38 282 GLN A N 1
ATOM 2153 C CA . GLN A 1 282 ? 16.896 -17.183 -18.629 1.00 94.38 282 GLN A CA 1
ATOM 2154 C C . GLN A 1 282 ? 15.590 -16.730 -17.949 1.00 94.38 282 GLN A C 1
ATOM 2156 O O . GLN A 1 282 ? 14.520 -16.857 -18.543 1.00 94.38 282 GLN A O 1
ATOM 2161 N N . ASP A 1 283 ? 15.676 -16.215 -16.724 1.00 95.31 283 ASP A N 1
ATOM 2162 C CA . ASP A 1 283 ? 14.568 -15.663 -15.941 1.00 95.31 283 ASP A CA 1
ATOM 2163 C C . ASP A 1 283 ? 14.600 -14.115 -15.901 1.00 95.31 283 ASP A C 1
ATOM 2165 O O . ASP A 1 283 ? 13.684 -13.511 -15.340 1.00 95.31 283 ASP A O 1
ATOM 2169 N N . ILE A 1 284 ? 15.627 -13.486 -16.504 1.00 96.06 284 ILE A N 1
ATOM 2170 C CA . ILE A 1 284 ? 15.783 -12.029 -16.667 1.00 96.06 284 ILE A CA 1
ATOM 2171 C C . ILE A 1 284 ? 15.308 -11.612 -18.063 1.00 96.06 284 ILE A C 1
ATOM 2173 O O . ILE A 1 284 ? 15.821 -12.100 -19.071 1.00 96.06 284 ILE A O 1
ATOM 2177 N N . TYR A 1 285 ? 14.367 -10.672 -18.121 1.00 95.31 285 TYR A N 1
ATOM 2178 C CA . TYR A 1 285 ? 13.753 -10.125 -19.332 1.00 95.31 285 TYR A CA 1
ATOM 2179 C C . TYR A 1 285 ? 14.142 -8.655 -19.549 1.00 95.31 285 TYR A C 1
ATOM 2181 O O . TYR A 1 285 ? 14.562 -7.962 -18.625 1.00 95.31 285 TYR A O 1
ATOM 2189 N N . ARG A 1 286 ? 13.979 -8.168 -20.782 1.00 91.44 286 ARG A N 1
ATOM 2190 C CA . ARG A 1 286 ? 14.203 -6.764 -21.157 1.00 91.44 286 ARG A CA 1
ATOM 2191 C C . ARG A 1 286 ? 13.310 -6.356 -22.322 1.00 91.44 286 ARG A C 1
ATOM 2193 O O . ARG A 1 286 ? 13.067 -7.175 -23.212 1.00 91.44 286 ARG A O 1
ATOM 2200 N N . ALA A 1 287 ? 12.866 -5.108 -22.322 1.00 88.56 287 ALA A N 1
ATOM 2201 C CA . ALA A 1 287 ? 12.454 -4.411 -23.531 1.00 88.56 287 ALA A CA 1
ATOM 2202 C C . ALA A 1 287 ? 13.700 -4.025 -24.363 1.00 88.56 287 ALA A C 1
ATOM 2204 O O . ALA A 1 287 ? 14.813 -4.007 -23.826 1.00 88.56 287 ALA A O 1
ATOM 2205 N N . PRO A 1 288 ? 13.563 -3.727 -25.667 1.00 83.06 288 PRO A N 1
ATOM 2206 C CA . PRO A 1 288 ? 14.632 -3.096 -26.437 1.00 83.06 288 PRO A CA 1
ATOM 2207 C C . PRO A 1 288 ? 14.997 -1.712 -25.868 1.00 83.06 288 PRO A C 1
ATOM 2209 O O . PRO A 1 288 ? 14.087 -1.004 -25.432 1.00 83.06 288 PRO A O 1
ATOM 2212 N N . PRO A 1 289 ? 16.274 -1.289 -25.918 1.00 74.50 289 PRO A N 1
ATOM 2213 C CA . PRO A 1 289 ? 16.676 0.066 -25.536 1.00 74.50 289 PRO A CA 1
ATOM 2214 C C . PRO A 1 289 ? 15.962 1.162 -26.338 1.00 74.50 289 PRO A C 1
ATOM 2216 O O . PRO A 1 289 ? 15.495 0.940 -27.462 1.00 74.50 289 PRO A O 1
ATOM 2219 N N . ALA A 1 290 ? 15.902 2.360 -25.771 1.00 67.56 290 ALA A N 1
ATOM 2220 C CA . ALA A 1 290 ? 15.349 3.546 -26.395 1.00 67.56 290 ALA A CA 1
ATOM 2221 C C . ALA A 1 290 ? 16.229 3.991 -27.577 1.00 67.56 290 ALA A C 1
ATOM 2223 O O . ALA A 1 290 ? 17.456 3.893 -27.501 1.00 67.56 290 ALA A O 1
ATOM 2224 N N . PRO A 1 291 ? 15.648 4.544 -28.660 1.00 65.69 291 PRO A N 1
ATOM 2225 C CA . PRO A 1 291 ? 16.423 5.053 -29.795 1.00 65.69 291 PRO A CA 1
ATOM 2226 C C . PRO A 1 291 ? 17.409 6.185 -29.453 1.00 65.69 291 PRO A C 1
ATOM 2228 O O . PRO A 1 291 ? 18.297 6.470 -30.254 1.00 65.69 291 PRO A O 1
ATOM 2231 N N . ASP A 1 292 ? 17.239 6.835 -28.299 1.00 63.91 292 ASP A N 1
ATOM 2232 C CA . ASP A 1 292 ? 18.098 7.893 -27.758 1.00 63.91 292 ASP A CA 1
ATOM 2233 C C . ASP A 1 292 ? 19.008 7.428 -26.599 1.00 63.91 292 ASP A C 1
ATOM 2235 O O . ASP A 1 292 ? 19.858 8.196 -26.154 1.00 63.91 292 ASP A O 1
ATOM 2239 N N . GLY A 1 293 ? 18.858 6.183 -26.127 1.00 63.16 293 GLY A N 1
ATOM 2240 C CA . GLY A 1 293 ? 19.591 5.633 -24.981 1.00 63.16 293 GLY A CA 1
ATOM 2241 C C . GLY A 1 293 ? 19.148 6.149 -23.603 1.00 63.16 293 GLY A C 1
ATOM 2242 O O . GLY A 1 293 ? 19.904 6.003 -22.646 1.00 63.16 293 GLY A O 1
ATOM 2243 N N . SER A 1 294 ? 17.962 6.757 -23.484 1.00 59.31 294 SER A N 1
ATOM 2244 C CA . SER A 1 294 ? 17.459 7.353 -22.229 1.00 59.31 294 SER A CA 1
ATOM 2245 C C . SER A 1 294 ? 17.008 6.356 -21.146 1.00 59.31 294 SER A C 1
ATOM 2247 O O . SER A 1 294 ? 16.773 6.754 -20.005 1.00 59.31 294 SER A O 1
ATOM 2249 N N . ASP A 1 295 ? 16.889 5.066 -21.469 1.00 65.06 295 ASP A N 1
ATOM 2250 C CA . ASP A 1 295 ? 16.383 3.999 -20.597 1.00 65.06 295 ASP A CA 1
ATOM 2251 C C . ASP A 1 295 ? 17.502 3.098 -20.044 1.00 65.06 295 ASP A C 1
ATOM 2253 O O . ASP A 1 295 ? 17.479 1.873 -20.188 1.00 65.06 295 ASP A O 1
ATOM 2257 N N . GLY A 1 296 ? 18.489 3.736 -19.405 1.00 73.19 296 GLY A N 1
ATOM 2258 C CA . GLY A 1 296 ? 19.683 3.097 -18.847 1.00 73.19 296 GLY A CA 1
ATOM 2259 C C . GLY A 1 296 ? 19.397 1.858 -17.990 1.00 73.19 296 GLY A C 1
ATOM 2260 O O . GLY A 1 296 ? 18.444 1.812 -17.213 1.00 73.19 296 GLY A O 1
ATOM 2261 N N . VAL A 1 297 ? 20.252 0.839 -18.127 1.00 86.38 297 VAL A N 1
ATOM 2262 C CA . VAL A 1 297 ? 20.148 -0.418 -17.371 1.00 86.38 297 VAL A CA 1
ATOM 2263 C C . VAL A 1 297 ? 20.851 -0.246 -16.026 1.00 86.38 297 VAL A C 1
ATOM 2265 O O . VAL A 1 297 ? 21.980 -0.691 -15.833 1.00 86.38 297 VAL A O 1
ATOM 2268 N N . GLU A 1 298 ? 20.179 0.466 -15.128 1.00 86.44 298 GLU A N 1
ATOM 2269 C CA . GLU A 1 298 ? 20.666 0.852 -13.799 1.00 86.44 298 GLU A CA 1
ATOM 2270 C C . GLU A 1 298 ? 20.299 -0.182 -12.722 1.00 86.44 298 GLU A C 1
ATOM 2272 O O . GLU A 1 298 ? 21.016 -0.322 -11.734 1.00 86.44 298 GLU A O 1
ATOM 2277 N N . ALA A 1 299 ? 19.200 -0.921 -12.911 1.00 89.12 299 ALA A N 1
ATOM 2278 C CA . ALA A 1 299 ? 18.691 -1.889 -11.948 1.00 89.12 299 ALA A CA 1
ATOM 2279 C C . ALA A 1 299 ? 18.082 -3.149 -12.601 1.00 89.12 299 ALA A C 1
ATOM 2281 O O . ALA A 1 299 ? 17.665 -3.182 -13.767 1.00 89.12 299 ALA A O 1
ATOM 2282 N N . LEU A 1 300 ? 18.056 -4.224 -11.811 1.00 93.00 300 LEU A N 1
ATOM 2283 C CA . LEU A 1 300 ? 17.348 -5.471 -12.072 1.00 93.00 300 LEU A CA 1
ATOM 2284 C C . LEU A 1 300 ? 16.238 -5.598 -11.029 1.00 93.00 300 LEU A C 1
ATOM 2286 O O . LEU A 1 300 ? 16.490 -5.638 -9.833 1.00 93.00 300 LEU A O 1
ATOM 2290 N N . HIS A 1 301 ? 14.996 -5.704 -11.482 1.00 93.75 301 HIS A N 1
ATOM 2291 C CA . HIS A 1 301 ? 13.824 -5.704 -10.616 1.00 93.75 301 HIS A CA 1
ATOM 2292 C C . HIS A 1 301 ? 13.254 -7.120 -10.570 1.00 93.75 301 HIS A C 1
ATOM 2294 O O . HIS A 1 301 ? 12.817 -7.660 -11.591 1.00 93.75 301 HIS A O 1
ATOM 2300 N N . ALA A 1 302 ? 13.293 -7.753 -9.401 1.00 95.12 302 ALA A N 1
ATOM 2301 C CA . ALA A 1 302 ? 12.861 -9.128 -9.198 1.00 95.12 302 ALA A CA 1
ATOM 2302 C C . ALA A 1 302 ? 11.463 -9.173 -8.564 1.00 95.12 302 ALA A C 1
ATOM 2304 O O . ALA A 1 302 ? 11.275 -8.826 -7.399 1.00 95.12 302 ALA A O 1
ATOM 2305 N N . VAL A 1 303 ? 10.479 -9.670 -9.320 1.00 95.88 303 VAL A N 1
ATOM 2306 C CA . VAL A 1 303 ? 9.151 -10.018 -8.791 1.00 95.88 303 VAL A CA 1
ATOM 2307 C C . VAL A 1 303 ? 9.203 -11.457 -8.284 1.00 95.88 303 VAL A C 1
ATOM 2309 O O . VAL A 1 303 ? 9.299 -12.408 -9.069 1.00 95.88 303 VAL A O 1
ATOM 2312 N N . ILE A 1 304 ? 9.164 -11.624 -6.965 1.00 96.06 304 ILE A N 1
ATOM 2313 C CA . ILE A 1 304 ? 9.416 -12.886 -6.267 1.00 96.06 304 ILE A CA 1
ATOM 2314 C C . ILE A 1 304 ? 8.089 -13.443 -5.753 1.00 96.06 304 ILE A C 1
ATOM 2316 O O . ILE A 1 304 ? 7.333 -12.767 -5.065 1.00 96.06 304 ILE A O 1
ATOM 2320 N N . ARG A 1 305 ? 7.786 -14.693 -6.111 1.00 96.12 305 ARG A N 1
ATOM 2321 C CA . ARG A 1 305 ? 6.506 -15.354 -5.825 1.00 96.12 305 ARG A CA 1
ATOM 2322 C C . ARG A 1 305 ? 6.729 -16.645 -5.056 1.00 96.12 305 ARG A C 1
ATOM 2324 O O . ARG A 1 305 ? 7.432 -17.531 -5.545 1.00 96.12 305 ARG A O 1
ATOM 2331 N N . CYS A 1 306 ? 6.120 -16.769 -3.881 1.00 95.81 306 CYS A N 1
ATOM 2332 C CA . CYS A 1 306 ? 6.304 -17.890 -2.963 1.00 95.81 306 CYS A CA 1
ATOM 2333 C C . CYS A 1 306 ? 4.969 -18.570 -2.622 1.00 95.81 306 CYS A C 1
ATOM 2335 O O . CYS A 1 306 ? 4.037 -17.934 -2.132 1.00 95.81 306 CYS A O 1
ATOM 2337 N N . ASP A 1 307 ? 4.881 -19.885 -2.836 1.00 93.88 307 ASP A N 1
ATOM 2338 C CA . ASP A 1 307 ? 3.696 -20.683 -2.486 1.00 93.88 307 ASP A CA 1
ATOM 2339 C C . ASP A 1 307 ? 3.686 -20.953 -0.969 1.00 93.88 307 ASP A C 1
ATOM 2341 O O . ASP A 1 307 ? 4.388 -21.844 -0.476 1.00 93.88 307 ASP A O 1
ATOM 2345 N N . LEU A 1 308 ? 2.913 -20.152 -0.222 1.00 90.88 308 LEU A N 1
ATOM 2346 C CA . LEU A 1 308 ? 2.837 -20.232 1.242 1.00 90.88 308 LEU A CA 1
ATOM 2347 C C . LEU A 1 308 ? 2.200 -21.538 1.716 1.00 90.88 308 LEU A C 1
ATOM 2349 O O . LEU A 1 308 ? 2.548 -22.042 2.786 1.00 90.88 308 LEU A O 1
ATOM 2353 N N . THR A 1 309 ? 1.287 -22.098 0.917 1.00 80.50 309 THR A N 1
ATOM 2354 C CA . THR A 1 309 ? 0.472 -23.263 1.290 1.00 80.50 309 THR A CA 1
ATOM 2355 C C . THR A 1 309 ? 1.322 -24.518 1.513 1.00 80.50 309 THR A C 1
ATOM 2357 O O . THR A 1 309 ? 0.954 -25.393 2.307 1.00 80.50 309 THR A O 1
ATOM 2360 N N . ARG A 1 310 ? 2.492 -24.595 0.860 1.00 88.56 310 ARG A N 1
ATOM 2361 C CA . ARG A 1 310 ? 3.398 -25.751 0.882 1.00 88.56 310 ARG A CA 1
ATOM 2362 C C . ARG A 1 310 ? 3.986 -26.018 2.272 1.00 88.56 310 ARG A C 1
ATOM 2364 O O . ARG A 1 310 ? 4.408 -25.087 2.961 1.00 88.56 310 ARG A O 1
ATOM 2371 N N . PRO A 1 311 ? 4.170 -27.298 2.659 1.00 86.31 311 PRO A N 1
ATOM 2372 C CA . PRO A 1 311 ? 4.887 -27.658 3.884 1.00 86.31 311 PRO A CA 1
ATOM 2373 C C . PRO A 1 311 ? 6.292 -27.041 3.975 1.00 86.31 311 PRO A C 1
ATOM 2375 O O . PRO A 1 311 ? 6.667 -26.535 5.028 1.00 86.31 311 PRO A O 1
ATOM 2378 N N . ARG A 1 312 ? 7.036 -27.009 2.862 1.00 87.00 312 ARG A N 1
ATOM 2379 C CA . ARG A 1 312 ? 8.295 -26.267 2.695 1.00 87.00 312 ARG A CA 1
ATOM 2380 C C . ARG A 1 312 ? 8.053 -25.124 1.714 1.00 87.00 312 ARG A C 1
ATOM 2382 O O . ARG A 1 312 ? 7.540 -25.394 0.632 1.00 87.00 312 ARG A O 1
ATOM 2389 N N . LEU A 1 313 ? 8.450 -23.905 2.072 1.00 92.38 313 LEU A N 1
ATOM 2390 C CA . LEU A 1 313 ? 8.347 -22.741 1.192 1.00 92.38 313 LEU A CA 1
ATOM 2391 C C . LEU A 1 313 ? 9.107 -22.987 -0.122 1.00 92.38 313 LEU A C 1
ATOM 2393 O O . LEU A 1 313 ? 10.227 -23.504 -0.115 1.00 92.38 313 LEU A O 1
ATOM 2397 N N . THR A 1 314 ? 8.495 -22.616 -1.244 1.00 92.69 314 THR A N 1
ATOM 2398 C CA . THR A 1 314 ? 9.127 -22.651 -2.568 1.00 92.69 314 THR A CA 1
ATOM 2399 C C . THR A 1 314 ? 8.833 -21.352 -3.295 1.00 92.69 314 THR A C 1
ATOM 2401 O O . THR A 1 314 ? 7.666 -21.067 -3.577 1.00 92.69 314 THR A O 1
ATOM 2404 N N . CYS A 1 315 ? 9.885 -20.598 -3.606 1.00 95.44 315 CYS A N 1
ATOM 2405 C CA . CYS A 1 315 ? 9.802 -19.337 -4.332 1.00 95.44 315 CYS A CA 1
ATOM 2406 C C . CYS A 1 315 ? 10.307 -19.477 -5.776 1.00 95.44 315 CYS A C 1
ATOM 2408 O O . CYS A 1 315 ? 11.088 -20.380 -6.094 1.00 95.44 315 CYS A O 1
ATOM 2410 N N . ARG A 1 316 ? 9.859 -18.569 -6.644 1.00 95.19 316 ARG A N 1
ATOM 2411 C CA . ARG A 1 316 ? 10.369 -18.334 -8.002 1.00 95.19 316 ARG A CA 1
ATOM 2412 C C . ARG A 1 316 ? 10.415 -16.832 -8.245 1.00 95.19 316 ARG A C 1
ATOM 2414 O O . ARG A 1 316 ? 9.453 -16.149 -7.903 1.00 95.19 316 ARG A O 1
ATOM 2421 N N . ALA A 1 317 ? 11.478 -16.337 -8.863 1.00 95.50 317 ALA A N 1
ATOM 2422 C CA . ALA A 1 317 ? 11.539 -14.951 -9.306 1.00 95.50 317 ALA A CA 1
ATOM 2423 C C . ALA A 1 317 ? 11.163 -14.817 -10.789 1.00 95.50 317 ALA A C 1
ATOM 2425 O O . ALA A 1 317 ? 11.127 -15.782 -11.557 1.00 95.50 317 ALA A O 1
ATOM 2426 N N . THR A 1 318 ? 10.870 -13.594 -11.204 1.00 96.75 318 THR A N 1
ATOM 2427 C CA . THR A 1 318 ? 10.880 -13.168 -12.603 1.00 96.75 318 THR A CA 1
ATOM 2428 C C . THR A 1 318 ? 11.506 -11.786 -12.618 1.00 96.75 318 THR A C 1
ATOM 2430 O O . THR A 1 318 ? 11.023 -10.890 -11.931 1.00 96.75 318 THR A O 1
ATOM 2433 N N . ALA A 1 319 ? 12.621 -11.657 -13.327 1.00 95.81 319 ALA A N 1
ATOM 2434 C CA . ALA A 1 319 ? 13.463 -10.475 -13.305 1.00 95.81 319 ALA A CA 1
ATOM 2435 C C . ALA A 1 319 ? 13.269 -9.645 -14.576 1.00 95.81 319 ALA A C 1
ATOM 2437 O O . ALA A 1 319 ? 13.076 -10.195 -15.662 1.00 95.81 319 ALA A O 1
ATOM 2438 N N . ILE A 1 320 ? 13.346 -8.326 -14.449 1.00 95.38 320 ILE A N 1
ATOM 2439 C CA . ILE A 1 320 ? 13.309 -7.373 -15.564 1.00 95.38 320 ILE A CA 1
ATOM 2440 C C . ILE A 1 320 ? 14.445 -6.357 -15.402 1.00 95.38 320 ILE A C 1
ATOM 2442 O O . ILE A 1 320 ? 14.870 -6.100 -14.280 1.00 95.38 320 ILE A O 1
ATOM 2446 N N . LEU A 1 321 ? 14.946 -5.801 -16.504 1.00 92.38 321 LEU A N 1
ATOM 2447 C CA . LEU A 1 321 ? 15.988 -4.767 -16.503 1.00 92.38 321 LEU A CA 1
ATOM 2448 C C . LEU A 1 321 ? 15.411 -3.389 -16.847 1.00 92.38 321 LEU A C 1
ATOM 2450 O O . LEU A 1 321 ? 14.568 -3.284 -17.745 1.00 92.38 321 LEU A O 1
ATOM 2454 N N . GLY A 1 322 ? 15.913 -2.343 -16.190 1.00 89.56 322 GLY A N 1
ATOM 2455 C CA . GLY A 1 322 ? 15.538 -0.960 -16.475 1.00 89.56 322 GLY A CA 1
ATOM 2456 C C . GLY A 1 322 ? 16.238 0.072 -15.579 1.00 89.56 322 GLY A C 1
ATOM 2457 O O . GLY A 1 322 ? 17.244 -0.250 -14.943 1.00 89.56 322 GLY A O 1
ATOM 2458 N N . PRO A 1 323 ? 15.722 1.313 -15.560 1.00 86.06 323 PRO A N 1
ATOM 2459 C CA . PRO A 1 323 ? 16.174 2.381 -14.667 1.00 86.06 323 PRO A CA 1
ATOM 2460 C C . PRO A 1 323 ? 15.933 2.104 -13.175 1.00 86.06 323 PRO A C 1
ATOM 2462 O O . PRO A 1 323 ? 15.005 1.392 -12.804 1.00 86.06 323 PRO A O 1
ATOM 2465 N N . SER A 1 324 ? 16.729 2.736 -12.311 1.00 80.94 324 SER A N 1
ATOM 2466 C CA . SER A 1 324 ? 16.740 2.541 -10.850 1.00 80.94 324 SER A CA 1
ATOM 2467 C C . SER A 1 324 ? 15.478 3.042 -10.138 1.00 80.94 324 SER A C 1
ATOM 2469 O O . SER A 1 324 ? 15.033 2.442 -9.153 1.00 80.94 324 SER A O 1
ATOM 2471 N N . SER A 1 325 ? 14.881 4.122 -10.653 1.00 79.31 325 SER A N 1
ATOM 2472 C CA . SER A 1 325 ? 13.564 4.624 -10.246 1.00 79.31 325 SER A CA 1
ATOM 2473 C C . SER A 1 325 ? 12.512 3.539 -10.464 1.00 79.31 325 SER A C 1
ATOM 2475 O O . SER A 1 325 ? 12.392 3.019 -11.574 1.00 79.31 325 SER A O 1
ATOM 2477 N N . ARG A 1 326 ? 11.744 3.197 -9.423 1.00 84.12 326 ARG A N 1
ATOM 2478 C CA . ARG A 1 326 ? 10.730 2.133 -9.467 1.00 84.12 326 ARG A CA 1
ATOM 2479 C C . ARG A 1 326 ? 9.422 2.554 -8.809 1.00 84.12 326 ARG A C 1
ATOM 2481 O O . ARG A 1 326 ? 9.453 3.296 -7.840 1.00 84.12 326 ARG A O 1
ATOM 2488 N N . THR A 1 327 ? 8.302 2.008 -9.268 1.00 91.31 327 THR A N 1
ATOM 2489 C CA . THR A 1 327 ? 7.067 1.878 -8.476 1.00 91.31 327 THR A CA 1
ATOM 2490 C C . THR A 1 327 ? 6.415 0.546 -8.806 1.00 91.31 327 THR A C 1
ATOM 2492 O O . THR A 1 327 ? 6.335 0.188 -9.987 1.00 91.31 327 THR A O 1
ATOM 2495 N N . PHE A 1 328 ? 5.939 -0.189 -7.798 1.00 93.31 328 PHE A N 1
ATOM 2496 C CA . PHE A 1 328 ? 5.271 -1.474 -8.022 1.00 93.31 328 PHE A CA 1
ATOM 2497 C C . PHE A 1 328 ? 3.828 -1.502 -7.508 1.00 93.31 328 PHE A C 1
ATOM 2499 O O . PHE A 1 328 ? 3.506 -1.032 -6.421 1.00 93.31 328 PHE A O 1
ATOM 2506 N N . TYR A 1 329 ? 2.956 -2.110 -8.307 1.00 95.00 329 TYR A N 1
ATOM 2507 C CA . TYR A 1 329 ? 1.536 -2.304 -8.028 1.00 95.00 329 TYR A CA 1
ATOM 2508 C C . TYR A 1 329 ? 1.171 -3.761 -8.333 1.00 95.00 329 TYR A C 1
ATOM 2510 O O . TYR A 1 329 ? 1.616 -4.320 -9.337 1.00 95.00 329 TYR A O 1
ATOM 2518 N N . VAL A 1 330 ? 0.383 -4.410 -7.474 1.00 95.69 330 VAL A N 1
ATOM 2519 C CA . VAL A 1 330 ? -0.002 -5.821 -7.644 1.00 95.69 330 VAL A CA 1
ATOM 2520 C C . VAL A 1 330 ? -1.505 -5.910 -7.859 1.00 95.69 330 VAL A C 1
ATOM 2522 O O . VAL A 1 330 ? -2.280 -5.800 -6.913 1.00 95.69 330 VAL A O 1
ATOM 2525 N N . GLY A 1 331 ? -1.902 -6.136 -9.110 1.00 93.12 331 GLY A N 1
ATOM 2526 C CA . GLY A 1 331 ? -3.275 -6.473 -9.465 1.00 93.12 331 GLY A CA 1
ATOM 2527 C C . GLY A 1 331 ? -3.570 -7.969 -9.257 1.00 93.12 331 GLY A C 1
ATOM 2528 O O . GLY A 1 331 ? -2.652 -8.767 -9.033 1.00 93.12 331 GLY A O 1
ATOM 2529 N N . PRO A 1 332 ? -4.838 -8.404 -9.388 1.00 90.00 332 PRO A N 1
ATOM 2530 C CA . PRO A 1 332 ? -5.250 -9.782 -9.093 1.00 90.00 332 PRO A CA 1
ATOM 2531 C C . PRO A 1 332 ? -4.630 -10.891 -9.969 1.00 90.00 332 PRO A C 1
ATOM 2533 O O . PRO A 1 332 ? -4.809 -12.068 -9.657 1.00 90.00 332 PRO A O 1
ATOM 2536 N N . ASP A 1 333 ? -3.943 -10.567 -11.075 1.00 93.00 333 ASP A N 1
ATOM 2537 C CA . ASP A 1 333 ? -3.201 -11.558 -11.881 1.00 93.00 333 ASP A CA 1
ATOM 2538 C C . ASP A 1 333 ? -1.802 -11.137 -12.371 1.00 93.00 333 ASP A C 1
ATOM 2540 O O . ASP A 1 333 ? -1.104 -11.960 -12.970 1.00 93.00 333 ASP A O 1
ATOM 2544 N N . ALA A 1 334 ? -1.354 -9.910 -12.091 1.00 95.88 334 ALA A N 1
ATOM 2545 C CA . ALA A 1 334 ? -0.039 -9.420 -12.498 1.00 95.88 334 ALA A CA 1
ATOM 2546 C C . ALA A 1 334 ? 0.534 -8.395 -11.513 1.00 95.88 334 ALA A C 1
ATOM 2548 O O . ALA A 1 334 ? -0.181 -7.534 -11.004 1.00 95.88 334 ALA A O 1
ATOM 2549 N N . THR A 1 335 ? 1.851 -8.442 -11.321 1.00 97.25 335 THR A N 1
ATOM 2550 C CA . THR A 1 335 ? 2.605 -7.307 -10.781 1.00 97.25 335 THR A CA 1
ATOM 2551 C C . THR A 1 335 ? 2.953 -6.376 -11.933 1.00 97.25 335 THR A C 1
ATOM 2553 O O . THR A 1 335 ? 3.538 -6.805 -12.928 1.00 97.25 335 THR A O 1
ATOM 2556 N N . TYR A 1 336 ? 2.612 -5.104 -11.801 1.00 97.12 336 TYR A N 1
ATOM 2557 C CA . TYR A 1 336 ? 3.078 -4.035 -12.665 1.00 97.12 336 TYR A CA 1
ATOM 2558 C C . TYR A 1 336 ? 4.282 -3.371 -12.004 1.00 97.12 336 TYR A C 1
ATOM 2560 O O . TYR A 1 3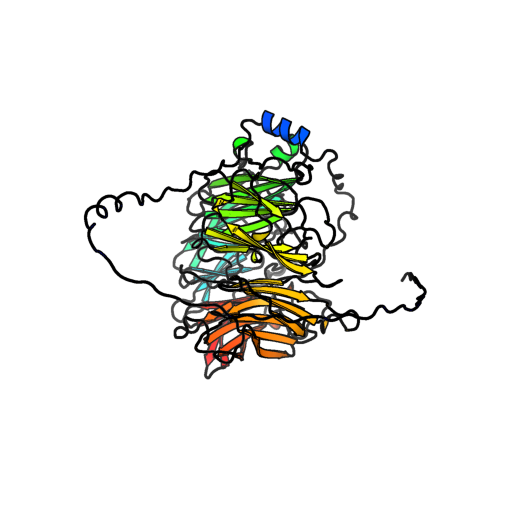36 ? 4.197 -2.955 -10.850 1.00 97.12 336 TYR A O 1
ATOM 2568 N N . VAL A 1 337 ? 5.392 -3.278 -12.731 1.00 95.75 337 VAL A N 1
ATOM 2569 C CA . VAL A 1 337 ? 6.587 -2.539 -12.308 1.00 95.75 337 VAL A CA 1
ATOM 2570 C C . VAL A 1 337 ? 6.802 -1.408 -13.302 1.00 95.75 337 VAL A C 1
ATOM 2572 O O . VAL A 1 337 ? 7.016 -1.656 -14.493 1.00 95.75 337 VAL A O 1
ATOM 2575 N N . TRP A 1 338 ? 6.696 -0.175 -12.820 1.00 94.12 338 TRP A N 1
ATOM 2576 C CA . TRP A 1 338 ? 6.997 1.036 -13.575 1.00 94.12 338 TRP A CA 1
ATOM 2577 C C . TRP A 1 338 ? 8.418 1.487 -13.251 1.00 94.12 338 TRP A C 1
ATOM 2579 O O . TRP A 1 338 ? 8.798 1.476 -12.083 1.00 94.12 338 TRP A O 1
ATOM 2589 N N . MET A 1 339 ? 9.192 1.876 -14.265 1.00 90.62 339 MET A N 1
ATOM 2590 C CA . MET A 1 339 ? 10.559 2.385 -14.113 1.00 90.62 339 MET A CA 1
ATOM 2591 C C . MET A 1 339 ? 10.777 3.609 -14.999 1.00 90.62 339 MET A C 1
ATOM 2593 O O . MET A 1 339 ? 10.401 3.579 -16.172 1.00 90.62 339 MET A O 1
ATOM 2597 N N . THR A 1 340 ? 11.402 4.660 -14.467 1.00 85.00 340 THR A N 1
ATOM 2598 C CA . THR A 1 340 ? 11.573 5.959 -15.151 1.00 85.00 340 THR A CA 1
ATOM 2599 C C . THR A 1 340 ? 13.056 6.290 -15.319 1.00 85.00 340 THR A C 1
ATOM 2601 O O . THR A 1 340 ? 13.810 6.207 -14.356 1.00 85.00 340 THR A O 1
ATOM 2604 N N . GLY A 1 341 ? 13.479 6.658 -16.531 1.00 74.06 341 GLY A N 1
ATOM 2605 C CA . GLY A 1 341 ? 14.884 6.907 -16.875 1.00 74.06 341 GLY A CA 1
ATOM 2606 C C . GLY A 1 341 ? 15.530 8.045 -16.083 1.00 74.06 341 GLY A C 1
ATOM 2607 O O . GLY A 1 341 ? 14.870 9.031 -15.755 1.00 74.06 341 GLY A O 1
ATOM 2608 N N . GLY A 1 342 ? 16.836 7.932 -15.822 1.00 59.97 342 GLY A N 1
ATOM 2609 C CA . GLY A 1 342 ? 17.649 8.885 -15.058 1.00 59.97 342 GLY A CA 1
ATOM 2610 C C . GLY A 1 342 ? 17.899 10.244 -15.728 1.00 59.97 342 GLY A C 1
ATOM 2611 O O . GLY A 1 342 ? 19.040 10.690 -15.824 1.00 59.97 342 GLY A O 1
ATOM 2612 N N . THR A 1 343 ? 16.850 10.940 -16.172 1.00 47.66 343 THR A N 1
ATOM 2613 C CA . THR A 1 343 ? 16.915 12.370 -16.516 1.00 47.66 343 THR A CA 1
ATOM 2614 C C . THR A 1 343 ? 15.765 13.143 -15.879 1.00 47.66 343 THR A C 1
ATOM 2616 O O . THR A 1 343 ? 14.594 12.894 -16.166 1.00 47.66 343 THR A O 1
ATOM 2619 N N . TYR A 1 344 ? 16.112 14.140 -15.059 1.00 44.47 344 TYR A N 1
ATOM 2620 C CA . TYR A 1 344 ? 15.197 15.226 -14.711 1.00 44.47 344 TYR A CA 1
ATOM 2621 C C . TYR A 1 344 ? 14.771 15.909 -16.014 1.00 44.47 344 TYR A C 1
ATOM 2623 O O . TYR A 1 344 ? 15.576 16.584 -16.666 1.00 44.47 344 TYR A O 1
ATOM 2631 N N . GLY A 1 345 ? 13.525 15.684 -16.429 1.00 39.69 345 GLY A N 1
ATOM 2632 C CA . GLY A 1 345 ? 12.954 16.367 -17.579 1.00 39.69 345 GLY A CA 1
ATOM 2633 C C . GLY A 1 345 ? 12.909 17.877 -17.344 1.00 39.69 345 GLY A C 1
ATOM 2634 O O . GLY A 1 345 ? 12.957 18.362 -16.212 1.00 39.69 345 GLY A O 1
ATOM 2635 N N . GLY A 1 346 ? 12.734 18.654 -18.415 1.00 44.53 346 GLY A N 1
ATOM 2636 C CA . GLY A 1 346 ? 12.167 19.987 -18.226 1.00 44.53 346 GLY A CA 1
ATOM 2637 C C . GLY A 1 346 ? 10.816 19.843 -17.514 1.00 44.53 346 GLY A C 1
ATOM 2638 O O . GLY A 1 346 ? 10.085 18.892 -17.781 1.00 44.53 346 GLY A O 1
ATOM 2639 N N . ARG A 1 347 ? 10.460 20.774 -16.622 1.00 49.84 347 ARG A N 1
ATOM 2640 C CA . ARG A 1 347 ? 9.263 20.678 -15.756 1.00 49.84 347 ARG A CA 1
ATOM 2641 C C . ARG A 1 347 ? 7.943 20.405 -16.513 1.00 49.84 347 ARG A C 1
ATOM 2643 O O . ARG A 1 347 ? 7.004 19.843 -15.945 1.00 49.84 347 ARG A O 1
ATOM 2650 N N . ASP A 1 348 ? 7.908 20.724 -17.807 1.00 51.84 348 ASP A N 1
ATOM 2651 C CA . ASP A 1 348 ? 6.778 20.547 -18.728 1.00 51.84 348 ASP A CA 1
ATOM 2652 C C . ASP A 1 348 ? 6.850 19.276 -19.615 1.00 51.84 348 ASP A C 1
ATOM 2654 O O . ASP A 1 348 ? 5.920 19.006 -20.376 1.00 51.84 348 ASP A O 1
ATOM 2658 N N . THR A 1 349 ? 7.931 18.486 -19.555 1.00 61.69 349 THR A N 1
ATOM 2659 C CA . THR A 1 349 ? 8.167 17.292 -20.397 1.00 61.69 349 THR A CA 1
ATOM 2660 C C . THR A 1 349 ? 8.217 16.011 -19.570 1.00 61.69 349 THR A C 1
ATOM 2662 O O . THR A 1 349 ? 9.092 15.867 -18.725 1.00 61.69 349 THR A O 1
ATOM 2665 N N . LEU A 1 350 ? 7.315 15.062 -19.842 1.00 65.38 350 LEU A N 1
ATOM 2666 C CA . LEU A 1 350 ? 7.309 13.736 -19.212 1.00 65.38 350 LEU A CA 1
ATOM 2667 C C . LEU A 1 350 ? 8.569 12.922 -19.596 1.00 65.38 350 LEU A C 1
ATOM 2669 O O . LEU A 1 350 ? 8.754 12.627 -20.777 1.00 65.38 350 LEU A O 1
ATOM 2673 N N . THR A 1 351 ? 9.394 12.523 -18.620 1.00 76.12 351 THR A N 1
ATOM 2674 C CA . THR A 1 351 ? 10.591 11.676 -18.834 1.00 76.12 351 THR A CA 1
ATOM 2675 C C . THR A 1 351 ? 10.244 10.281 -19.378 1.00 76.12 351 THR A C 1
ATOM 2677 O O . THR A 1 351 ? 9.179 9.740 -19.083 1.00 76.12 351 THR A O 1
ATOM 2680 N N . HIS A 1 352 ? 11.132 9.674 -20.176 1.00 82.81 352 HIS A N 1
ATOM 2681 C CA . HIS A 1 352 ? 10.943 8.321 -20.713 1.00 82.81 352 HIS A CA 1
ATOM 2682 C C . HIS A 1 352 ? 10.908 7.241 -19.621 1.00 82.81 352 HIS A C 1
ATOM 2684 O O . HIS A 1 352 ? 11.693 7.259 -18.675 1.00 82.81 352 HIS A O 1
ATOM 2690 N N . ALA A 1 353 ? 9.992 6.283 -19.771 1.00 88.38 353 ALA A N 1
ATOM 2691 C CA . ALA A 1 353 ? 9.739 5.235 -18.793 1.00 88.38 353 ALA A CA 1
ATOM 2692 C C . ALA A 1 353 ? 9.290 3.916 -19.451 1.00 88.38 353 ALA A C 1
ATOM 2694 O O . ALA A 1 353 ? 8.936 3.857 -20.633 1.00 88.38 353 ALA A O 1
ATOM 2695 N N . PHE A 1 354 ? 9.244 2.849 -18.660 1.00 90.62 354 PHE A N 1
ATOM 2696 C CA . PHE A 1 354 ? 8.609 1.579 -19.003 1.00 90.62 354 PHE A CA 1
ATOM 2697 C C . PHE A 1 354 ? 7.602 1.172 -17.938 1.00 90.62 354 PHE A C 1
ATOM 2699 O O . PHE A 1 354 ? 7.835 1.373 -16.751 1.00 90.62 354 PHE A O 1
ATOM 2706 N N . VAL A 1 355 ? 6.546 0.477 -18.359 1.00 94.38 355 VAL A N 1
ATOM 2707 C CA . VAL A 1 355 ? 5.717 -0.330 -17.463 1.00 94.38 355 VAL A CA 1
ATOM 2708 C C . VAL A 1 355 ? 5.740 -1.780 -17.931 1.00 94.38 355 VAL A C 1
ATOM 2710 O O . VAL A 1 355 ? 5.345 -2.103 -19.053 1.00 94.38 355 VAL A O 1
ATOM 2713 N N . TYR A 1 356 ? 6.232 -2.663 -17.068 1.00 95.94 356 TYR A N 1
ATOM 2714 C CA . TYR A 1 356 ? 6.278 -4.103 -17.291 1.00 95.94 356 TYR A CA 1
ATOM 2715 C C . TYR A 1 356 ? 5.143 -4.766 -16.513 1.00 95.94 356 TYR A C 1
ATOM 2717 O O . TYR A 1 356 ? 5.055 -4.642 -15.294 1.00 95.94 356 TYR A O 1
ATOM 2725 N N . ARG A 1 357 ? 4.300 -5.521 -17.217 1.00 96.56 357 ARG A N 1
ATOM 2726 C CA . ARG A 1 357 ? 3.297 -6.426 -16.650 1.00 96.56 357 ARG A CA 1
ATOM 2727 C C . ARG A 1 357 ? 3.932 -7.805 -16.484 1.00 96.56 357 ARG A C 1
ATOM 2729 O O . ARG A 1 357 ? 4.280 -8.449 -17.478 1.00 96.56 357 ARG A O 1
ATOM 2736 N N . VAL A 1 358 ? 4.072 -8.256 -15.240 1.00 97.25 358 VAL A N 1
ATOM 2737 C CA . VAL A 1 358 ? 4.675 -9.535 -14.841 1.00 97.25 358 VAL A CA 1
ATOM 2738 C C . VAL A 1 358 ? 3.579 -10.480 -14.321 1.00 97.25 358 VAL A C 1
ATOM 2740 O O . VAL A 1 358 ? 3.116 -10.313 -13.191 1.00 97.25 358 VAL A O 1
ATOM 2743 N N . PRO A 1 359 ? 3.126 -11.465 -15.122 1.00 95.81 359 PRO A N 1
ATOM 2744 C CA . PRO A 1 359 ? 2.034 -12.360 -14.748 1.00 95.81 359 PRO A CA 1
ATOM 2745 C C . PRO A 1 359 ? 2.323 -13.209 -13.502 1.00 95.81 359 PRO A C 1
ATOM 2747 O O . PRO A 1 359 ? 3.342 -13.901 -13.409 1.00 95.81 359 PRO A O 1
ATOM 2750 N N . LEU A 1 360 ? 1.373 -13.234 -12.565 1.00 94.19 360 LEU A N 1
ATOM 2751 C CA . LEU A 1 360 ? 1.461 -14.021 -11.332 1.00 94.19 360 LEU A CA 1
ATOM 2752 C C . LEU A 1 360 ? 1.380 -15.536 -11.583 1.00 94.19 360 LEU A C 1
ATOM 2754 O O . LEU A 1 360 ? 1.821 -16.304 -10.723 1.00 94.19 360 LEU A O 1
ATOM 2758 N N . ASP A 1 361 ? 0.911 -15.965 -12.763 1.00 92.81 361 ASP A N 1
ATOM 2759 C CA . ASP A 1 361 ? 0.944 -17.360 -13.232 1.00 92.81 361 ASP A CA 1
ATOM 2760 C C . ASP A 1 361 ? 2.357 -17.834 -13.638 1.00 92.81 361 ASP A C 1
ATOM 2762 O O . ASP A 1 361 ? 2.647 -19.031 -13.632 1.00 92.81 361 ASP A O 1
ATOM 2766 N N . GLY A 1 362 ? 3.281 -16.906 -13.911 1.00 89.88 362 GLY A N 1
ATOM 2767 C CA . GLY A 1 362 ? 4.639 -17.195 -14.378 1.00 89.88 362 GLY A CA 1
ATOM 2768 C C . GLY A 1 362 ? 4.765 -17.461 -15.876 1.00 89.88 362 GLY A C 1
ATOM 2769 O O . GLY A 1 362 ? 5.797 -17.976 -16.309 1.00 89.88 362 GLY A O 1
ATOM 2770 N N . SER A 1 363 ? 3.759 -17.102 -16.672 1.00 93.25 363 SER A N 1
ATOM 2771 C CA . SER A 1 363 ? 3.935 -16.905 -18.109 1.00 93.25 363 SER A CA 1
ATOM 2772 C C . SER A 1 363 ? 4.818 -15.672 -18.380 1.00 93.25 363 SER A C 1
ATOM 2774 O O . SER A 1 363 ? 5.043 -14.842 -17.498 1.00 93.25 363 SER A O 1
ATOM 2776 N N . ARG A 1 364 ? 5.388 -15.567 -19.591 1.00 94.88 364 ARG A N 1
ATOM 2777 C CA . ARG A 1 364 ? 6.370 -14.508 -19.902 1.00 94.88 364 ARG A CA 1
ATOM 2778 C C . ARG A 1 364 ? 5.774 -13.106 -19.710 1.00 94.88 364 ARG A C 1
ATOM 2780 O O . ARG A 1 364 ? 4.647 -12.906 -20.183 1.00 94.88 364 ARG A O 1
ATOM 2787 N N . PRO A 1 365 ? 6.533 -12.162 -19.117 1.00 96.56 365 PRO A N 1
ATOM 2788 C CA . PRO A 1 365 ? 6.123 -10.774 -18.975 1.00 96.56 365 PRO A CA 1
ATOM 2789 C C . PRO A 1 365 ? 6.023 -10.054 -20.325 1.00 96.56 365 PRO A C 1
ATOM 2791 O O . PRO A 1 365 ? 6.503 -10.526 -21.361 1.00 96.56 365 PRO A O 1
ATOM 2794 N N . THR A 1 366 ? 5.403 -8.882 -20.273 1.00 95.94 366 THR A N 1
ATOM 2795 C CA . THR A 1 366 ? 5.136 -7.987 -21.407 1.00 95.94 366 THR A CA 1
ATOM 2796 C C . THR A 1 366 ? 5.308 -6.539 -20.964 1.00 95.94 366 THR A C 1
ATOM 2798 O O . THR A 1 366 ? 4.957 -6.232 -19.826 1.00 95.94 366 THR A O 1
ATOM 2801 N N . ALA A 1 367 ? 5.792 -5.643 -21.824 1.00 94.81 367 ALA A N 1
ATOM 2802 C CA . ALA A 1 367 ? 6.006 -4.232 -21.487 1.00 94.81 367 ALA A CA 1
ATOM 2803 C C . ALA A 1 367 ? 5.354 -3.266 -22.484 1.00 94.81 367 ALA A C 1
ATOM 2805 O O . ALA A 1 367 ? 5.064 -3.631 -23.625 1.00 94.81 367 ALA A O 1
ATOM 2806 N N . ALA A 1 368 ? 5.178 -2.022 -22.043 1.00 92.94 368 ALA A N 1
ATOM 2807 C CA . ALA A 1 368 ? 4.891 -0.861 -22.880 1.00 92.94 368 ALA A CA 1
ATOM 2808 C C . ALA A 1 368 ? 5.860 0.280 -22.523 1.00 92.94 368 ALA A C 1
ATOM 2810 O O . ALA A 1 368 ? 6.198 0.466 -21.349 1.00 92.94 368 ALA A O 1
ATOM 2811 N N . ARG A 1 369 ? 6.304 1.048 -23.525 1.00 90.31 369 ARG A N 1
ATOM 2812 C CA . ARG A 1 369 ? 7.145 2.238 -23.328 1.00 90.31 369 ARG A CA 1
ATOM 2813 C C . ARG A 1 369 ? 6.261 3.444 -23.046 1.00 90.31 369 ARG A C 1
ATOM 2815 O O . ARG A 1 369 ? 5.440 3.819 -23.875 1.00 90.31 369 ARG A O 1
ATOM 2822 N N . VAL A 1 370 ? 6.416 4.037 -21.876 1.00 92.12 370 VAL A N 1
ATOM 2823 C CA . VAL A 1 370 ? 5.535 5.066 -21.313 1.00 92.12 370 VAL A C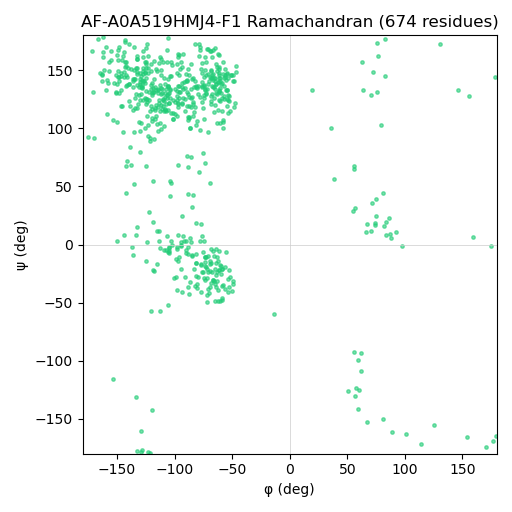A 1
ATOM 2824 C C . VAL A 1 370 ? 6.326 6.335 -20.983 1.00 92.12 370 VAL A C 1
ATOM 2826 O O . VAL A 1 370 ? 7.510 6.446 -21.304 1.00 92.12 370 VAL A O 1
ATOM 2829 N N . LEU A 1 371 ? 5.645 7.335 -20.431 1.00 89.88 371 LEU A N 1
ATOM 2830 C CA . LEU A 1 371 ? 6.174 8.658 -20.130 1.00 89.88 371 LEU A CA 1
ATOM 2831 C C . LEU A 1 371 ? 5.705 9.097 -18.738 1.00 89.88 371 LEU A C 1
ATOM 2833 O O . LEU A 1 371 ? 4.539 8.906 -18.384 1.00 89.88 371 LEU A O 1
ATOM 2837 N N . GLY A 1 372 ? 6.600 9.741 -17.995 1.00 89.50 372 GLY A N 1
ATOM 2838 C CA . GLY A 1 372 ? 6.379 10.217 -16.635 1.00 89.50 372 GLY A CA 1
ATOM 2839 C C . GLY A 1 372 ? 6.586 9.137 -15.573 1.00 89.50 372 GLY A C 1
ATOM 2840 O O . GLY A 1 372 ? 6.845 7.974 -15.881 1.00 89.50 372 GLY A O 1
ATOM 2841 N N . ALA A 1 373 ? 6.457 9.537 -14.311 1.00 90.12 373 ALA A N 1
ATOM 2842 C CA . ALA A 1 373 ? 6.553 8.665 -13.147 1.00 90.12 373 ALA A CA 1
ATOM 2843 C C . ALA A 1 373 ? 5.247 8.696 -12.329 1.00 90.12 373 ALA A C 1
ATOM 2845 O O . ALA A 1 373 ? 4.747 9.791 -12.050 1.00 90.12 373 ALA A O 1
ATOM 2846 N N . PRO A 1 374 ? 4.690 7.548 -11.906 1.00 93.38 374 PRO A N 1
ATOM 2847 C CA . PRO A 1 374 ? 3.730 7.515 -10.807 1.00 93.38 374 PRO A CA 1
ATOM 2848 C C . PRO A 1 374 ? 4.383 8.014 -9.508 1.00 93.38 374 PRO A C 1
ATOM 2850 O O . PRO A 1 374 ? 5.608 8.100 -9.393 1.00 93.38 374 PRO A O 1
ATOM 2853 N N . THR A 1 375 ? 3.560 8.357 -8.521 1.00 89.44 375 THR A N 1
ATOM 2854 C CA . THR A 1 375 ? 4.048 8.748 -7.190 1.00 89.44 375 THR A CA 1
ATOM 2855 C C . THR A 1 375 ? 4.228 7.533 -6.292 1.00 89.44 375 THR A C 1
ATOM 2857 O O . THR A 1 375 ? 5.203 7.438 -5.561 1.00 89.44 375 THR A O 1
ATOM 2860 N N . ASP A 1 376 ? 3.273 6.614 -6.340 1.00 90.31 376 ASP A N 1
ATOM 2861 C CA . ASP A 1 376 ? 3.150 5.468 -5.447 1.00 90.31 376 ASP A CA 1
ATOM 2862 C C . ASP A 1 376 ? 2.209 4.432 -6.081 1.00 90.31 376 ASP A C 1
ATOM 2864 O O . ASP A 1 376 ? 1.666 4.638 -7.172 1.00 90.31 376 ASP A O 1
ATOM 2868 N N . GLN A 1 377 ? 1.990 3.302 -5.416 1.00 92.00 377 GLN A N 1
ATOM 2869 C CA . GLN A 1 377 ? 1.109 2.245 -5.907 1.00 92.00 377 GLN A CA 1
ATOM 2870 C C . GLN A 1 377 ? -0.348 2.715 -6.114 1.00 92.00 377 GLN A C 1
ATOM 2872 O O . GLN A 1 377 ? -1.088 2.116 -6.892 1.00 92.00 377 GLN A O 1
ATOM 2877 N N . PHE A 1 378 ? -0.754 3.839 -5.515 1.00 94.06 378 PHE A N 1
ATOM 2878 C CA . PHE A 1 378 ? -2.101 4.426 -5.625 1.00 94.06 378 PHE A CA 1
ATOM 2879 C C . PHE A 1 378 ? -2.304 5.310 -6.833 1.00 94.06 378 PHE A C 1
ATOM 2881 O O . PHE A 1 378 ? -3.444 5.617 -7.186 1.00 94.06 378 PHE A O 1
ATOM 2888 N N . SER A 1 379 ? -1.206 5.592 -7.524 1.00 96.31 379 SER A N 1
ATOM 2889 C CA . SER A 1 379 ? -1.221 6.101 -8.880 1.00 96.31 379 SER A CA 1
ATOM 2890 C C . SER A 1 379 ? -1.766 5.084 -9.888 1.00 96.31 379 SER A C 1
ATOM 2892 O O . SER A 1 379 ? -1.950 5.466 -11.035 1.00 96.31 379 SER A O 1
ATOM 2894 N N . PHE A 1 380 ? -2.058 3.830 -9.511 1.00 97.19 380 PHE A N 1
ATOM 2895 C CA . PHE A 1 380 ? -2.538 2.767 -10.405 1.00 97.19 380 PHE A CA 1
ATOM 2896 C C . PHE A 1 380 ? -3.991 2.346 -10.130 1.00 97.19 380 PHE A C 1
ATOM 2898 O O . PHE A 1 380 ? -4.424 2.256 -8.980 1.00 97.19 380 PHE A O 1
ATOM 2905 N N . ALA A 1 381 ? -4.707 1.986 -11.201 1.00 95.38 381 ALA A N 1
ATOM 2906 C CA . ALA A 1 381 ? -5.950 1.213 -11.150 1.00 95.38 381 ALA A CA 1
ATOM 2907 C C . ALA A 1 381 ? -6.087 0.285 -12.379 1.00 95.38 381 ALA A C 1
ATOM 2909 O O . ALA A 1 381 ? -6.148 0.759 -13.520 1.00 95.38 381 ALA A O 1
ATOM 2910 N N . GLU A 1 382 ? -6.161 -1.035 -12.164 1.00 94.38 382 GLU A N 1
ATOM 2911 C CA . GLU A 1 382 ? -6.416 -2.034 -13.216 1.00 94.38 382 GLU A CA 1
ATOM 2912 C C . GLU A 1 382 ? -7.923 -2.273 -13.416 1.00 94.38 382 GLU A C 1
ATOM 2914 O O . GLU A 1 382 ? -8.594 -2.965 -12.653 1.00 94.38 382 GLU A O 1
ATOM 2919 N N . ASP A 1 383 ? -8.460 -1.769 -14.523 1.00 91.81 383 ASP A N 1
ATOM 2920 C CA . ASP A 1 383 ? -9.820 -2.051 -14.977 1.00 91.81 383 ASP A CA 1
ATOM 2921 C C . ASP A 1 383 ? -9.803 -3.289 -15.877 1.00 91.81 383 ASP A C 1
ATOM 2923 O O . ASP A 1 383 ? -9.862 -3.232 -17.109 1.00 91.81 383 ASP A O 1
ATOM 2927 N N . LYS A 1 384 ? -9.686 -4.446 -15.224 1.00 86.81 384 LYS A N 1
ATOM 2928 C CA . LYS A 1 384 ? -9.642 -5.764 -15.871 1.00 86.81 384 LYS A CA 1
ATOM 2929 C C . LYS A 1 384 ? -10.911 -6.094 -16.670 1.00 86.81 384 LYS A C 1
ATOM 2931 O O . LYS A 1 384 ? -10.853 -6.924 -17.574 1.00 86.81 384 LYS A O 1
ATOM 2936 N N . ALA A 1 385 ? -12.043 -5.454 -16.365 1.00 90.00 385 ALA A N 1
ATOM 2937 C CA . ALA A 1 385 ? -13.298 -5.645 -17.092 1.00 90.00 385 ALA A CA 1
ATOM 2938 C C . ALA A 1 385 ? -13.310 -4.896 -18.436 1.00 90.00 385 ALA A C 1
ATOM 2940 O O . ALA A 1 385 ? -13.754 -5.458 -19.437 1.00 90.00 385 ALA A O 1
ATOM 2941 N N . ALA A 1 386 ? -12.788 -3.665 -18.481 1.00 91.69 386 ALA A N 1
ATOM 2942 C CA . ALA A 1 386 ? -12.570 -2.928 -19.728 1.00 91.69 386 ALA A CA 1
ATOM 2943 C C . ALA A 1 386 ? -11.276 -3.337 -20.462 1.00 91.69 386 ALA A C 1
ATOM 2945 O O . ALA A 1 386 ? -11.112 -3.021 -21.639 1.00 91.69 386 ALA A O 1
ATOM 2946 N N . GLY A 1 387 ? -10.355 -4.024 -19.780 1.00 93.94 387 GLY A N 1
ATOM 2947 C CA . GLY A 1 387 ? -9.036 -4.375 -20.307 1.00 93.94 387 GLY A CA 1
ATOM 2948 C C . GLY A 1 387 ? -8.083 -3.179 -20.354 1.00 93.94 387 GLY A C 1
ATOM 2949 O O . GLY A 1 387 ? -7.341 -3.031 -21.326 1.00 93.94 387 GLY A O 1
ATOM 2950 N N . LEU A 1 388 ? -8.115 -2.315 -19.334 1.00 95.00 388 LEU A N 1
ATOM 2951 C CA . LEU A 1 388 ? -7.336 -1.074 -19.253 1.00 95.00 388 LEU A CA 1
ATOM 2952 C C . LEU A 1 388 ? -6.496 -1.025 -17.967 1.00 95.00 388 LEU A C 1
ATOM 2954 O O . LEU A 1 388 ? -6.975 -1.394 -16.899 1.00 95.00 388 LEU A O 1
ATOM 2958 N N . LEU A 1 389 ? -5.289 -0.467 -18.048 1.00 96.75 389 LEU A N 1
ATOM 2959 C CA . LEU A 1 389 ? -4.558 0.058 -16.895 1.00 96.75 389 LEU A CA 1
ATOM 2960 C C . LEU A 1 389 ? -4.656 1.587 -16.917 1.00 96.75 389 LEU A C 1
ATOM 2962 O O . LEU A 1 389 ? -4.321 2.217 -17.922 1.00 96.75 389 LEU A O 1
ATOM 2966 N N . ARG A 1 390 ? -5.103 2.197 -15.819 1.00 97.81 390 ARG A N 1
ATOM 2967 C CA . ARG A 1 390 ? -5.058 3.653 -15.631 1.00 97.81 390 ARG A CA 1
ATOM 2968 C C . ARG A 1 390 ? -3.916 3.990 -14.682 1.00 97.81 390 ARG A C 1
ATOM 2970 O O . ARG A 1 390 ? -3.790 3.341 -13.646 1.00 97.81 390 ARG A O 1
ATOM 2977 N N . VAL A 1 391 ? -3.095 4.977 -15.047 1.00 97.94 391 VAL A N 1
ATOM 2978 C CA . VAL A 1 391 ? -1.972 5.436 -14.217 1.00 97.94 391 VAL A CA 1
ATOM 2979 C C . VAL A 1 391 ? -1.941 6.961 -14.155 1.00 97.94 391 VAL A C 1
ATOM 2981 O O . VAL A 1 391 ? -1.946 7.628 -15.189 1.00 97.94 391 VAL A O 1
ATOM 2984 N N . LEU A 1 392 ? -1.920 7.523 -12.949 1.00 97.56 392 LEU A N 1
ATOM 2985 C CA . LEU A 1 392 ? -1.656 8.938 -12.713 1.00 97.56 392 LEU A CA 1
ATOM 2986 C C . LEU A 1 392 ? -0.136 9.148 -12.685 1.00 97.56 392 LEU A C 1
ATOM 2988 O O . LEU A 1 392 ? 0.554 8.537 -11.880 1.00 97.56 392 LEU A O 1
ATOM 2992 N N . VAL A 1 393 ? 0.394 9.986 -13.570 1.00 95.12 393 VAL A N 1
ATOM 2993 C CA . VAL A 1 393 ? 1.838 10.217 -13.710 1.00 95.12 393 VAL A CA 1
ATOM 2994 C C . VAL A 1 393 ? 2.181 11.697 -13.590 1.00 95.12 393 VAL A C 1
ATOM 2996 O O . VAL A 1 393 ? 1.361 12.570 -13.876 1.00 95.12 393 VAL A O 1
ATOM 2999 N N . ARG A 1 394 ? 3.417 11.974 -13.189 1.00 91.62 394 ARG A N 1
ATOM 3000 C CA . ARG A 1 394 ? 4.049 13.294 -13.137 1.00 91.62 394 ARG A CA 1
ATOM 3001 C C . ARG A 1 394 ? 5.193 13.354 -14.152 1.00 91.62 394 ARG A C 1
ATOM 3003 O O . ARG A 1 394 ? 5.740 12.312 -14.510 1.00 91.62 394 ARG A O 1
ATOM 3010 N N . SER A 1 395 ? 5.580 14.544 -14.618 1.00 86.69 395 SER A N 1
ATOM 3011 C CA . SER A 1 395 ? 6.780 14.685 -15.466 1.00 86.69 395 SER A CA 1
ATOM 3012 C C . SER A 1 395 ? 8.090 14.444 -14.724 1.00 86.69 395 SER A C 1
ATOM 3014 O O . SER A 1 395 ? 9.059 14.064 -15.372 1.00 86.69 395 SER A O 1
ATOM 3016 N N . ASP A 1 396 ? 8.091 14.597 -13.400 1.00 79.12 396 ASP A N 1
ATOM 3017 C CA . ASP A 1 396 ? 9.220 14.302 -12.521 1.00 79.12 396 ASP A CA 1
ATOM 3018 C C . ASP A 1 396 ? 8.785 13.370 -11.373 1.00 79.12 396 ASP A C 1
ATOM 3020 O O . ASP A 1 396 ? 7.627 13.385 -10.943 1.00 79.12 396 ASP A O 1
ATOM 3024 N N . GLY A 1 397 ? 9.701 12.533 -10.887 1.00 75.12 397 GLY A N 1
ATOM 3025 C CA . GLY A 1 397 ? 9.457 11.580 -9.807 1.00 75.12 397 GLY A CA 1
ATOM 3026 C C . GLY A 1 397 ? 10.406 10.377 -9.816 1.00 75.12 397 GLY A C 1
ATOM 3027 O O . GLY A 1 397 ? 10.508 9.645 -10.800 1.00 75.12 397 GLY A O 1
ATOM 3028 N N . GLY A 1 398 ? 11.038 10.115 -8.669 1.00 70.88 398 GLY A N 1
ATOM 3029 C CA . GLY A 1 398 ? 11.898 8.943 -8.438 1.00 70.88 398 GLY A CA 1
ATOM 3030 C C . GLY A 1 398 ? 11.154 7.647 -8.082 1.00 70.88 398 GLY A C 1
ATOM 3031 O O . GLY A 1 398 ? 11.762 6.748 -7.504 1.00 70.88 398 GLY A O 1
ATOM 3032 N N . GLY A 1 399 ? 9.851 7.576 -8.370 1.00 78.19 399 GLY A N 1
ATOM 3033 C CA . GLY A 1 399 ? 8.987 6.458 -7.991 1.00 78.19 399 GLY A CA 1
ATOM 3034 C C . GLY A 1 399 ? 8.772 6.329 -6.475 1.00 78.19 399 GLY A C 1
ATOM 3035 O O . GLY A 1 399 ? 8.850 7.329 -5.763 1.00 78.19 399 GLY A O 1
ATOM 3036 N N . ASP A 1 400 ? 8.502 5.109 -5.992 1.00 76.00 400 ASP A N 1
ATOM 3037 C CA . ASP A 1 400 ? 8.152 4.789 -4.596 1.00 76.00 400 ASP A CA 1
ATOM 3038 C C . ASP A 1 400 ? 9.338 4.419 -3.690 1.00 76.00 400 ASP A C 1
ATOM 3040 O O . ASP A 1 400 ? 9.141 4.139 -2.509 1.00 76.00 400 ASP A O 1
ATOM 3044 N N . ALA A 1 401 ? 10.568 4.470 -4.206 1.00 78.81 401 ALA A N 1
ATOM 3045 C CA . ALA A 1 401 ? 11.780 4.144 -3.459 1.00 78.81 401 ALA A CA 1
ATOM 3046 C C . ALA A 1 401 ? 12.059 5.138 -2.315 1.00 78.81 401 ALA A C 1
ATOM 3048 O O . ALA A 1 401 ? 12.203 6.342 -2.550 1.00 78.81 401 ALA A O 1
ATOM 3049 N N . MET A 1 402 ? 12.240 4.636 -1.090 1.00 79.94 402 MET A N 1
ATOM 3050 C CA . MET A 1 402 ? 12.544 5.452 0.093 1.00 79.94 402 MET A CA 1
ATOM 3051 C C . MET A 1 402 ? 11.553 6.627 0.253 1.00 79.94 402 MET A C 1
ATOM 3053 O O . MET A 1 402 ? 10.341 6.423 0.251 1.00 79.94 402 MET A O 1
ATOM 3057 N N . TRP A 1 403 ? 12.072 7.854 0.363 1.00 76.62 403 TRP A N 1
ATOM 3058 C CA . TRP A 1 403 ? 11.330 9.108 0.526 1.00 76.62 403 TRP A CA 1
ATOM 3059 C C . TRP A 1 403 ? 10.947 9.798 -0.797 1.00 76.62 403 TRP A C 1
ATOM 3061 O O . TRP A 1 403 ? 10.383 10.892 -0.783 1.00 76.62 403 TRP A O 1
ATOM 3071 N N . ARG A 1 404 ? 11.252 9.202 -1.963 1.00 77.00 404 ARG A N 1
ATOM 3072 C CA . ARG A 1 404 ? 11.015 9.825 -3.285 1.00 77.00 404 ARG A CA 1
ATOM 3073 C C . ARG A 1 404 ? 9.575 10.310 -3.539 1.00 77.00 404 ARG A C 1
ATOM 3075 O O . ARG A 1 404 ? 9.440 11.305 -4.257 1.00 77.00 404 ARG A O 1
ATOM 3082 N N . PRO A 1 405 ? 8.521 9.705 -2.967 1.00 76.06 405 PRO A N 1
ATOM 3083 C CA . PRO A 1 405 ? 7.151 10.183 -3.162 1.00 76.06 405 PRO A CA 1
ATOM 3084 C C . PRO A 1 405 ? 6.742 11.469 -2.438 1.00 76.06 405 PRO A C 1
ATOM 3086 O O . PRO A 1 405 ? 5.740 12.073 -2.826 1.00 76.06 405 PRO A O 1
ATOM 3089 N N . GLU A 1 406 ? 7.466 11.897 -1.399 1.00 77.25 406 GLU A N 1
ATOM 3090 C CA . GLU A 1 406 ? 7.069 13.076 -0.609 1.00 77.25 406 GLU A CA 1
ATOM 3091 C C . GLU A 1 406 ? 7.316 14.391 -1.379 1.00 77.25 406 GLU A C 1
ATOM 3093 O O . GLU A 1 406 ? 6.539 15.353 -1.296 1.00 77.25 406 GLU A O 1
ATOM 3098 N N . PHE A 1 407 ? 8.342 14.390 -2.234 1.00 77.88 407 PHE A N 1
ATOM 3099 C CA . PHE A 1 407 ? 8.659 15.450 -3.193 1.00 77.88 407 PHE A CA 1
ATOM 3100 C C . PHE A 1 407 ? 7.585 15.552 -4.286 1.00 77.88 407 PHE A C 1
ATOM 3102 O O . PHE A 1 407 ? 7.045 14.541 -4.741 1.00 77.88 407 PHE A O 1
ATOM 3109 N N . SER A 1 408 ? 7.240 16.772 -4.717 1.00 78.88 408 SER A N 1
ATOM 3110 C CA . SER A 1 408 ? 6.087 17.017 -5.604 1.00 78.88 408 SER A CA 1
ATOM 3111 C C . SER A 1 408 ? 6.380 18.040 -6.700 1.00 78.88 408 SER A C 1
ATOM 3113 O O . SER A 1 408 ? 6.031 19.209 -6.587 1.00 78.88 408 SER A O 1
ATOM 3115 N N . GLU A 1 409 ? 6.984 17.582 -7.796 1.00 79.81 409 GLU A N 1
ATOM 3116 C CA . GLU A 1 409 ? 7.401 18.448 -8.904 1.00 79.81 409 GLU A CA 1
ATOM 3117 C C . GLU A 1 409 ? 6.816 18.028 -10.263 1.00 79.81 409 GLU A C 1
ATOM 3119 O O . GLU A 1 409 ? 6.145 17.002 -10.406 1.00 79.81 409 GLU A O 1
ATOM 3124 N N . GLY A 1 410 ? 7.041 18.869 -11.276 1.00 86.75 410 GLY A N 1
ATOM 3125 C CA . GLY A 1 410 ? 6.595 18.617 -12.643 1.00 86.75 410 GLY A CA 1
ATOM 3126 C C . GLY A 1 410 ? 5.127 18.959 -12.926 1.00 86.75 410 GLY A C 1
ATOM 3127 O O . GLY A 1 410 ? 4.540 19.883 -12.359 1.00 86.75 410 GLY A O 1
ATOM 3128 N N . SER A 1 411 ? 4.548 18.216 -13.866 1.00 90.44 411 SER A N 1
ATOM 3129 C CA . SER A 1 411 ? 3.192 18.349 -14.396 1.00 90.44 411 SER A CA 1
ATOM 3130 C C . SER A 1 411 ? 2.475 17.005 -14.393 1.00 90.44 411 SER A C 1
ATOM 3132 O O . SER A 1 411 ? 3.057 15.991 -14.769 1.00 90.44 411 SER A O 1
ATOM 3134 N N . VAL A 1 412 ? 1.203 17.003 -13.999 1.00 94.81 412 VAL A N 1
ATOM 3135 C CA . VAL A 1 412 ? 0.384 15.799 -13.822 1.00 94.81 412 VAL A CA 1
ATOM 3136 C C . VAL A 1 412 ? -0.336 15.428 -15.123 1.00 94.81 412 VAL A C 1
ATOM 3138 O O . VAL A 1 412 ? -0.865 16.297 -15.828 1.00 94.81 412 VAL A O 1
ATOM 3141 N N . ALA A 1 413 ? -0.420 14.131 -15.412 1.00 96.06 413 ALA A N 1
ATOM 3142 C CA . ALA A 1 413 ? -1.231 13.551 -16.475 1.00 96.06 413 ALA A CA 1
ATOM 3143 C C . ALA A 1 413 ? -1.890 12.238 -16.021 1.00 96.06 413 ALA A C 1
ATOM 3145 O O . ALA A 1 413 ? -1.354 11.512 -15.191 1.00 96.06 413 ALA A O 1
ATOM 3146 N N . LEU A 1 414 ? -3.048 11.908 -16.592 1.00 97.88 414 LEU A N 1
ATOM 3147 C CA . LEU A 1 414 ? -3.678 10.594 -16.464 1.00 97.88 414 LEU A CA 1
ATOM 3148 C C . LEU A 1 414 ? -3.453 9.807 -17.758 1.00 97.88 414 LEU A C 1
ATOM 3150 O O . LEU A 1 414 ? -4.009 10.166 -18.797 1.00 97.88 414 LEU A O 1
ATOM 3154 N N . LEU A 1 415 ? -2.672 8.732 -17.682 1.00 97.69 415 LEU A N 1
ATOM 3155 C CA . LEU A 1 415 ? -2.554 7.717 -18.724 1.00 97.69 415 LEU A CA 1
ATOM 3156 C C . LEU A 1 415 ? -3.723 6.726 -18.615 1.00 97.69 415 LEU A C 1
ATOM 3158 O O . LEU A 1 415 ? -4.041 6.241 -17.529 1.00 97.69 415 LEU A O 1
ATOM 3162 N N . THR A 1 416 ? -4.341 6.381 -19.744 1.00 97.19 416 THR A N 1
ATOM 3163 C CA . THR A 1 416 ? -5.250 5.231 -19.872 1.00 97.19 416 THR A CA 1
ATOM 3164 C C . THR A 1 416 ? -4.729 4.308 -20.969 1.00 97.19 416 THR A C 1
ATOM 3166 O O . THR A 1 416 ? -4.876 4.593 -22.152 1.00 97.19 416 THR A O 1
ATOM 3169 N N . LEU A 1 417 ? -4.104 3.200 -20.570 1.00 95.50 417 LEU A N 1
ATOM 3170 C CA . LEU A 1 417 ? -3.393 2.279 -21.451 1.00 95.50 417 LEU A CA 1
ATOM 3171 C C . LEU A 1 417 ? -4.173 0.962 -21.612 1.00 95.50 417 LEU A C 1
ATOM 3173 O O . LEU A 1 417 ? -4.328 0.228 -20.633 1.00 95.50 417 LEU A O 1
ATOM 3177 N N . PRO A 1 418 ? -4.640 0.603 -22.822 1.00 93.94 418 PRO A N 1
ATOM 3178 C CA . PRO A 1 418 ? -5.207 -0.718 -23.067 1.00 93.94 418 PRO A CA 1
ATOM 3179 C C . PRO A 1 418 ? -4.195 -1.833 -22.795 1.00 93.94 418 PRO A C 1
ATOM 3181 O O . PRO A 1 418 ? -3.059 -1.776 -23.269 1.00 93.94 418 PRO A O 1
ATOM 3184 N N . LEU A 1 419 ? -4.616 -2.890 -22.095 1.00 92.75 419 LEU A N 1
ATOM 3185 C CA . LEU A 1 419 ? -3.759 -4.042 -21.785 1.00 92.75 419 LEU A CA 1
ATOM 3186 C C . LEU A 1 419 ? -3.261 -4.759 -23.054 1.00 92.75 419 LEU A C 1
ATOM 3188 O O . LEU A 1 419 ? -2.211 -5.391 -23.032 1.00 92.75 419 LEU A O 1
ATOM 3192 N N . SER A 1 420 ? -3.958 -4.597 -24.182 1.00 90.25 420 SER A N 1
ATOM 3193 C CA . SER A 1 420 ? -3.532 -5.064 -25.506 1.00 90.25 420 SER A CA 1
ATOM 3194 C C . SER A 1 420 ? -2.349 -4.295 -26.119 1.00 90.25 420 SER A C 1
ATOM 3196 O O . SER A 1 420 ? -1.817 -4.755 -27.126 1.00 90.25 420 SER A O 1
ATOM 3198 N N . ARG A 1 421 ? -1.911 -3.160 -25.544 1.00 89.38 421 ARG A N 1
ATOM 3199 C CA . ARG A 1 421 ? -0.654 -2.488 -25.934 1.00 89.38 421 ARG A CA 1
ATOM 3200 C C . ARG A 1 421 ? 0.587 -3.061 -25.228 1.00 89.38 421 ARG A C 1
ATOM 3202 O O . ARG A 1 421 ? 1.697 -2.706 -25.611 1.00 89.38 421 ARG A O 1
ATOM 3209 N N . PHE A 1 422 ? 0.435 -3.929 -24.223 1.00 93.38 422 PHE A N 1
ATOM 3210 C CA . PHE A 1 422 ? 1.576 -4.598 -23.588 1.00 93.38 422 PHE A CA 1
ATOM 3211 C C . PHE A 1 422 ? 2.103 -5.726 -24.487 1.00 93.38 422 PHE A C 1
ATOM 3213 O O . PHE A 1 422 ? 1.376 -6.661 -24.820 1.00 93.38 422 PHE A O 1
ATOM 3220 N N . GLY A 1 423 ? 3.387 -5.658 -24.837 1.00 93.50 423 GLY A N 1
ATOM 3221 C CA . GLY A 1 423 ? 4.061 -6.614 -25.716 1.00 93.50 423 GLY A CA 1
ATOM 3222 C C . GLY A 1 423 ? 5.556 -6.677 -25.421 1.00 93.50 423 GLY A C 1
ATOM 3223 O O . GLY A 1 423 ? 5.961 -7.060 -24.322 1.00 93.50 423 GLY A O 1
ATOM 3224 N N . ASP A 1 424 ? 6.372 -6.275 -26.388 1.00 90.06 424 ASP A N 1
ATOM 3225 C CA . ASP A 1 424 ? 7.837 -6.329 -26.356 1.00 90.06 424 ASP A CA 1
ATOM 3226 C C . ASP A 1 424 ? 8.493 -5.074 -25.750 1.00 90.06 424 ASP A C 1
ATOM 3228 O O . ASP A 1 424 ? 9.701 -5.058 -25.532 1.00 90.06 424 ASP A O 1
ATOM 3232 N N . GLY A 1 425 ? 7.718 -4.021 -25.471 1.00 87.81 425 GLY A N 1
ATOM 3233 C CA . GLY A 1 425 ? 8.227 -2.714 -25.042 1.00 87.81 425 GLY A CA 1
ATOM 3234 C C . GLY A 1 425 ? 8.672 -1.781 -26.180 1.00 87.81 425 GLY A C 1
ATOM 3235 O O . GLY A 1 425 ? 9.219 -0.712 -25.905 1.00 87.81 425 GLY A O 1
ATOM 3236 N N . VAL A 1 426 ? 8.426 -2.125 -27.450 1.00 83.12 426 VAL A N 1
ATOM 3237 C CA . VAL A 1 426 ? 8.536 -1.175 -28.577 1.00 83.12 426 VAL A CA 1
ATOM 3238 C C . VAL A 1 426 ? 7.266 -0.332 -28.692 1.00 83.12 426 VAL A C 1
ATOM 3240 O O . VAL A 1 426 ? 7.340 0.859 -28.991 1.00 83.12 426 VAL A O 1
ATOM 3243 N N . ALA A 1 427 ? 6.102 -0.925 -28.415 1.00 79.75 427 ALA A N 1
ATOM 3244 C CA . ALA A 1 427 ? 4.828 -0.214 -28.407 1.00 79.75 427 ALA A CA 1
ATOM 3245 C C . ALA A 1 427 ? 4.768 0.856 -27.299 1.00 79.75 427 ALA A C 1
ATOM 3247 O O . ALA A 1 427 ? 5.079 0.591 -26.134 1.00 79.75 427 ALA A O 1
ATOM 3248 N N . ALA A 1 428 ? 4.302 2.048 -27.672 1.00 81.12 428 ALA A N 1
ATOM 3249 C CA . ALA A 1 428 ? 4.024 3.163 -26.774 1.00 81.12 428 ALA A CA 1
ATOM 3250 C C . ALA A 1 428 ? 2.528 3.544 -26.814 1.00 81.12 428 ALA A C 1
ATOM 3252 O O . ALA A 1 428 ? 1.850 3.247 -27.808 1.00 81.12 428 ALA A O 1
ATOM 3253 N N . PRO A 1 429 ? 1.994 4.204 -25.768 1.00 86.31 429 PRO A N 1
ATOM 3254 C CA . PRO A 1 429 ? 0.712 4.887 -25.849 1.00 86.31 429 PRO A CA 1
ATOM 3255 C C . PRO A 1 429 ? 0.768 6.035 -26.862 1.00 86.31 429 PRO A C 1
ATOM 3257 O O . PRO A 1 429 ? 1.815 6.641 -27.098 1.00 86.31 429 PRO A O 1
ATOM 3260 N N . GLU A 1 430 ? -0.379 6.369 -27.438 1.00 89.69 430 GLU A N 1
ATOM 3261 C CA . GLU A 1 430 ? -0.524 7.556 -28.279 1.00 89.69 430 GLU A CA 1
ATOM 3262 C C . GLU A 1 430 ? -0.669 8.824 -27.427 1.00 89.69 430 GLU A C 1
ATOM 3264 O O . GLU A 1 430 ? -1.045 8.775 -26.258 1.00 89.69 430 GLU A O 1
ATOM 3269 N N . ALA A 1 431 ? -0.451 9.999 -28.026 1.00 88.31 431 ALA A N 1
ATOM 3270 C CA . ALA A 1 431 ? -0.657 11.277 -27.336 1.00 88.31 431 ALA A CA 1
ATOM 3271 C C . ALA A 1 431 ? -2.104 11.473 -26.826 1.00 88.31 431 ALA A C 1
ATOM 3273 O O . ALA A 1 431 ? -2.323 12.271 -25.922 1.00 88.31 431 ALA A O 1
ATOM 3274 N N . GLY A 1 432 ? -3.081 10.746 -27.386 1.00 91.19 432 GLY A N 1
ATOM 3275 C CA . GLY A 1 432 ? -4.467 10.711 -26.906 1.00 91.19 432 GLY A CA 1
ATOM 3276 C C . GLY A 1 432 ? -4.719 9.772 -25.718 1.00 91.19 432 GLY A C 1
ATOM 3277 O O . GLY A 1 432 ? -5.741 9.924 -25.055 1.00 91.19 432 GLY A O 1
ATOM 3278 N N . ASP A 1 433 ? -3.801 8.844 -25.422 1.00 94.88 433 ASP A N 1
ATOM 3279 C CA . ASP A 1 433 ? -3.881 7.968 -24.243 1.00 94.88 433 ASP A CA 1
ATOM 3280 C C . ASP A 1 433 ? -3.479 8.732 -22.956 1.00 94.88 433 ASP A C 1
ATOM 3282 O O . ASP A 1 433 ? -3.828 8.309 -21.852 1.00 94.88 433 ASP A O 1
ATOM 3286 N N . TYR A 1 434 ? -2.789 9.879 -23.089 1.00 95.75 434 TYR A N 1
ATOM 3287 C CA . TYR A 1 434 ? -2.457 10.809 -22.002 1.00 95.75 434 TYR A CA 1
ATOM 3288 C C . TYR A 1 434 ? -3.408 12.009 -21.962 1.00 95.75 434 TYR A C 1
ATOM 3290 O O . TYR A 1 434 ? -3.475 12.820 -22.885 1.00 95.75 434 TYR A O 1
ATOM 3298 N N . ARG A 1 435 ? -4.065 12.210 -20.821 1.00 96.06 435 ARG A N 1
ATOM 3299 C CA . ARG A 1 435 ? -4.788 13.445 -20.504 1.00 96.06 435 ARG A CA 1
ATOM 3300 C C . ARG A 1 435 ? -3.946 14.301 -19.568 1.00 96.06 435 ARG A C 1
ATOM 3302 O O . ARG A 1 435 ? -3.840 13.979 -18.389 1.00 96.06 435 ARG A O 1
ATOM 3309 N N . MET A 1 436 ? -3.391 15.402 -20.070 1.00 94.81 436 MET A N 1
ATOM 3310 C CA . MET A 1 436 ? -2.707 16.395 -19.230 1.00 94.81 436 MET A CA 1
ATOM 3311 C C . MET A 1 436 ? -3.693 17.055 -18.254 1.00 94.81 436 MET A C 1
ATOM 3313 O O . MET A 1 436 ? -4.820 17.384 -18.631 1.00 94.81 436 MET A O 1
ATOM 3317 N N . LEU A 1 437 ? -3.260 17.253 -17.008 1.00 94.88 437 LEU A N 1
ATOM 3318 C CA . LEU A 1 437 ? -4.068 17.799 -15.907 1.00 94.88 437 LEU A CA 1
ATOM 3319 C C . LEU A 1 437 ? -3.499 19.125 -15.370 1.00 94.88 437 LEU A C 1
ATOM 3321 O O . LEU A 1 437 ? -4.255 19.955 -14.869 1.00 94.88 437 LEU A O 1
ATOM 3325 N N . GLY A 1 438 ? -2.201 19.375 -15.575 1.00 90.38 438 GLY A N 1
ATOM 3326 C CA . GLY A 1 438 ? -1.555 20.679 -15.387 1.00 90.38 438 GLY A CA 1
ATOM 3327 C C . GLY A 1 438 ? -0.275 20.615 -14.555 1.00 90.38 438 GLY A C 1
ATOM 3328 O O . GLY A 1 438 ? 0.055 19.576 -13.988 1.00 90.38 438 GLY A O 1
ATOM 3329 N N . ALA A 1 439 ? 0.444 21.736 -14.480 1.00 90.00 439 ALA A N 1
ATOM 3330 C CA . ALA A 1 439 ? 1.638 21.867 -13.647 1.00 90.00 439 ALA A CA 1
ATOM 3331 C C . ALA A 1 439 ? 1.301 21.817 -12.147 1.00 90.00 439 ALA A C 1
ATOM 3333 O O . ALA A 1 439 ? 0.287 22.377 -11.710 1.00 90.00 439 ALA A O 1
ATOM 3334 N N . ILE A 1 440 ? 2.180 21.193 -11.361 1.00 88.94 440 ILE A N 1
ATOM 3335 C CA . ILE A 1 440 ? 2.190 21.316 -9.902 1.00 88.94 440 ILE A CA 1
ATOM 3336 C C . ILE A 1 440 ? 2.739 22.714 -9.543 1.00 88.94 440 ILE A C 1
ATOM 3338 O O . ILE A 1 440 ? 3.742 23.134 -10.138 1.00 88.94 440 ILE A O 1
ATOM 3342 N N . PRO A 1 441 ? 2.102 23.466 -8.619 1.00 87.00 441 PRO A N 1
ATOM 3343 C CA . PRO A 1 441 ? 2.600 24.768 -8.179 1.00 87.00 441 PRO A CA 1
ATOM 3344 C C . PRO A 1 441 ? 4.010 24.693 -7.592 1.00 87.00 441 PRO A C 1
ATOM 3346 O O . PRO A 1 441 ? 4.376 23.717 -6.943 1.00 87.00 441 PRO A O 1
ATOM 3349 N N . ASP A 1 442 ? 4.791 25.748 -7.797 1.00 79.50 442 ASP A N 1
ATOM 3350 C CA . ASP A 1 442 ? 6.147 25.875 -7.268 1.00 79.50 442 ASP A CA 1
ATOM 3351 C C . ASP A 1 442 ? 6.158 25.684 -5.747 1.00 79.50 442 ASP A C 1
ATOM 3353 O O . ASP A 1 442 ? 5.398 26.346 -5.036 1.00 79.50 442 ASP A O 1
ATOM 3357 N N . ASN A 1 443 ? 7.089 24.862 -5.251 1.00 75.62 443 ASN A N 1
ATOM 3358 C CA . ASN A 1 443 ? 7.309 24.577 -3.824 1.00 75.62 443 ASN A CA 1
ATOM 3359 C C . ASN A 1 443 ? 6.155 23.831 -3.125 1.00 75.62 443 ASN A C 1
ATOM 3361 O O . ASN A 1 443 ? 6.163 23.694 -1.902 1.00 75.62 443 ASN A O 1
ATOM 3365 N N . ALA A 1 444 ? 5.181 23.319 -3.883 1.00 83.19 444 ALA A N 1
ATOM 3366 C CA . ALA A 1 444 ? 4.221 22.373 -3.340 1.00 83.19 444 ALA A CA 1
ATOM 3367 C C . ALA A 1 444 ? 4.908 21.033 -3.005 1.00 83.19 444 ALA A C 1
ATOM 3369 O O . ALA A 1 444 ? 5.876 20.632 -3.650 1.00 83.19 444 ALA A O 1
ATOM 3370 N N . TRP A 1 445 ? 4.393 20.329 -2.002 1.00 81.69 445 TRP A N 1
ATOM 3371 C CA . TRP A 1 445 ? 4.916 19.047 -1.513 1.00 81.69 445 TRP A CA 1
ATOM 3372 C C . TRP A 1 445 ? 3.766 18.120 -1.087 1.00 81.69 445 TRP A C 1
ATOM 3374 O O . TRP A 1 445 ? 2.599 18.517 -1.145 1.00 81.69 445 TRP A O 1
ATOM 3384 N N . ARG A 1 446 ? 4.067 16.878 -0.685 1.00 81.75 446 ARG A N 1
ATOM 3385 C CA . ARG A 1 446 ? 3.071 15.862 -0.293 1.00 81.75 446 ARG A CA 1
ATOM 3386 C C . ARG A 1 446 ? 2.029 15.598 -1.393 1.00 81.75 446 ARG A C 1
ATOM 3388 O O . ARG A 1 446 ? 0.850 15.920 -1.253 1.00 81.75 446 ARG A O 1
ATOM 3395 N N . PHE A 1 447 ? 2.459 15.005 -2.510 1.00 90.88 447 PHE A N 1
ATOM 3396 C CA . PHE A 1 447 ? 1.548 14.580 -3.578 1.00 90.88 447 PHE A CA 1
ATOM 3397 C C . PHE A 1 447 ? 0.737 13.372 -3.108 1.00 90.88 447 PHE A C 1
ATOM 3399 O O . PHE A 1 447 ? 1.203 12.237 -3.162 1.00 90.88 447 PHE A O 1
ATOM 3406 N N . VAL A 1 448 ? -0.475 13.603 -2.622 1.00 92.94 448 VAL A N 1
ATOM 3407 C CA . VAL A 1 448 ? -1.386 12.555 -2.147 1.00 92.94 448 VAL A CA 1
ATOM 3408 C C . VAL A 1 448 ? -2.367 12.226 -3.264 1.00 92.94 448 VAL A C 1
ATOM 3410 O O . VAL A 1 448 ? -2.929 13.135 -3.867 1.00 92.94 448 VAL A O 1
ATOM 3413 N N . ASN A 1 449 ? -2.587 10.951 -3.584 1.00 96.00 449 ASN A N 1
ATOM 3414 C CA . ASN A 1 449 ? -3.428 10.574 -4.722 1.00 96.00 449 ASN A CA 1
ATOM 3415 C C . ASN A 1 449 ? -4.146 9.242 -4.509 1.00 96.00 449 ASN A C 1
ATOM 3417 O O . ASN A 1 449 ? -3.624 8.363 -3.822 1.00 96.00 449 ASN A O 1
ATOM 3421 N N . ARG A 1 450 ? -5.340 9.096 -5.101 1.00 95.75 450 ARG A N 1
ATOM 3422 C CA . ARG A 1 450 ? -6.066 7.825 -5.111 1.00 95.75 450 ARG A CA 1
ATOM 3423 C C . ARG A 1 450 ? -7.189 7.743 -6.155 1.00 95.75 450 ARG A C 1
ATOM 3425 O O . ARG A 1 450 ? -7.872 8.725 -6.450 1.00 95.75 450 ARG A O 1
ATOM 3432 N N . PHE A 1 451 ? -7.407 6.540 -6.688 1.00 95.62 451 PHE A N 1
ATOM 3433 C CA . PHE A 1 451 ? -8.517 6.207 -7.588 1.00 95.62 451 PHE A CA 1
ATOM 3434 C C . PHE A 1 451 ? -9.773 5.725 -6.849 1.00 95.62 451 PHE A C 1
ATOM 3436 O O . PHE A 1 451 ? -9.696 5.002 -5.858 1.00 95.62 451 PHE A O 1
ATOM 3443 N N . THR A 1 452 ? -10.922 6.066 -7.432 1.00 91.94 452 THR A N 1
ATOM 3444 C CA . THR A 1 452 ? -12.268 5.530 -7.172 1.00 91.94 452 THR A CA 1
ATOM 3445 C C . THR A 1 452 ? -12.860 5.012 -8.491 1.00 91.94 452 THR A C 1
ATOM 3447 O O . THR A 1 452 ? -12.338 5.339 -9.559 1.00 91.94 452 THR A O 1
ATOM 3450 N N . ASP A 1 453 ? -13.985 4.290 -8.452 1.00 86.88 453 ASP A N 1
ATOM 3451 C CA . ASP A 1 453 ? -14.644 3.692 -9.633 1.00 86.88 453 ASP A CA 1
ATOM 3452 C C . ASP A 1 453 ? -14.853 4.664 -10.819 1.00 86.88 453 ASP A C 1
ATOM 3454 O O . ASP A 1 453 ? -14.851 4.249 -11.978 1.00 86.88 453 ASP A O 1
ATOM 3458 N N . ALA A 1 454 ? -15.053 5.961 -10.542 1.00 89.94 454 ALA A N 1
ATOM 3459 C CA . ALA A 1 454 ? -15.404 6.972 -11.544 1.00 89.94 454 ALA A CA 1
ATOM 3460 C C . ALA A 1 454 ? -14.458 8.188 -11.605 1.00 89.94 454 ALA A C 1
ATOM 3462 O O . ALA A 1 454 ? -14.518 8.950 -12.573 1.00 89.94 454 ALA A O 1
ATOM 3463 N N . HIS A 1 455 ? -13.593 8.388 -10.606 1.00 95.25 455 HIS A N 1
ATOM 3464 C CA . HIS A 1 455 ? -12.699 9.549 -10.499 1.00 95.25 455 HIS A CA 1
ATOM 3465 C C . HIS A 1 455 ? -11.327 9.152 -9.951 1.00 95.25 455 HIS A C 1
ATOM 3467 O O . HIS A 1 455 ? -11.253 8.352 -9.022 1.00 95.25 455 HIS A O 1
ATOM 3473 N N . VAL A 1 456 ? -10.260 9.790 -10.436 1.00 97.44 456 VAL A N 1
ATOM 3474 C CA . VAL A 1 456 ? -9.012 9.909 -9.665 1.00 97.44 456 VAL A CA 1
ATOM 3475 C C . VAL A 1 456 ? -9.002 11.256 -8.953 1.00 97.44 456 VAL A C 1
ATOM 3477 O O . VAL A 1 456 ? -9.398 12.276 -9.524 1.00 97.44 456 VAL A O 1
ATOM 3480 N N . LEU A 1 457 ? -8.602 11.248 -7.689 1.00 98.25 457 LEU A N 1
ATOM 3481 C CA . LEU A 1 457 ? -8.399 12.437 -6.878 1.00 98.25 457 LEU A CA 1
ATOM 3482 C C . LEU A 1 457 ? -6.906 12.547 -6.580 1.00 98.25 457 LEU A C 1
ATOM 3484 O O . LEU A 1 457 ? -6.268 11.547 -6.254 1.00 98.25 457 LEU A O 1
ATOM 3488 N N . TYR A 1 458 ? -6.351 13.750 -6.664 1.00 97.69 458 TYR A N 1
ATOM 3489 C CA . TYR A 1 458 ? -5.007 14.015 -6.157 1.00 97.69 458 TYR A CA 1
ATOM 3490 C C . TYR A 1 458 ? -4.919 15.394 -5.518 1.00 97.69 458 TYR A C 1
ATOM 3492 O O . TYR A 1 458 ? -5.724 16.286 -5.793 1.00 97.69 458 TYR A O 1
ATOM 3500 N N . SER A 1 459 ? -3.946 15.557 -4.634 1.00 95.75 459 SER A N 1
ATOM 3501 C CA . SER A 1 459 ? -3.723 16.768 -3.872 1.00 95.75 459 SER A CA 1
ATOM 3502 C C . SER A 1 459 ? -2.238 17.049 -3.686 1.00 95.75 459 SER A C 1
ATOM 3504 O O . SER A 1 459 ? -1.425 16.131 -3.686 1.00 95.75 459 SER A O 1
ATOM 3506 N N . VAL A 1 460 ? -1.903 18.328 -3.531 1.00 92.75 460 VAL A N 1
ATOM 3507 C CA . VAL A 1 460 ? -0.575 18.811 -3.132 1.00 92.75 460 VAL A CA 1
ATOM 3508 C C . VAL A 1 460 ? -0.731 19.891 -2.067 1.00 92.75 460 VAL A C 1
ATOM 3510 O O . VAL A 1 460 ? -1.659 20.700 -2.140 1.00 92.75 460 VAL A O 1
ATOM 3513 N N . SER A 1 461 ? 0.170 19.902 -1.092 1.00 88.75 461 SER A N 1
ATOM 3514 C CA . SER A 1 461 ? 0.209 20.814 0.059 1.00 88.75 461 SER A CA 1
ATOM 3515 C C . SER A 1 461 ? 1.320 21.868 -0.096 1.00 88.75 461 SER A C 1
ATOM 3517 O O . SER A 1 461 ? 2.054 21.849 -1.080 1.00 88.75 461 SER A O 1
ATOM 3519 N N . GLY A 1 462 ? 1.456 22.801 0.855 1.00 76.25 462 GLY A N 1
ATOM 3520 C CA . GLY A 1 462 ? 2.599 23.735 0.914 1.00 76.25 462 GLY A CA 1
ATOM 3521 C C . GLY A 1 462 ? 2.467 25.014 0.080 1.00 76.25 462 GLY A C 1
ATOM 3522 O O . GLY A 1 462 ? 3.459 25.628 -0.290 1.00 76.25 462 GLY A O 1
ATOM 3523 N N . LEU A 1 463 ? 1.243 25.435 -0.241 1.00 67.31 463 LEU A N 1
ATOM 3524 C CA . LEU A 1 463 ? 0.980 26.473 -1.253 1.00 67.31 463 LEU A CA 1
ATOM 3525 C C . LEU A 1 463 ? 1.298 27.928 -0.848 1.00 67.31 463 LEU A C 1
ATOM 3527 O O . LEU A 1 463 ? 0.982 28.846 -1.608 1.00 67.31 463 LEU A O 1
ATOM 3531 N N . ALA A 1 464 ? 1.847 28.174 0.343 1.00 58.75 464 ALA A N 1
ATOM 3532 C CA . ALA A 1 464 ? 2.071 29.521 0.861 1.00 58.75 464 ALA A CA 1
ATOM 3533 C C . ALA A 1 464 ? 3.314 29.595 1.761 1.00 58.75 464 ALA A C 1
ATOM 3535 O O . ALA A 1 464 ? 3.441 28.824 2.702 1.00 58.75 464 ALA A O 1
ATOM 3536 N N . TRP A 1 465 ? 4.176 30.580 1.494 1.00 47.59 465 TRP A N 1
ATOM 3537 C CA . TRP A 1 465 ? 5.444 30.830 2.200 1.00 47.59 465 TRP A CA 1
ATOM 3538 C C . TRP A 1 465 ? 5.328 31.749 3.439 1.00 47.59 465 TRP A C 1
ATOM 3540 O O . TRP A 1 465 ? 6.343 32.078 4.047 1.00 47.59 465 TRP A O 1
ATOM 3550 N N . GLU A 1 466 ? 4.133 32.266 3.755 1.00 46.03 466 GLU A N 1
ATOM 3551 C CA . GLU A 1 466 ? 3.925 33.365 4.728 1.00 46.03 466 GLU A CA 1
ATOM 3552 C C . GLU A 1 466 ? 3.114 32.969 5.980 1.00 46.03 466 GLU A C 1
ATOM 3554 O O . GLU A 1 466 ? 2.706 33.838 6.751 1.00 46.03 466 GLU A O 1
ATOM 3559 N N . PHE A 1 467 ? 2.884 31.675 6.201 1.00 44.03 467 PHE A N 1
ATOM 3560 C CA . PHE A 1 467 ? 2.236 31.140 7.404 1.00 44.03 467 PHE A CA 1
ATOM 3561 C C . PHE A 1 467 ? 3.196 30.180 8.109 1.00 44.03 467 PHE A C 1
ATOM 3563 O O . PHE A 1 467 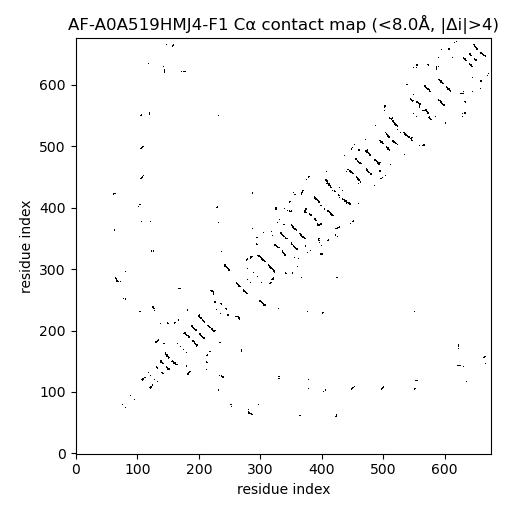? 4.058 29.605 7.448 1.00 44.03 467 PHE A O 1
ATOM 3570 N N . ASP A 1 468 ? 3.028 29.977 9.419 1.00 47.31 468 ASP A N 1
ATOM 3571 C CA . ASP A 1 468 ? 3.636 28.824 10.091 1.00 47.31 468 ASP A CA 1
ATOM 3572 C C . ASP A 1 468 ? 3.179 27.545 9.359 1.00 47.31 468 ASP A C 1
ATOM 3574 O O . ASP A 1 468 ? 1.986 27.406 9.056 1.00 47.31 468 ASP A O 1
ATOM 3578 N N . ASP A 1 469 ? 4.113 26.634 9.049 1.00 53.41 469 ASP A N 1
ATOM 3579 C CA . ASP A 1 469 ? 3.902 25.467 8.162 1.00 53.41 469 ASP A CA 1
ATOM 3580 C C . ASP A 1 469 ? 2.676 24.615 8.550 1.00 53.41 469 ASP A C 1
ATOM 3582 O O . ASP A 1 469 ? 1.998 23.999 7.717 1.00 53.41 469 ASP A O 1
ATOM 3586 N N . ASP A 1 470 ? 2.367 24.654 9.840 1.00 51.75 470 ASP A N 1
ATOM 3587 C CA . ASP A 1 470 ? 1.220 24.083 10.520 1.00 51.75 470 ASP A CA 1
ATOM 3588 C C . ASP A 1 470 ? -0.165 24.516 10.006 1.00 51.75 470 ASP A C 1
ATOM 3590 O O . ASP A 1 470 ? -1.063 23.682 9.968 1.00 51.75 470 ASP A O 1
ATOM 3594 N N . GLU A 1 471 ? -0.418 25.767 9.599 1.00 63.09 471 GLU A N 1
ATOM 3595 C CA . GLU A 1 471 ? -1.745 26.149 9.050 1.00 63.09 471 GLU A CA 1
ATOM 3596 C C . GLU A 1 471 ? -1.878 25.885 7.532 1.00 63.09 471 GLU A C 1
ATOM 3598 O O . GLU A 1 471 ? -2.895 26.238 6.924 1.00 63.09 471 GLU A O 1
ATOM 3603 N N . GLY A 1 472 ? -0.869 25.247 6.921 1.00 72.56 472 GLY A N 1
ATOM 3604 C CA . GLY A 1 472 ? -0.655 25.140 5.474 1.00 72.56 472 GLY A CA 1
ATOM 3605 C C . GLY A 1 472 ? -1.870 24.751 4.615 1.00 72.56 472 GLY A C 1
ATOM 3606 O O . GLY A 1 472 ? -2.754 24.002 5.020 1.00 72.56 472 GLY A O 1
ATOM 3607 N N . GLN A 1 473 ? -1.906 25.259 3.380 1.00 86.44 473 GLN A N 1
ATOM 3608 C CA . GLN A 1 473 ? -2.988 25.013 2.416 1.00 86.44 473 GLN A CA 1
ATOM 3609 C C . GLN A 1 473 ? -2.647 23.901 1.419 1.00 86.44 473 GLN A C 1
ATOM 3611 O O . GLN A 1 473 ? -1.475 23.684 1.098 1.00 86.44 473 GLN A O 1
ATOM 3616 N N . ALA A 1 474 ? -3.685 23.270 0.863 1.00 91.81 474 ALA A N 1
ATOM 3617 C CA . ALA A 1 474 ? -3.569 22.240 -0.168 1.00 91.81 474 ALA A CA 1
ATOM 3618 C C . ALA A 1 474 ? -4.529 22.464 -1.352 1.00 91.81 474 ALA A C 1
ATOM 3620 O O . ALA A 1 474 ? -5.643 22.958 -1.183 1.00 91.81 474 ALA A O 1
ATOM 3621 N N . LEU A 1 475 ? -4.113 22.081 -2.561 1.00 94.44 475 LEU A N 1
ATOM 3622 C CA . LEU A 1 475 ? -4.966 22.021 -3.750 1.00 94.44 475 LEU A CA 1
ATOM 3623 C C . LEU A 1 475 ? -5.472 20.594 -3.873 1.00 94.44 475 LEU A C 1
ATOM 3625 O O . LEU A 1 475 ? -4.659 19.679 -3.836 1.00 94.44 475 LEU A O 1
ATOM 3629 N N . LEU A 1 476 ? -6.771 20.400 -4.073 1.00 97.00 476 LEU A N 1
ATOM 3630 C CA . LEU A 1 476 ? -7.364 19.110 -4.430 1.00 97.00 476 LEU A CA 1
ATOM 3631 C C . LEU A 1 476 ? -7.926 19.196 -5.849 1.00 97.00 476 LEU A C 1
ATOM 3633 O O . LEU A 1 476 ? -8.791 20.032 -6.110 1.00 97.00 476 LEU A O 1
ATOM 3637 N N . ASP A 1 477 ? -7.488 18.306 -6.731 1.00 97.25 477 ASP A N 1
ATOM 3638 C CA . ASP A 1 477 ? -8.062 18.089 -8.055 1.00 97.25 477 ASP A CA 1
ATOM 3639 C C . ASP A 1 477 ? -8.886 16.797 -8.075 1.00 97.25 477 ASP A C 1
ATOM 3641 O O . ASP A 1 477 ? -8.428 15.729 -7.667 1.00 97.25 477 ASP A O 1
ATOM 3645 N N . VAL A 1 478 ? -10.111 16.892 -8.592 1.00 97.31 478 VAL A N 1
ATOM 3646 C CA . VAL A 1 478 ? -11.030 15.767 -8.798 1.00 97.31 478 VAL A CA 1
ATOM 3647 C C . VAL A 1 478 ? -11.222 15.564 -10.298 1.00 97.31 478 VAL A C 1
ATOM 3649 O O . VAL A 1 478 ? -11.763 16.432 -10.987 1.00 97.31 478 VAL A O 1
ATOM 3652 N N . VAL A 1 479 ? -10.769 14.422 -10.817 1.00 96.81 479 VAL A N 1
ATOM 3653 C CA . VAL A 1 479 ? -10.632 14.149 -12.254 1.00 96.81 479 VAL A CA 1
ATOM 3654 C C . VAL A 1 479 ? -11.551 12.989 -12.663 1.00 96.81 479 VAL A C 1
ATOM 3656 O O . VAL A 1 479 ? -11.252 11.838 -12.340 1.00 96.81 479 VAL A O 1
ATOM 3659 N N . PRO A 1 480 ? -12.651 13.232 -13.404 1.00 94.56 480 PRO A N 1
ATOM 3660 C CA . PRO A 1 480 ? -13.543 12.155 -13.844 1.00 94.56 480 PRO A CA 1
ATOM 3661 C C . PRO A 1 480 ? -12.857 11.248 -14.870 1.00 94.56 480 PRO A C 1
ATOM 3663 O O . PRO A 1 480 ? -12.345 11.741 -15.877 1.00 94.56 480 PRO A O 1
ATOM 3666 N N . LEU A 1 481 ? -12.854 9.930 -14.660 1.00 93.44 481 LEU A N 1
ATOM 3667 C CA . LEU A 1 481 ? -12.134 8.968 -15.512 1.00 93.44 481 LEU A CA 1
ATOM 3668 C C . LEU A 1 481 ? -12.727 8.857 -16.927 1.00 93.44 481 LEU A C 1
ATOM 3670 O O . LEU A 1 481 ? -12.013 8.528 -17.869 1.00 93.44 481 LEU A O 1
ATOM 3674 N N . ALA A 1 482 ? -14.007 9.201 -17.096 1.00 89.81 482 ALA A N 1
ATOM 3675 C CA . ALA A 1 482 ? -14.696 9.246 -18.389 1.00 89.81 482 ALA A CA 1
ATOM 3676 C C . ALA A 1 482 ? -14.376 10.500 -19.243 1.00 89.81 482 ALA A C 1
ATOM 3678 O O . ALA A 1 482 ? -14.950 10.674 -20.317 1.00 89.81 482 ALA A O 1
ATOM 3679 N N . GLY A 1 483 ? -13.482 11.385 -18.781 1.00 87.38 483 GLY A N 1
ATOM 3680 C CA . GLY A 1 483 ? -13.115 12.631 -19.466 1.00 87.38 483 GLY A CA 1
ATOM 3681 C C . GLY A 1 483 ? -13.793 13.881 -18.889 1.00 87.38 483 GLY A C 1
ATOM 3682 O O . GLY A 1 483 ? -14.265 13.885 -17.756 1.00 87.38 483 GLY A O 1
ATOM 3683 N N . GLY A 1 484 ? -13.794 14.980 -19.651 1.00 88.62 484 GLY A N 1
ATOM 3684 C CA . GLY A 1 484 ? -14.308 16.288 -19.211 1.00 88.62 484 GLY A CA 1
ATOM 3685 C C . GLY A 1 484 ? -13.260 17.171 -18.516 1.00 88.62 484 GLY A C 1
ATOM 3686 O O . GLY A 1 484 ? -12.054 16.955 -18.654 1.00 88.62 484 GLY A O 1
ATOM 3687 N N . ALA A 1 485 ? -13.708 18.180 -17.769 1.00 89.75 485 ALA A N 1
ATOM 3688 C CA . ALA A 1 485 ? -12.834 19.062 -16.990 1.00 89.75 485 ALA A CA 1
ATOM 3689 C C . ALA A 1 485 ? -12.608 18.511 -15.564 1.00 89.75 485 ALA A C 1
ATOM 3691 O O . ALA A 1 485 ? -13.559 18.007 -14.964 1.00 89.75 485 ALA A O 1
ATOM 3692 N N . PRO A 1 486 ? -11.390 18.608 -14.997 1.00 92.94 486 PRO A N 1
ATOM 3693 C CA . PRO A 1 486 ? -11.177 18.458 -13.558 1.00 92.94 486 PRO A CA 1
ATOM 3694 C C . PRO A 1 486 ? -11.926 19.531 -12.757 1.00 92.94 486 PRO A C 1
ATOM 3696 O O . PRO A 1 486 ? -12.122 20.646 -13.241 1.00 92.94 486 PRO A O 1
ATOM 3699 N N . THR A 1 487 ? -12.295 19.220 -11.513 1.00 93.94 487 THR A N 1
ATOM 3700 C CA . THR A 1 487 ? -12.790 20.214 -10.544 1.00 93.94 487 THR A CA 1
ATOM 3701 C C . THR A 1 487 ? -11.742 20.426 -9.457 1.00 93.94 487 THR A C 1
ATOM 3703 O O . THR A 1 487 ? -11.340 19.461 -8.811 1.00 93.94 487 THR A O 1
ATOM 3706 N N . ARG A 1 488 ? -11.309 21.677 -9.258 1.00 94.62 488 ARG A N 1
ATOM 3707 C CA . ARG A 1 488 ? -10.234 22.050 -8.327 1.00 94.62 488 ARG A CA 1
ATOM 3708 C C . ARG A 1 488 ? -10.773 22.787 -7.102 1.00 94.62 488 ARG A C 1
ATOM 3710 O O . ARG A 1 488 ? -11.593 23.693 -7.241 1.00 94.62 488 ARG A O 1
ATOM 3717 N N . TYR A 1 489 ? -10.246 22.459 -5.926 1.00 94.62 489 TYR A N 1
ATOM 3718 C CA . TYR A 1 489 ? -10.538 23.118 -4.652 1.00 94.62 489 TYR A CA 1
ATOM 3719 C C . TYR A 1 489 ? -9.250 23.585 -3.981 1.00 94.62 489 TYR A C 1
ATOM 3721 O O . TYR A 1 489 ? -8.222 22.920 -4.079 1.00 94.62 489 TYR A O 1
ATOM 3729 N N . LEU A 1 490 ? -9.336 24.694 -3.247 1.00 93.25 490 LEU A N 1
ATOM 3730 C CA . LEU A 1 490 ? -8.340 25.086 -2.254 1.00 93.25 490 LEU A CA 1
ATOM 3731 C C . LEU A 1 490 ? -8.848 24.654 -0.873 1.00 93.25 490 LEU A C 1
ATOM 3733 O O . LEU A 1 490 ? -9.988 24.952 -0.510 1.00 93.25 490 LEU A O 1
ATOM 3737 N N . LEU A 1 491 ? -8.018 23.932 -0.129 1.00 93.25 491 LEU A N 1
ATOM 3738 C CA . LEU A 1 491 ? -8.313 23.359 1.179 1.00 93.25 491 LEU A CA 1
ATOM 3739 C C . LEU A 1 491 ? -7.431 23.999 2.259 1.00 93.25 491 LEU A C 1
ATOM 3741 O O . LEU A 1 491 ? -6.293 24.383 1.999 1.00 93.25 491 LEU A O 1
ATOM 3745 N N . ALA A 1 492 ? -7.960 24.073 3.482 1.00 89.44 492 ALA A N 1
ATOM 3746 C CA . ALA A 1 492 ? -7.188 24.422 4.674 1.00 89.44 492 ALA A CA 1
ATOM 3747 C C . ALA A 1 492 ? -6.647 23.153 5.351 1.00 89.44 492 ALA A C 1
ATOM 3749 O O . ALA A 1 492 ? -7.380 22.164 5.469 1.00 89.44 492 ALA A O 1
ATOM 3750 N N . GLY A 1 493 ? -5.410 23.201 5.829 1.00 88.56 493 GLY A N 1
ATOM 3751 C CA . GLY A 1 493 ? -4.666 22.023 6.249 1.00 88.56 493 GLY A CA 1
ATOM 3752 C C . GLY A 1 493 ? -4.007 21.298 5.069 1.00 88.56 493 GLY A C 1
ATOM 3753 O O . GLY A 1 493 ? -4.568 21.216 3.972 1.00 88.56 493 GLY A O 1
ATOM 3754 N N . GLN A 1 494 ? -2.828 20.744 5.336 1.00 88.88 494 GLN A N 1
ATOM 3755 C CA . GLN A 1 494 ? -2.078 19.852 4.457 1.00 88.88 494 GLN A CA 1
ATOM 3756 C C . GLN A 1 494 ? -2.905 18.577 4.246 1.00 88.88 494 GLN A C 1
ATOM 3758 O O . GLN A 1 494 ? -3.371 17.996 5.226 1.00 88.88 494 GLN A O 1
ATOM 3763 N N . VAL A 1 495 ? -3.128 18.128 3.008 1.00 92.00 495 VAL A N 1
ATOM 3764 C CA . VAL A 1 495 ? -3.822 16.846 2.784 1.00 92.00 495 VAL A CA 1
ATOM 3765 C C . VAL A 1 495 ? -2.885 15.706 3.149 1.00 92.00 495 VAL A C 1
ATOM 3767 O O . VAL A 1 495 ? -1.749 15.667 2.686 1.00 92.00 495 VAL A O 1
ATOM 3770 N N . GLU A 1 496 ? -3.390 14.789 3.971 1.00 88.44 496 GLU A N 1
ATOM 3771 C CA . GLU A 1 496 ? -2.666 13.585 4.377 1.00 88.44 496 GLU A CA 1
ATOM 3772 C C . GLU A 1 496 ? -3.251 12.371 3.655 1.00 88.44 496 GLU A C 1
ATOM 3774 O O . GLU A 1 496 ? -2.521 11.699 2.942 1.00 88.44 496 GLU A O 1
ATOM 3779 N N . ARG A 1 497 ? -4.579 12.156 3.713 1.00 92.50 497 ARG A N 1
ATOM 3780 C CA . ARG A 1 497 ? -5.227 11.000 3.059 1.00 92.50 497 ARG A CA 1
ATOM 3781 C C . ARG A 1 497 ? -6.494 11.305 2.248 1.00 92.50 497 ARG A C 1
ATOM 3783 O O . ARG A 1 497 ? -7.214 12.262 2.546 1.00 92.50 497 ARG A O 1
ATOM 3790 N N . ILE A 1 498 ? -6.769 10.488 1.222 1.00 96.44 498 ILE A N 1
ATOM 3791 C CA . ILE A 1 498 ? -7.911 10.611 0.288 1.00 96.44 498 ILE A CA 1
ATOM 3792 C C . ILE A 1 498 ? -8.641 9.257 0.167 1.00 96.44 498 ILE A C 1
ATOM 3794 O O . ILE A 1 498 ? -8.466 8.497 -0.785 1.00 96.44 498 ILE A O 1
ATOM 3798 N N . GLU A 1 499 ? -9.482 8.966 1.155 1.00 94.56 499 GLU A N 1
ATOM 3799 C CA . GLU A 1 499 ? -10.101 7.656 1.379 1.00 94.56 499 GLU A CA 1
ATOM 3800 C C . GLU A 1 499 ? -11.525 7.614 0.774 1.00 94.56 499 GLU A C 1
ATOM 3802 O O . GLU A 1 499 ? -12.370 8.422 1.162 1.00 94.56 499 GLU A O 1
ATOM 3807 N N . PRO A 1 500 ? -11.874 6.714 -0.161 1.00 92.50 500 PRO A N 1
ATOM 3808 C CA . PRO A 1 500 ? -13.236 6.582 -0.650 1.00 92.50 500 PRO A CA 1
ATOM 3809 C C . PRO A 1 500 ? -14.163 6.010 0.419 1.00 92.50 500 PRO A C 1
ATOM 3811 O O . PRO A 1 500 ? -13.827 5.125 1.204 1.00 92.50 500 PRO A O 1
ATOM 3814 N N . VAL A 1 501 ? -15.386 6.516 0.406 1.00 90.44 501 VAL A N 1
ATOM 3815 C CA . VAL A 1 501 ? -16.472 6.111 1.285 1.00 90.44 501 VAL A CA 1
ATOM 3816 C C . VAL A 1 501 ? -17.675 5.828 0.393 1.00 90.44 501 VAL A C 1
ATOM 3818 O O . VAL A 1 501 ? -18.299 6.732 -0.164 1.00 90.44 501 VAL A O 1
ATOM 3821 N N . GLY A 1 502 ? -17.974 4.546 0.180 1.00 87.44 502 GLY A N 1
ATOM 3822 C CA . GLY A 1 502 ? -18.990 4.151 -0.797 1.00 87.44 502 GLY A CA 1
ATOM 3823 C C . GLY A 1 502 ? -18.633 4.615 -2.214 1.00 87.44 502 GLY A C 1
ATOM 3824 O O . GLY A 1 502 ? -17.549 4.318 -2.702 1.00 87.44 502 GLY A O 1
ATOM 3825 N N . ALA A 1 503 ? -19.542 5.355 -2.855 1.00 86.62 503 ALA A N 1
ATOM 3826 C CA . ALA A 1 503 ? -19.341 5.980 -4.170 1.00 86.62 503 ALA A CA 1
ATOM 3827 C C . ALA A 1 503 ? -18.819 7.439 -4.121 1.00 86.62 503 ALA A C 1
ATOM 3829 O O . ALA A 1 503 ? -18.782 8.108 -5.151 1.00 86.62 503 ALA A O 1
ATOM 3830 N N . ASP A 1 504 ? -18.461 7.949 -2.940 1.00 91.38 504 ASP A N 1
ATOM 3831 C CA . ASP A 1 504 ? -17.952 9.308 -2.695 1.00 91.38 504 ASP A CA 1
ATOM 3832 C C . ASP A 1 504 ? -16.550 9.232 -2.040 1.00 91.38 504 ASP A C 1
ATOM 3834 O O . ASP A 1 504 ? -16.041 8.136 -1.811 1.00 91.38 504 ASP A O 1
ATOM 3838 N N . ALA A 1 505 ? -15.904 10.360 -1.720 1.00 94.31 505 ALA A N 1
ATOM 3839 C CA . ALA A 1 505 ? -14.587 10.372 -1.063 1.00 94.31 505 ALA A CA 1
ATOM 3840 C C . ALA A 1 505 ? -14.526 11.200 0.230 1.00 94.31 505 ALA A C 1
ATOM 3842 O O . ALA A 1 505 ? -15.323 12.110 0.458 1.00 94.31 505 ALA A O 1
ATOM 3843 N N . LEU A 1 506 ? -13.553 10.874 1.077 1.00 96.12 506 LEU A N 1
ATOM 3844 C CA . LEU A 1 506 ? -13.204 11.533 2.327 1.00 96.12 506 LEU A CA 1
ATOM 3845 C C . LEU A 1 506 ? -11.760 12.038 2.234 1.00 96.12 506 LEU A C 1
ATOM 3847 O O . LEU A 1 506 ? -10.812 11.260 2.278 1.00 96.12 506 LEU A O 1
ATOM 3851 N N . VAL A 1 507 ? -11.590 13.352 2.139 1.00 96.94 507 VAL A N 1
ATOM 3852 C CA . VAL A 1 507 ? -10.269 13.985 2.205 1.00 96.94 507 VAL A CA 1
ATOM 3853 C C . VAL A 1 507 ? -9.995 14.387 3.647 1.00 96.94 507 VAL A C 1
ATOM 3855 O O . VAL A 1 507 ? -10.768 15.148 4.239 1.00 96.94 507 VAL A O 1
ATOM 3858 N N . VAL A 1 508 ? -8.903 13.874 4.208 1.00 95.44 508 VAL A N 1
ATOM 3859 C CA . VAL A 1 508 ? -8.436 14.194 5.559 1.00 95.44 508 VAL A CA 1
ATOM 3860 C C . VAL A 1 508 ? -7.219 15.107 5.460 1.00 95.44 508 VAL A C 1
ATOM 3862 O O . VAL A 1 508 ? -6.336 14.900 4.623 1.00 95.44 508 VAL A O 1
ATOM 3865 N N . SER A 1 509 ? -7.186 16.155 6.279 1.00 92.88 509 SER A N 1
ATOM 3866 C CA . SER A 1 509 ? -6.121 17.162 6.240 1.00 92.88 509 SER A CA 1
ATOM 3867 C C . SER A 1 509 ? -5.706 17.590 7.644 1.00 92.88 509 SER A C 1
ATOM 3869 O O . SER A 1 509 ? -6.580 17.830 8.479 1.00 92.88 509 SER A O 1
ATOM 3871 N N . ARG A 1 510 ? -4.404 17.743 7.890 1.00 88.44 510 ARG A N 1
ATOM 3872 C CA . ARG A 1 510 ? -3.842 18.243 9.152 1.00 88.44 510 ARG A CA 1
ATOM 3873 C C . ARG A 1 510 ? -3.622 19.747 9.093 1.00 88.44 510 ARG A C 1
ATOM 3875 O O . ARG A 1 510 ? -3.138 20.264 8.091 1.00 88.44 510 ARG A O 1
ATOM 3882 N N . GLY A 1 511 ? -3.941 20.442 10.176 1.00 85.38 511 GLY A N 1
ATOM 3883 C CA . GLY A 1 511 ? -3.355 21.739 10.494 1.00 85.38 511 GLY A CA 1
ATOM 3884 C C . GLY A 1 511 ? -2.963 21.813 11.972 1.00 85.38 511 GLY A C 1
ATOM 3885 O O . GLY A 1 511 ? -3.366 20.939 12.729 1.00 85.38 511 GLY A O 1
ATOM 3886 N N . ALA A 1 512 ? -2.235 22.862 12.362 1.00 79.31 512 ALA A N 1
ATOM 3887 C CA . ALA A 1 512 ? -1.597 23.135 13.665 1.00 79.31 512 ALA A CA 1
ATOM 3888 C C . ALA A 1 512 ? -2.014 22.263 14.869 1.00 79.31 512 ALA A C 1
ATOM 3890 O O . ALA A 1 512 ? -1.193 21.589 15.485 1.00 79.31 512 ALA A O 1
ATOM 3891 N N . ASP A 1 513 ? -3.305 22.293 15.206 1.00 83.19 513 ASP A N 1
ATOM 3892 C CA . ASP A 1 513 ? -3.920 21.495 16.270 1.00 83.19 513 ASP A CA 1
ATOM 3893 C C . ASP A 1 513 ? -5.327 21.024 15.847 1.00 83.19 513 ASP A C 1
ATOM 3895 O O . ASP A 1 513 ? -6.327 21.190 16.557 1.00 83.19 513 ASP A O 1
ATOM 3899 N N . ARG A 1 514 ? -5.457 20.549 14.601 1.00 89.56 514 ARG A N 1
ATOM 3900 C CA . ARG A 1 514 ? -6.741 20.098 14.053 1.00 89.56 514 ARG A CA 1
ATOM 3901 C C . ARG A 1 514 ? -6.642 19.141 12.869 1.00 89.56 514 ARG A C 1
ATOM 3903 O O . ARG A 1 514 ? -5.912 19.375 11.910 1.00 89.56 514 ARG A O 1
ATOM 3910 N N . VAL A 1 515 ? -7.547 18.162 12.852 1.00 92.06 515 VAL A N 1
ATOM 3911 C CA . VAL A 1 515 ? -7.813 17.301 11.692 1.00 92.06 515 VAL A CA 1
ATOM 3912 C C . VAL A 1 515 ? -9.135 17.706 11.032 1.00 92.06 515 VAL A C 1
ATOM 3914 O O . VAL A 1 515 ? -10.202 17.692 11.655 1.00 92.06 515 VAL A O 1
ATOM 3917 N N . PHE A 1 516 ? -9.076 18.060 9.751 1.00 94.75 516 PHE A N 1
ATOM 3918 C CA . PHE A 1 516 ? -10.232 18.317 8.895 1.00 94.75 516 PHE A CA 1
ATOM 3919 C C . PHE A 1 516 ? -10.678 17.020 8.212 1.00 94.75 516 PHE A C 1
ATOM 3921 O O . PHE A 1 516 ? -9.869 16.355 7.577 1.00 94.75 516 PHE A O 1
ATOM 3928 N N . PHE A 1 517 ? -11.973 16.705 8.264 1.00 96.38 517 PHE A N 1
ATOM 3929 C CA . PHE A 1 517 ? -12.594 15.561 7.589 1.00 96.38 517 PHE A CA 1
ATOM 3930 C C . PHE A 1 517 ? -13.598 16.079 6.554 1.00 96.38 517 PHE A C 1
ATOM 3932 O O . PHE A 1 517 ? -14.625 16.653 6.927 1.00 96.38 517 PHE A O 1
ATOM 3939 N N . ARG A 1 518 ? -13.314 15.918 5.256 1.00 96.12 518 ARG A N 1
ATOM 3940 C CA . ARG A 1 518 ? -14.086 16.535 4.163 1.00 96.12 518 ARG A CA 1
ATOM 3941 C C . ARG A 1 518 ? -14.746 15.496 3.270 1.00 96.12 518 ARG A C 1
ATOM 3943 O O . ARG A 1 518 ? -14.054 14.737 2.604 1.00 96.12 518 ARG A O 1
ATOM 3950 N N . THR A 1 519 ? -16.075 15.490 3.214 1.00 94.94 519 THR A N 1
ATOM 3951 C CA . THR A 1 519 ? -16.819 14.621 2.286 1.00 94.94 519 THR A CA 1
ATOM 3952 C C . THR A 1 519 ? -16.886 15.284 0.912 1.00 94.94 519 THR A C 1
ATOM 3954 O O . THR A 1 519 ? -17.497 16.343 0.760 1.00 94.94 519 THR A O 1
ATOM 3957 N N . VAL A 1 520 ? -16.241 14.667 -0.075 1.00 94.19 520 VAL A N 1
ATOM 3958 C CA . VAL A 1 520 ? -16.259 15.043 -1.491 1.00 94.19 520 VAL A CA 1
ATOM 3959 C C . VAL A 1 520 ? -17.282 14.159 -2.195 1.00 94.19 520 VAL A C 1
ATOM 3961 O O . VAL A 1 520 ? -17.080 12.957 -2.354 1.00 94.19 520 VAL A O 1
ATOM 3964 N N . ASN A 1 521 ? -18.387 14.758 -2.622 1.00 90.50 521 ASN A N 1
ATOM 3965 C CA . ASN A 1 521 ? -19.377 14.102 -3.459 1.00 90.50 521 ASN A CA 1
ATOM 3966 C C . ASN A 1 521 ? -18.779 13.834 -4.843 1.00 90.50 521 ASN A C 1
ATOM 3968 O O . ASN A 1 521 ? -18.241 14.756 -5.461 1.00 90.50 521 ASN A O 1
ATOM 3972 N N . LEU A 1 522 ? -18.896 12.600 -5.328 1.00 88.56 522 LEU A N 1
ATOM 3973 C CA . LEU A 1 522 ? -18.437 12.176 -6.656 1.00 88.56 522 LEU A CA 1
ATOM 3974 C C . LEU A 1 522 ? -19.594 11.659 -7.524 1.00 88.56 522 LEU A C 1
ATOM 3976 O O . LEU A 1 522 ? -19.493 11.659 -8.753 1.00 88.56 522 LEU A O 1
ATOM 3980 N N . ALA A 1 523 ? -20.699 11.224 -6.911 1.00 70.38 523 ALA A N 1
ATOM 3981 C CA . ALA A 1 523 ? -21.811 10.618 -7.632 1.00 70.38 523 ALA A CA 1
ATOM 3982 C C . ALA A 1 523 ? -22.651 11.646 -8.415 1.00 70.38 523 ALA A C 1
ATOM 3984 O O . ALA A 1 523 ? -23.473 12.370 -7.852 1.00 70.38 523 ALA A O 1
ATOM 3985 N N . VAL A 1 524 ? -22.530 11.624 -9.746 1.00 57.88 524 VAL A N 1
ATOM 3986 C CA . VAL A 1 524 ? -23.442 12.318 -10.676 1.00 57.88 524 VAL A CA 1
ATOM 3987 C C . VAL A 1 524 ? -24.738 11.501 -10.838 1.00 57.88 524 VAL A C 1
ATOM 3989 O O . VAL A 1 524 ? -25.052 10.991 -11.913 1.00 57.88 524 VAL A O 1
ATOM 3992 N N . ASP A 1 525 ? -25.476 11.315 -9.740 1.00 53.81 525 ASP A N 1
ATOM 3993 C CA . ASP A 1 525 ? -26.752 10.586 -9.730 1.00 53.81 525 ASP A CA 1
ATOM 3994 C C . ASP A 1 525 ? -27.918 11.502 -10.146 1.00 53.81 525 ASP A C 1
ATOM 3996 O O . ASP A 1 525 ? -28.091 12.605 -9.626 1.00 53.81 525 ASP A O 1
ATOM 4000 N N . ALA A 1 526 ? -28.798 10.997 -11.012 1.00 44.50 526 ALA A N 1
ATOM 4001 C CA . ALA A 1 526 ? -30.073 11.618 -11.368 1.00 44.50 526 ALA A CA 1
ATOM 4002 C C . ALA A 1 526 ? -31.072 11.733 -10.191 1.00 44.50 526 ALA A C 1
ATOM 4004 O O . ALA A 1 526 ? -32.140 12.319 -10.359 1.00 44.50 526 ALA A O 1
ATOM 4005 N N . ARG A 1 527 ? -30.753 11.204 -9.000 1.00 52.81 527 ARG A N 1
ATOM 4006 C CA . ARG A 1 527 ? -31.440 11.530 -7.731 1.00 52.81 527 ARG A CA 1
ATOM 4007 C C . ARG A 1 527 ? -30.852 12.768 -7.040 1.00 52.81 527 ARG A C 1
ATOM 4009 O O . ARG A 1 527 ? -31.590 13.522 -6.410 1.00 52.81 527 ARG A O 1
ATOM 4016 N N . ARG A 1 528 ? -29.544 13.016 -7.181 1.00 56.44 528 ARG A N 1
ATOM 4017 C CA . ARG A 1 528 ? -28.800 14.148 -6.593 1.00 56.44 528 ARG A CA 1
ATOM 4018 C C . ARG A 1 528 ? -28.835 15.382 -7.523 1.00 56.44 528 ARG A C 1
ATOM 4020 O O . ARG A 1 528 ? -27.838 16.064 -7.705 1.00 56.44 528 ARG A O 1
ATOM 4027 N N . LEU A 1 529 ? -30.004 15.706 -8.098 1.00 46.22 529 LEU A N 1
ATOM 4028 C CA . LEU A 1 529 ? -30.217 16.700 -9.183 1.00 46.22 529 LEU A CA 1
ATOM 4029 C C . LEU A 1 529 ? -29.707 18.141 -8.941 1.00 46.22 529 LEU A C 1
ATOM 4031 O O . LEU A 1 529 ? -29.792 18.979 -9.838 1.00 46.22 529 LEU A O 1
ATOM 4035 N N . TRP A 1 530 ? -29.219 18.456 -7.743 1.00 51.00 530 TRP A N 1
ATOM 4036 C CA . TRP A 1 530 ? -28.648 19.751 -7.373 1.00 51.00 530 TRP A CA 1
ATOM 4037 C C . TRP A 1 530 ? -27.111 19.800 -7.463 1.00 51.00 530 TRP A C 1
ATOM 4039 O O . TRP A 1 530 ? -26.557 20.899 -7.475 1.00 51.00 530 TRP A O 1
ATOM 4049 N N . SER A 1 531 ? -26.407 18.665 -7.570 1.00 52.53 531 SER A N 1
ATOM 4050 C CA . SER A 1 531 ? -24.953 18.643 -7.784 1.00 52.53 531 SER A CA 1
ATOM 4051 C C . SER A 1 531 ? -24.612 18.777 -9.272 1.00 52.53 531 SER A C 1
ATOM 4053 O O . SER A 1 531 ? -24.825 17.847 -10.050 1.00 52.53 531 SER A O 1
ATOM 4055 N N . GLN A 1 532 ? -24.032 19.910 -9.683 1.00 61.41 532 GLN A N 1
ATOM 4056 C CA . GLN A 1 532 ? -23.558 20.133 -11.062 1.00 61.41 532 GLN A CA 1
ATOM 4057 C C . GLN A 1 532 ? -22.146 19.559 -11.305 1.00 61.41 532 GLN A C 1
ATOM 4059 O O . GLN A 1 532 ? -21.302 20.196 -11.930 1.00 61.41 532 GLN A O 1
ATOM 4064 N N . GLY A 1 533 ? -21.893 18.354 -10.788 1.00 73.69 533 GLY A N 1
ATOM 4065 C CA . GLY A 1 533 ? -20.576 17.717 -10.722 1.00 73.69 533 GLY A CA 1
ATOM 4066 C C . GLY A 1 533 ? -20.077 17.535 -9.281 1.00 73.69 533 GLY A C 1
ATOM 4067 O O . GLY A 1 533 ? -20.846 17.749 -8.331 1.00 73.69 533 GLY A O 1
ATOM 4068 N N . PRO A 1 534 ? -18.806 17.127 -9.104 1.00 88.56 534 PRO A N 1
ATOM 4069 C CA . PRO A 1 534 ? -18.209 16.940 -7.788 1.00 88.56 534 PRO A CA 1
ATOM 4070 C C . PRO A 1 534 ? -18.314 18.193 -6.914 1.00 88.56 534 PRO A C 1
ATOM 4072 O O . PRO A 1 534 ? -18.290 19.311 -7.427 1.00 88.56 534 PRO A O 1
ATOM 4075 N N . ASN A 1 535 ? -18.448 18.015 -5.599 1.00 89.88 535 ASN A N 1
ATOM 4076 C CA . ASN A 1 535 ? -18.520 19.123 -4.639 1.00 89.88 535 ASN A CA 1
ATOM 4077 C C . ASN A 1 535 ? -18.207 18.659 -3.209 1.00 89.88 535 ASN A C 1
ATOM 4079 O O . ASN A 1 535 ? -18.494 17.523 -2.845 1.00 89.88 535 ASN A O 1
ATOM 4083 N N . ILE A 1 536 ? -17.640 19.538 -2.379 1.00 92.38 536 ILE A N 1
ATOM 4084 C CA . ILE A 1 536 ? -17.442 19.267 -0.948 1.00 92.38 536 ILE A CA 1
ATOM 4085 C C . ILE A 1 536 ? -18.774 19.524 -0.232 1.00 92.38 536 ILE A C 1
ATOM 4087 O O . ILE A 1 536 ? -19.165 20.678 -0.058 1.00 92.38 536 ILE A O 1
ATOM 4091 N N . THR A 1 537 ? -19.476 18.465 0.176 1.00 89.88 537 THR A N 1
ATOM 4092 C CA . THR A 1 537 ? -20.787 18.568 0.849 1.00 89.88 537 THR A CA 1
ATOM 4093 C C . THR A 1 537 ? -20.661 18.880 2.330 1.00 89.88 537 THR A C 1
ATOM 4095 O O . THR A 1 537 ? -21.495 19.579 2.906 1.00 89.88 537 THR A O 1
ATOM 4098 N N . ASN A 1 538 ? -19.610 18.368 2.967 1.00 92.56 538 ASN A N 1
ATOM 4099 C CA . ASN A 1 538 ? -19.417 18.498 4.400 1.00 92.56 538 ASN A CA 1
ATOM 4100 C C . ASN A 1 538 ? -17.941 18.662 4.765 1.00 92.56 538 ASN A C 1
ATOM 4102 O O . ASN A 1 538 ? -17.046 18.127 4.114 1.00 92.56 538 ASN A O 1
ATOM 4106 N N . THR A 1 539 ? -17.695 19.405 5.840 1.00 95.31 539 THR A N 1
ATOM 4107 C CA . THR A 1 539 ? -16.407 19.465 6.529 1.00 95.31 539 THR A CA 1
ATOM 4108 C C . THR A 1 539 ? -16.685 19.391 8.023 1.00 95.31 539 THR A C 1
ATOM 4110 O O . THR A 1 539 ? -17.323 20.285 8.579 1.00 95.31 539 THR A O 1
ATOM 4113 N N . TYR A 1 540 ? -16.215 18.327 8.664 1.00 96.12 540 TYR A N 1
ATOM 4114 C CA . TYR A 1 540 ? -16.071 18.254 10.113 1.00 96.12 540 TYR A CA 1
ATOM 4115 C C . TYR A 1 540 ? -14.629 18.628 10.490 1.00 96.12 540 TYR A C 1
ATOM 4117 O O . TYR A 1 540 ? -13.706 18.437 9.697 1.00 96.12 540 TYR A O 1
ATOM 4125 N N . VAL A 1 541 ? -14.432 19.193 11.682 1.00 95.50 541 VAL A N 1
ATOM 4126 C CA . VAL A 1 541 ? -13.110 19.581 12.189 1.00 95.50 541 VAL A CA 1
ATOM 4127 C C . VAL A 1 541 ? -12.967 19.084 13.619 1.00 95.50 541 VAL A C 1
ATOM 4129 O O . VAL A 1 541 ? -13.718 19.502 14.503 1.00 95.50 541 VAL A O 1
ATOM 4132 N N . MET A 1 542 ? -11.999 18.202 13.840 1.00 93.69 542 MET A N 1
ATOM 4133 C CA . MET A 1 542 ? -11.550 17.805 15.167 1.00 93.69 542 MET A CA 1
ATOM 4134 C C . MET A 1 542 ? -10.465 18.788 15.607 1.00 93.69 542 MET A C 1
ATOM 4136 O O . MET A 1 542 ? -9.466 18.917 14.914 1.00 93.69 542 MET A O 1
ATOM 4140 N N . GLN A 1 543 ? -10.682 19.507 16.708 1.00 92.06 543 GLN A N 1
ATOM 4141 C CA . GLN A 1 543 ? -9.679 20.383 17.337 1.00 92.06 543 GLN A CA 1
ATOM 4142 C C . GLN A 1 543 ? -8.949 19.603 18.439 1.00 92.06 543 GLN A C 1
ATOM 4144 O O . GLN A 1 543 ? -9.542 18.671 18.999 1.00 92.06 543 GLN A O 1
ATOM 4149 N N . GLY A 1 544 ? -7.734 20.006 18.811 1.00 87.31 544 GLY A N 1
ATOM 4150 C CA . GLY A 1 544 ? -6.988 19.330 19.872 1.00 87.31 544 GLY A CA 1
ATOM 4151 C C . GLY A 1 544 ? -6.480 17.956 19.439 1.00 87.31 544 GLY A C 1
ATOM 4152 O O . GLY A 1 544 ? -6.603 17.017 20.231 1.00 87.31 544 GLY A O 1
ATOM 4153 N N . ALA A 1 545 ? -6.083 17.794 18.167 1.00 86.75 545 ALA A N 1
ATOM 4154 C CA . ALA A 1 545 ? -5.677 16.510 17.589 1.00 86.75 545 ALA A CA 1
ATOM 4155 C C . ALA A 1 545 ? -4.885 16.638 16.270 1.00 86.75 545 ALA A C 1
ATOM 4157 O O . ALA A 1 545 ? -5.225 17.467 15.425 1.00 86.75 545 ALA A O 1
ATOM 4158 N N . ASN A 1 546 ? -3.937 15.721 16.055 1.00 85.56 546 ASN A N 1
ATOM 4159 C CA . ASN A 1 546 ? -3.237 15.462 14.786 1.00 85.56 546 ASN A CA 1
ATOM 4160 C C . ASN A 1 546 ? -3.413 13.986 14.366 1.00 85.56 546 ASN A C 1
ATOM 4162 O O . ASN A 1 546 ? -3.773 13.152 15.199 1.00 85.56 546 ASN A O 1
ATOM 4166 N N . GLY A 1 547 ? -3.175 13.644 13.094 1.00 83.62 547 GLY A N 1
ATOM 4167 C CA . GLY A 1 547 ? -3.117 12.243 12.650 1.00 83.62 547 GLY A CA 1
ATOM 4168 C C . GLY A 1 547 ? -1.932 11.503 13.285 1.00 83.62 547 GLY A C 1
ATOM 4169 O O . GLY A 1 547 ? -0.876 12.100 13.462 1.00 83.62 547 GLY A O 1
ATOM 4170 N N . ALA A 1 548 ? -2.119 10.235 13.668 1.00 81.25 548 ALA A N 1
ATOM 4171 C CA . ALA A 1 548 ? -1.089 9.443 14.361 1.00 81.25 548 ALA A CA 1
ATOM 4172 C C . ALA A 1 548 ? -0.289 8.499 13.446 1.00 81.25 548 ALA A C 1
ATOM 4174 O O . ALA A 1 548 ? 0.844 8.149 13.739 1.00 81.25 548 ALA A O 1
ATOM 4175 N N . GLU A 1 549 ? -0.906 8.054 12.356 1.00 79.62 549 GLU A N 1
ATOM 4176 C CA . GLU A 1 549 ? -0.304 7.212 11.325 1.00 79.62 549 GLU A CA 1
ATOM 4177 C C . GLU A 1 549 ? -0.943 7.629 10.004 1.00 79.62 549 GLU A C 1
ATOM 4179 O O . GLU A 1 549 ? -2.127 7.996 9.936 1.00 79.62 549 GLU A O 1
ATOM 4184 N N . THR A 1 550 ? -0.153 7.586 8.946 1.00 78.94 550 THR A N 1
ATOM 4185 C CA . THR A 1 550 ? -0.569 7.972 7.614 1.00 78.94 550 THR A CA 1
ATOM 4186 C C . THR A 1 550 ? -1.068 6.773 6.816 1.00 78.94 550 THR A C 1
ATOM 4188 O O . THR A 1 550 ? -2.128 6.896 6.218 1.00 78.94 550 THR A O 1
ATOM 4191 N N . ARG A 1 551 ? -0.422 5.598 6.897 1.00 83.12 551 ARG A N 1
ATOM 4192 C CA . ARG A 1 551 ? -0.681 4.349 6.143 1.00 83.12 551 ARG A CA 1
ATOM 4193 C C . ARG A 1 551 ? -2.165 3.936 6.075 1.00 83.12 551 ARG A C 1
ATOM 4195 O O . ARG A 1 551 ? -2.991 4.275 6.932 1.00 83.12 551 ARG A O 1
ATOM 4202 N N . SER A 1 552 ? -2.532 3.201 5.020 1.00 85.56 552 SER A N 1
ATOM 4203 C CA . SER A 1 552 ? -3.934 2.943 4.634 1.00 85.56 552 SER A CA 1
ATOM 4204 C C . SER A 1 552 ? -4.705 2.251 5.733 1.00 85.56 552 SER A C 1
ATOM 4206 O O . SER A 1 552 ? -5.810 2.665 6.063 1.00 85.56 552 SER A O 1
ATOM 4208 N N . HIS A 1 553 ? -4.113 1.204 6.301 1.00 89.38 553 HIS A N 1
ATOM 4209 C CA . HIS A 1 553 ? -4.760 0.338 7.278 1.00 89.38 553 HIS A CA 1
ATOM 4210 C C . HIS A 1 553 ? -5.014 1.034 8.628 1.00 89.38 553 HIS A C 1
ATOM 4212 O O . HIS A 1 553 ? -5.838 0.566 9.409 1.00 89.38 553 HIS A O 1
ATOM 4218 N N . ALA A 1 554 ? -4.395 2.193 8.889 1.00 89.12 554 ALA A N 1
ATOM 4219 C CA . ALA A 1 554 ? -4.760 3.042 10.022 1.00 89.12 554 ALA A CA 1
ATOM 4220 C C . ALA A 1 554 ? -6.112 3.760 9.838 1.00 89.12 554 ALA A C 1
ATOM 4222 O O . ALA A 1 554 ? -6.741 4.120 10.828 1.00 89.12 554 ALA A O 1
ATOM 4223 N N . PHE A 1 555 ? -6.612 3.920 8.611 1.00 93.62 555 PHE A N 1
ATOM 4224 C CA . PHE A 1 555 ? -8.022 4.235 8.377 1.00 93.62 555 PHE A CA 1
ATOM 4225 C C . PHE A 1 555 ? -8.785 2.954 8.047 1.00 93.62 555 PHE A C 1
ATOM 4227 O O . PHE A 1 555 ? -8.263 2.048 7.402 1.00 93.62 555 PHE A O 1
ATOM 4234 N N . PHE A 1 556 ? -10.053 2.886 8.436 1.00 94.38 556 PHE A N 1
ATOM 4235 C CA . PHE A 1 556 ? -10.983 1.920 7.857 1.00 94.38 556 PHE A CA 1
ATOM 4236 C C . PHE A 1 556 ? -12.397 2.489 7.891 1.00 94.38 556 PHE A C 1
ATOM 4238 O O . PHE A 1 556 ? -12.816 3.045 8.909 1.00 94.38 556 PHE A O 1
ATOM 4245 N N . TYR A 1 557 ? -13.153 2.301 6.808 1.00 94.38 557 TYR A N 1
ATOM 4246 C CA . TYR A 1 557 ? -14.576 2.627 6.734 1.00 94.38 557 TYR A CA 1
ATOM 4247 C C . TYR A 1 557 ? -15.422 1.362 6.554 1.00 94.38 557 TYR A C 1
ATOM 4249 O O . TYR A 1 557 ? -15.323 0.671 5.542 1.00 94.38 557 TYR A O 1
ATOM 4257 N N . ARG A 1 558 ? -16.306 1.089 7.519 1.00 93.50 558 ARG A N 1
ATOM 4258 C CA . ARG A 1 558 ? -17.326 0.038 7.439 1.00 93.50 558 ARG A CA 1
ATOM 4259 C C . ARG A 1 558 ? -18.690 0.664 7.098 1.00 93.50 558 ARG A C 1
ATOM 4261 O O . ARG A 1 558 ? -19.297 1.271 7.987 1.00 93.50 558 ARG A O 1
ATOM 4268 N N . PRO A 1 559 ? -19.216 0.486 5.870 1.00 92.38 559 PRO A N 1
ATOM 4269 C CA . PRO A 1 559 ? -20.625 0.734 5.558 1.00 92.38 559 PRO A CA 1
ATOM 4270 C C . PRO A 1 559 ? -21.568 0.026 6.540 1.00 92.38 559 PRO A C 1
ATOM 4272 O O . PRO A 1 559 ? -21.267 -1.076 7.003 1.00 92.38 559 PRO A O 1
ATOM 4275 N N . ASP A 1 560 ? -22.717 0.624 6.853 1.00 92.00 560 ASP A N 1
ATOM 4276 C CA . ASP A 1 560 ? -23.757 -0.086 7.605 1.00 92.00 560 ASP A CA 1
ATOM 4277 C C . ASP A 1 560 ? -24.371 -1.205 6.731 1.00 92.00 560 ASP A C 1
ATOM 4279 O O . ASP A 1 560 ? -24.464 -1.043 5.508 1.00 92.00 560 ASP A O 1
ATOM 4283 N N . PRO A 1 561 ? -24.836 -2.333 7.308 1.00 88.62 561 PRO A N 1
ATOM 4284 C CA . PRO A 1 561 ? -25.389 -3.453 6.534 1.00 88.62 561 PRO A CA 1
ATOM 4285 C C . PRO A 1 561 ? -26.608 -3.113 5.654 1.00 88.62 561 PRO A C 1
ATOM 4287 O O . PRO A 1 561 ? -26.894 -3.836 4.700 1.00 88.62 561 PRO A O 1
ATOM 4290 N N . ASP A 1 562 ? -27.326 -2.027 5.956 1.00 89.94 562 ASP A N 1
ATOM 4291 C CA . ASP A 1 562 ? -28.462 -1.499 5.189 1.00 89.94 562 ASP A CA 1
ATOM 4292 C C . ASP A 1 562 ? -28.070 -0.393 4.180 1.00 89.94 562 ASP A C 1
ATOM 4294 O O . ASP A 1 562 ? -28.934 0.153 3.491 1.00 89.94 562 ASP A O 1
ATOM 4298 N N . SER A 1 563 ? -26.778 -0.067 4.071 1.00 88.75 563 SER A N 1
ATOM 4299 C CA . SER A 1 563 ? -26.214 0.917 3.138 1.00 88.75 563 SER A CA 1
ATOM 4300 C C . SER A 1 563 ? -25.110 0.272 2.279 1.00 88.75 563 SER A C 1
ATOM 4302 O O . SER A 1 563 ? -23.930 0.600 2.413 1.00 88.75 563 SER A O 1
ATOM 4304 N N . PRO A 1 564 ? -25.448 -0.677 1.379 1.00 80.81 564 PRO A N 1
ATOM 4305 C CA . PRO A 1 564 ? -24.458 -1.360 0.537 1.00 80.81 564 PRO A CA 1
ATOM 4306 C C . PRO A 1 564 ? -23.733 -0.399 -0.422 1.00 80.81 564 PRO A C 1
ATOM 4308 O O . PRO A 1 564 ? -22.605 -0.663 -0.831 1.00 80.81 564 PRO A O 1
ATOM 4311 N N . ASP A 1 565 ? -24.352 0.733 -0.740 1.00 83.69 565 ASP A N 1
ATOM 4312 C CA . ASP A 1 565 ? -23.788 1.899 -1.433 1.00 83.69 565 ASP A CA 1
ATOM 4313 C C . ASP A 1 565 ? -22.683 2.636 -0.650 1.00 83.69 565 ASP A C 1
ATOM 4315 O O . ASP A 1 565 ? -21.866 3.319 -1.264 1.00 83.69 565 ASP A O 1
ATOM 4319 N N . GLY A 1 566 ? -22.614 2.478 0.676 1.00 88.62 566 GLY A N 1
ATOM 4320 C CA . GLY A 1 566 ? -21.694 3.201 1.553 1.00 88.62 566 GLY A CA 1
ATOM 4321 C C . GLY A 1 566 ? -22.078 4.662 1.806 1.00 88.62 566 GLY A C 1
ATOM 4322 O O . GLY A 1 566 ? -21.200 5.466 2.112 1.00 88.62 566 GLY A O 1
ATOM 4323 N N . GLU A 1 567 ? -23.361 5.028 1.682 1.00 89.81 567 GLU A N 1
ATOM 4324 C CA . GLU A 1 567 ? -23.858 6.350 2.105 1.00 89.81 567 GLU A CA 1
ATOM 4325 C C . GLU A 1 567 ? -23.916 6.493 3.640 1.00 89.81 567 GLU A C 1
ATOM 4327 O O . GLU A 1 567 ? -23.732 7.587 4.176 1.00 89.81 567 GLU A O 1
ATOM 4332 N N . ARG A 1 568 ? -24.106 5.392 4.378 1.00 93.38 568 ARG A N 1
ATOM 4333 C CA . ARG A 1 568 ? -24.104 5.340 5.850 1.00 93.38 568 ARG A CA 1
ATOM 4334 C C . ARG A 1 568 ? -23.114 4.287 6.346 1.00 93.38 568 ARG A C 1
ATOM 4336 O O . ARG A 1 568 ? -22.943 3.242 5.724 1.00 93.38 568 ARG A O 1
ATOM 4343 N N . GLY A 1 569 ? -22.396 4.592 7.426 1.00 94.81 569 GLY A N 1
ATOM 4344 C CA . GLY A 1 569 ? -21.417 3.681 8.033 1.00 94.81 569 GLY A CA 1
ATOM 4345 C C . GLY A 1 569 ? -20.566 4.343 9.113 1.00 94.81 569 GLY A C 1
ATOM 4346 O O . GLY A 1 569 ? -20.769 5.514 9.438 1.00 94.81 569 GLY A O 1
ATOM 4347 N N . VAL A 1 570 ? -19.575 3.622 9.635 1.00 95.75 570 VAL A N 1
ATOM 4348 C CA . VAL A 1 570 ? -18.632 4.103 10.661 1.00 95.75 570 VAL A CA 1
ATOM 4349 C C . VAL A 1 570 ? -17.204 4.027 10.131 1.00 95.75 570 VAL A C 1
ATOM 4351 O O . VAL A 1 570 ? -16.829 3.036 9.511 1.00 95.75 570 VAL A O 1
ATOM 4354 N N . MET A 1 571 ? -16.411 5.065 10.385 1.00 95.88 571 MET A N 1
ATOM 4355 C CA . MET A 1 571 ? -14.970 5.097 10.128 1.00 95.88 571 MET A CA 1
ATOM 4356 C C . MET A 1 571 ? -14.178 5.233 11.427 1.00 95.88 571 MET A C 1
ATOM 4358 O O . MET A 1 571 ? -14.667 5.837 12.387 1.00 95.88 571 MET A O 1
ATOM 4362 N N . GLY A 1 572 ? -12.959 4.699 11.428 1.00 95.81 572 GLY A N 1
ATOM 4363 C CA . GLY A 1 572 ? -11.955 4.929 12.465 1.00 95.81 572 GLY A CA 1
ATOM 4364 C C . GLY A 1 572 ? -10.676 5.548 11.892 1.00 95.81 572 GLY A C 1
ATOM 4365 O O . GLY A 1 572 ? -10.349 5.294 10.734 1.00 95.81 572 GLY A O 1
ATOM 4366 N N . LEU A 1 573 ? -9.980 6.355 12.697 1.00 94.44 573 LEU A N 1
ATOM 4367 C CA . LEU A 1 573 ? -8.656 6.924 12.410 1.00 94.44 573 LEU A CA 1
ATOM 4368 C C . LEU A 1 573 ? -7.898 7.150 13.738 1.00 94.44 573 LEU A C 1
ATOM 4370 O O . LEU A 1 573 ? -8.480 7.762 14.639 1.00 94.44 573 LEU A O 1
ATOM 4374 N N . PRO A 1 574 ? -6.635 6.713 13.903 1.00 92.88 574 PRO A N 1
ATOM 4375 C CA . PRO A 1 574 ? -5.849 7.023 15.088 1.00 92.88 574 PRO A CA 1
ATOM 4376 C C . PRO A 1 574 ? -5.371 8.480 15.054 1.00 92.88 574 PRO A C 1
ATOM 4378 O O . PRO A 1 574 ? -4.938 8.996 14.019 1.00 92.88 574 PRO A O 1
ATOM 4381 N N . VAL A 1 575 ? -5.461 9.148 16.201 1.00 89.94 575 VAL A N 1
ATOM 4382 C CA . VAL A 1 575 ? -5.099 10.554 16.389 1.00 89.94 575 VAL A CA 1
ATOM 4383 C C . VAL A 1 575 ? -4.308 10.744 17.682 1.00 89.94 575 VAL A C 1
ATOM 4385 O O . VAL A 1 575 ? -4.608 10.125 18.701 1.00 89.94 575 VAL A O 1
ATOM 4388 N N . VAL A 1 576 ? -3.318 11.632 17.656 1.00 85.00 576 VAL A N 1
ATOM 4389 C CA . VAL A 1 576 ? -2.535 12.039 18.836 1.00 85.00 576 VAL A CA 1
ATOM 4390 C C . VAL A 1 576 ? -2.979 13.411 19.335 1.00 85.00 576 VAL A C 1
ATOM 4392 O O . VAL A 1 576 ? -3.544 14.205 18.579 1.00 85.00 576 VAL A O 1
ATOM 4395 N N . ARG A 1 577 ? -2.727 13.703 20.616 1.00 75.19 577 ARG A N 1
ATOM 4396 C CA . ARG A 1 577 ? -3.107 14.961 21.276 1.00 75.19 577 ARG A CA 1
ATOM 4397 C C . ARG A 1 577 ? -1.951 15.583 22.038 1.00 75.19 577 ARG A C 1
ATOM 4399 O O . ARG A 1 577 ? -1.328 14.893 22.835 1.00 75.19 577 ARG A O 1
ATOM 4406 N N . GLY A 1 578 ? -1.772 16.898 21.897 1.00 56.72 578 GLY A N 1
ATOM 4407 C CA . GLY A 1 578 ? -0.953 17.698 22.817 1.00 56.72 578 GLY A CA 1
ATOM 4408 C C . GLY A 1 578 ? 0.499 17.232 22.962 1.00 56.72 578 GLY A C 1
ATOM 4409 O O . GLY A 1 578 ? 1.064 17.363 24.043 1.00 56.72 578 GLY A O 1
ATOM 4410 N N . VAL A 1 579 ? 1.064 16.657 21.899 1.00 50.09 579 VAL A N 1
ATOM 4411 C CA . VAL A 1 579 ? 2.478 16.274 21.814 1.00 50.09 579 VAL A CA 1
ATOM 4412 C C . VAL A 1 579 ? 3.267 17.497 21.344 1.00 50.09 579 VAL A C 1
ATOM 4414 O O . VAL A 1 579 ? 2.846 18.150 20.387 1.00 50.09 579 VAL A O 1
ATOM 4417 N N . ASP A 1 580 ? 4.392 17.808 21.992 1.00 40.66 580 ASP A N 1
ATOM 4418 C CA . ASP A 1 580 ? 5.357 18.771 21.447 1.00 40.66 580 ASP A CA 1
ATOM 4419 C C . ASP A 1 580 ? 5.943 18.208 20.143 1.00 40.66 580 ASP A C 1
ATOM 4421 O O . ASP A 1 580 ? 6.390 17.062 20.105 1.00 40.66 580 ASP A O 1
ATOM 4425 N N . GLN A 1 581 ? 5.948 19.015 19.080 1.00 41.25 581 GLN A N 1
ATOM 4426 C CA . GLN A 1 581 ? 6.252 18.572 17.709 1.00 41.25 581 GLN A CA 1
ATOM 4427 C C . GLN A 1 581 ? 7.686 18.046 17.507 1.00 41.25 581 GLN A C 1
ATOM 4429 O O . GLN A 1 581 ? 7.949 17.370 16.517 1.00 41.25 581 GLN A O 1
ATOM 4434 N N . ASP A 1 582 ? 8.599 18.330 18.441 1.00 35.06 582 ASP A N 1
ATOM 4435 C CA . ASP A 1 582 ? 10.008 17.917 18.385 1.00 35.06 582 ASP A CA 1
ATOM 4436 C C . ASP A 1 582 ? 10.231 16.412 18.665 1.00 35.06 582 ASP A C 1
ATOM 4438 O O . ASP A 1 582 ? 11.311 15.896 18.376 1.00 35.06 582 ASP A O 1
ATOM 4442 N N . ASN A 1 583 ? 9.243 15.693 19.221 1.00 31.20 583 ASN A N 1
ATOM 4443 C CA . ASN A 1 583 ? 9.315 14.243 19.455 1.00 31.20 583 ASN A CA 1
ATOM 4444 C C . ASN A 1 583 ? 8.341 13.509 18.516 1.00 31.20 583 ASN A C 1
ATOM 4446 O O . ASN A 1 583 ? 7.130 13.713 18.587 1.00 31.20 583 ASN A O 1
ATOM 4450 N N . GLY A 1 584 ? 8.888 12.668 17.631 1.00 36.97 584 GLY A N 1
ATOM 4451 C CA . GLY A 1 584 ? 8.190 12.136 16.454 1.00 36.97 584 GLY A CA 1
ATOM 4452 C C . GLY A 1 584 ? 6.987 11.216 16.712 1.00 36.97 584 GLY A C 1
ATOM 4453 O O . GLY A 1 584 ? 6.758 10.719 17.815 1.00 36.97 584 GLY A O 1
ATOM 4454 N N . LEU A 1 585 ? 6.242 10.948 15.632 1.00 41.84 585 LEU A N 1
ATOM 4455 C CA . LEU A 1 585 ? 4.949 10.242 15.614 1.00 41.84 585 LEU A CA 1
ATOM 4456 C C . LEU A 1 585 ? 4.949 8.831 16.242 1.00 41.84 585 LEU A C 1
ATOM 4458 O O . LEU A 1 585 ? 3.889 8.325 16.600 1.00 41.84 585 LEU A O 1
ATOM 4462 N N . PHE A 1 586 ? 6.117 8.203 16.392 1.00 43.41 586 PHE A N 1
ATOM 4463 C CA . PHE A 1 586 ? 6.268 6.773 16.680 1.00 43.41 586 PHE A CA 1
ATOM 4464 C C . PHE A 1 586 ? 6.134 6.377 18.167 1.00 43.41 586 PHE A C 1
ATOM 4466 O O . PHE A 1 586 ? 5.823 5.222 18.444 1.00 43.41 586 PHE A O 1
ATOM 4473 N N . ASP A 1 587 ? 6.315 7.308 19.115 1.00 45.59 587 ASP A N 1
ATOM 4474 C CA . ASP A 1 587 ? 6.199 7.053 20.573 1.00 45.59 587 ASP A CA 1
ATOM 4475 C C . ASP A 1 587 ? 4.901 7.621 21.200 1.00 45.59 587 ASP A C 1
ATOM 4477 O O . ASP A 1 587 ? 4.601 7.408 22.381 1.00 45.59 587 ASP A O 1
ATOM 4481 N N . ALA A 1 588 ? 4.103 8.369 20.433 1.00 53.31 588 ALA A N 1
ATOM 4482 C CA . ALA A 1 588 ? 2.917 9.059 20.934 1.00 53.31 588 ALA A CA 1
ATOM 4483 C C . ALA A 1 588 ? 1.669 8.154 20.916 1.00 53.31 588 ALA A C 1
ATOM 4485 O O . ALA A 1 588 ? 1.006 7.997 19.894 1.00 53.31 588 ALA A O 1
ATOM 4486 N N . ALA A 1 589 ? 1.308 7.591 22.073 1.00 66.75 589 ALA A N 1
ATOM 4487 C CA . ALA A 1 589 ? 0.198 6.641 22.212 1.00 66.75 589 ALA A CA 1
ATOM 4488 C C . ALA A 1 589 ? -1.169 7.195 21.743 1.00 66.75 589 ALA A C 1
ATOM 4490 O O . ALA A 1 589 ? -1.817 7.980 22.444 1.00 66.75 589 ALA A O 1
ATOM 4491 N N . ALA A 1 590 ? -1.635 6.737 20.580 1.00 80.50 590 ALA A N 1
ATOM 4492 C CA . ALA A 1 590 ? -2.792 7.299 19.887 1.00 80.50 590 ALA A CA 1
ATOM 4493 C C . ALA A 1 590 ? -4.154 6.981 20.541 1.00 80.50 590 ALA A C 1
ATOM 4495 O O . ALA A 1 590 ? -4.399 5.877 21.028 1.00 80.50 590 ALA A O 1
ATOM 4496 N N . ASP A 1 591 ? -5.090 7.930 20.458 1.00 89.50 591 ASP A N 1
ATOM 4497 C CA . ASP A 1 591 ? -6.526 7.692 20.639 1.00 89.50 591 ASP A CA 1
ATOM 4498 C C . ASP A 1 591 ? -7.133 7.229 19.304 1.00 89.50 591 ASP A C 1
ATOM 4500 O O . ASP A 1 591 ? -6.828 7.784 18.250 1.00 89.50 591 ASP A O 1
ATOM 4504 N N . MET A 1 592 ? -8.083 6.291 19.312 1.00 94.44 592 MET A N 1
ATOM 4505 C CA . MET A 1 592 ? -8.841 5.945 18.105 1.00 94.44 592 MET A CA 1
ATOM 4506 C C . MET A 1 592 ? -10.077 6.833 17.973 1.00 94.44 592 MET A C 1
ATOM 4508 O O . MET A 1 592 ? -11.040 6.689 18.733 1.00 94.44 592 MET A O 1
ATOM 4512 N N . ALA A 1 593 ? -10.078 7.739 16.995 1.00 95.62 593 ALA A N 1
ATOM 4513 C CA . ALA A 1 593 ? -11.230 8.568 16.671 1.00 95.62 593 ALA A CA 1
ATOM 4514 C C . ALA A 1 593 ? -12.253 7.812 15.822 1.00 95.62 593 ALA A C 1
ATOM 4516 O O . ALA A 1 593 ? -11.915 7.272 14.773 1.00 95.62 593 ALA A O 1
ATOM 4517 N N . PHE A 1 594 ? -13.522 7.837 16.241 1.00 97.31 594 PHE A N 1
ATOM 4518 C CA . PHE A 1 594 ? -14.630 7.247 15.497 1.00 97.31 594 PHE A CA 1
ATOM 4519 C C . PHE A 1 594 ? -15.611 8.312 15.013 1.00 97.31 594 PHE A C 1
ATOM 4521 O O . PHE A 1 594 ? -16.121 9.142 15.779 1.00 97.31 594 PHE A O 1
ATOM 4528 N N . LEU A 1 595 ? -15.931 8.245 13.724 1.00 97.38 595 LEU A N 1
ATOM 4529 C CA . LEU A 1 595 ? -16.892 9.125 13.075 1.00 97.38 595 LEU A CA 1
ATOM 4530 C C . LEU A 1 595 ? -17.929 8.288 12.322 1.00 97.38 595 LEU A C 1
ATOM 4532 O O . LEU A 1 595 ? -17.631 7.222 11.789 1.00 97.38 595 LEU A O 1
ATOM 4536 N N . ARG A 1 596 ? -19.168 8.770 12.268 1.00 96.38 596 ARG A N 1
ATOM 4537 C CA . ARG A 1 596 ? -20.260 8.134 11.532 1.00 96.38 596 ARG A CA 1
ATOM 4538 C C . ARG A 1 596 ? -20.594 8.958 10.297 1.00 96.38 596 ARG A C 1
ATOM 4540 O O . ARG A 1 596 ? -20.894 10.148 10.407 1.00 96.38 596 ARG A O 1
ATOM 4547 N N . ARG A 1 597 ? -20.596 8.307 9.133 1.00 95.12 597 ARG A N 1
ATOM 4548 C CA . ARG A 1 597 ? -21.164 8.861 7.905 1.00 95.12 597 ARG A CA 1
ATOM 4549 C C . ARG A 1 597 ? -22.691 8.770 7.965 1.00 95.12 597 ARG A C 1
ATOM 4551 O O . ARG A 1 597 ? -23.242 7.737 8.356 1.00 95.12 597 ARG A O 1
ATOM 4558 N N . ARG A 1 598 ? -23.359 9.854 7.579 1.00 92.62 598 ARG A N 1
ATOM 4559 C CA . ARG A 1 598 ? -24.797 9.938 7.313 1.00 92.62 598 ARG A CA 1
ATOM 4560 C C . ARG A 1 598 ? -24.980 10.716 6.015 1.00 92.62 598 ARG A C 1
ATOM 4562 O O . ARG A 1 598 ? -24.933 11.944 6.020 1.00 92.62 598 ARG A O 1
ATOM 4569 N N . ASP A 1 599 ? -25.126 9.975 4.927 1.00 88.25 599 ASP A N 1
ATOM 4570 C CA . ASP A 1 599 ? -25.405 10.451 3.576 1.00 88.25 599 ASP A CA 1
ATOM 4571 C C . ASP A 1 599 ? -24.312 11.411 3.059 1.00 88.25 599 ASP A C 1
ATOM 4573 O O . ASP A 1 599 ? -23.240 10.963 2.647 1.00 88.25 599 ASP A O 1
ATOM 4577 N N . ASP A 1 600 ? -24.522 12.727 3.116 1.00 83.31 600 ASP A N 1
ATOM 4578 C CA . ASP A 1 600 ? -23.562 13.747 2.672 1.00 83.31 600 ASP A CA 1
ATOM 4579 C C . ASP A 1 600 ? -22.592 14.226 3.772 1.00 83.31 600 ASP A C 1
ATOM 4581 O O . ASP A 1 600 ? -21.704 15.035 3.487 1.00 83.31 600 ASP A O 1
ATOM 4585 N N . ARG A 1 601 ? -22.766 13.757 5.019 1.00 90.75 601 ARG A N 1
ATOM 4586 C CA . ARG A 1 601 ? -22.101 14.283 6.227 1.00 90.75 601 ARG A CA 1
ATOM 4587 C C . ARG A 1 601 ? -21.310 13.242 6.998 1.00 90.75 601 ARG A C 1
ATOM 4589 O O . ARG A 1 601 ? -21.705 12.081 7.095 1.00 90.75 601 ARG A O 1
ATOM 4596 N N . VAL A 1 602 ? -20.273 13.713 7.682 1.00 94.25 602 VAL A N 1
ATOM 4597 C CA . VAL A 1 602 ? -19.554 12.975 8.722 1.00 94.25 602 VAL A CA 1
ATOM 4598 C C . VAL A 1 602 ? -19.760 13.684 10.060 1.00 94.25 602 VAL A C 1
ATOM 4600 O O . VAL A 1 602 ? -19.652 14.905 10.157 1.00 94.25 602 VAL A O 1
ATOM 4603 N N . VAL A 1 603 ? -20.089 12.920 11.102 1.00 94.94 603 VAL A N 1
ATOM 4604 C CA . VAL A 1 603 ? -20.247 13.425 12.475 1.00 94.94 603 VAL A CA 1
ATOM 4605 C C . VAL A 1 603 ? -19.403 12.599 13.448 1.00 94.94 603 VAL A C 1
ATOM 4607 O O . VAL A 1 603 ? -19.350 11.377 13.299 1.00 94.94 603 VAL A O 1
ATOM 4610 N N . PRO A 1 604 ? -18.752 13.209 14.453 1.00 95.94 604 PRO A N 1
ATOM 4611 C CA . PRO A 1 604 ? -18.030 12.453 15.469 1.00 95.94 604 PRO A CA 1
ATOM 4612 C C . PRO A 1 604 ? -19.018 11.629 16.300 1.00 95.94 604 PRO A C 1
ATOM 4614 O O . PRO A 1 604 ? -20.054 12.142 16.732 1.00 95.94 604 PRO A O 1
ATOM 4617 N N . ILE A 1 605 ? -18.684 10.363 16.554 1.00 97.06 605 ILE A N 1
ATOM 4618 C CA . ILE A 1 605 ? -19.389 9.542 17.551 1.00 97.06 605 ILE A CA 1
ATOM 4619 C C . ILE A 1 605 ? -18.571 9.363 18.835 1.00 97.06 605 ILE A C 1
ATOM 4621 O O . ILE A 1 605 ? -19.099 8.862 19.819 1.00 97.06 605 ILE A O 1
ATOM 4625 N N . GLY A 1 606 ? -17.318 9.813 18.866 1.00 94.94 606 GLY A N 1
ATOM 4626 C CA . GLY A 1 606 ? -16.458 9.795 20.049 1.00 94.94 606 GLY A CA 1
ATOM 4627 C C . GLY A 1 606 ? -15.147 9.076 19.761 1.00 94.94 606 GLY A C 1
ATOM 4628 O O . GLY A 1 606 ? -14.701 9.036 18.615 1.00 94.94 606 GLY A O 1
ATOM 4629 N N . GLN A 1 607 ? -14.511 8.540 20.800 1.00 94.50 607 GLN A N 1
ATOM 4630 C CA . GLN A 1 607 ? -13.184 7.932 20.703 1.00 94.50 607 GLN A CA 1
ATOM 4631 C C . GLN A 1 607 ? -13.051 6.741 21.659 1.00 94.50 607 GLN A C 1
ATOM 4633 O O . GLN A 1 607 ? -13.781 6.655 22.648 1.00 94.50 607 GLN A O 1
ATOM 4638 N N . LEU A 1 608 ? -12.097 5.853 21.383 1.00 94.25 608 LEU A N 1
ATOM 4639 C CA . LEU A 1 608 ? -11.549 4.908 22.361 1.00 94.25 608 LEU A CA 1
ATOM 4640 C C . LEU A 1 608 ? -10.114 5.353 22.663 1.00 94.25 608 LEU A C 1
ATOM 4642 O O . LEU A 1 608 ? -9.340 5.537 21.729 1.00 94.25 608 LEU A O 1
ATOM 4646 N N . ALA A 1 609 ? -9.785 5.573 23.935 1.00 89.38 609 ALA A N 1
ATOM 4647 C CA . ALA A 1 609 ? -8.511 6.177 24.333 1.00 89.38 609 ALA A CA 1
ATOM 4648 C C . ALA A 1 609 ? -7.427 5.137 24.660 1.00 89.38 609 ALA A C 1
ATOM 4650 O O . ALA A 1 609 ? -7.745 4.030 25.115 1.00 89.38 609 ALA A O 1
ATOM 4651 N N . SER A 1 610 ? -6.154 5.493 24.482 1.00 82.94 610 SER A N 1
ATOM 4652 C CA . SER A 1 610 ? -5.033 4.679 24.978 1.00 82.94 610 SER A CA 1
ATOM 4653 C C . SER A 1 610 ? -4.917 4.777 26.509 1.00 82.94 610 SER A C 1
ATOM 4655 O O . SER A 1 610 ? -5.397 5.731 27.125 1.00 82.94 610 SER A O 1
ATOM 4657 N N . ASN A 1 611 ? -4.293 3.790 27.160 1.00 74.44 611 ASN A N 1
ATOM 4658 C CA . ASN A 1 611 ? -3.927 3.871 28.578 1.00 74.44 611 ASN A CA 1
ATOM 4659 C C . ASN A 1 611 ? -2.402 3.771 28.759 1.00 74.44 611 ASN A C 1
ATOM 4661 O O . ASN A 1 611 ? -1.889 2.924 29.494 1.00 74.44 611 ASN A O 1
ATOM 4665 N N . ALA A 1 612 ? -1.675 4.652 28.063 1.00 59.91 612 ALA A N 1
ATOM 4666 C CA . ALA A 1 612 ? -0.211 4.689 28.041 1.00 59.91 612 ALA A CA 1
ATOM 4667 C C . ALA A 1 612 ? 0.426 4.680 29.444 1.00 59.91 612 ALA A C 1
ATOM 4669 O O . ALA A 1 612 ? 1.388 3.960 29.692 1.00 59.91 612 ALA A O 1
ATOM 4670 N N . SER A 1 613 ? -0.161 5.416 30.395 1.00 51.81 613 SER A N 1
ATOM 4671 C CA . SER A 1 613 ? 0.354 5.575 31.765 1.00 51.81 613 SER A CA 1
ATOM 4672 C C . SER A 1 613 ? 0.356 4.297 32.618 1.00 51.81 613 SER A C 1
ATOM 4674 O O . SER A 1 613 ? 0.918 4.304 33.714 1.00 51.81 613 SER A O 1
ATOM 4676 N N . GLY A 1 614 ? -0.277 3.215 32.148 1.00 50.22 614 GLY A N 1
ATOM 4677 C CA . GLY A 1 614 ? -0.349 1.926 32.839 1.00 50.22 614 GLY A CA 1
ATOM 4678 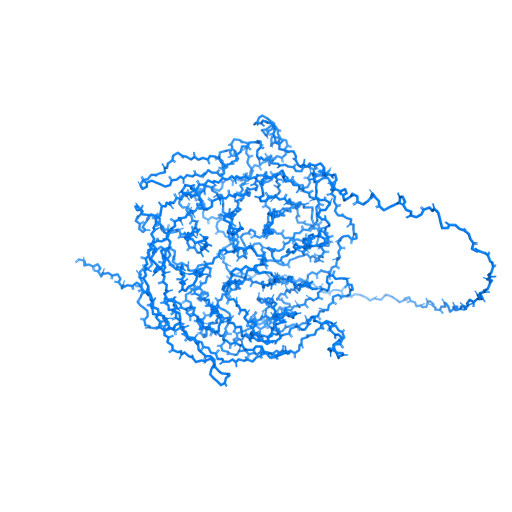C C . GLY A 1 614 ? 0.497 0.806 32.227 1.00 50.22 614 GLY A C 1
ATOM 4679 O O . GLY A 1 614 ? 0.531 -0.284 32.802 1.00 50.22 614 GLY A O 1
ATOM 4680 N N . GLN A 1 615 ? 1.146 1.027 31.080 1.00 59.28 615 GLN A N 1
ATOM 4681 C CA . GLN A 1 615 ? 1.934 -0.007 30.403 1.00 59.28 615 GLN A CA 1
ATOM 4682 C C . GLN A 1 615 ? 3.375 0.000 30.935 1.00 59.28 615 GLN A C 1
ATOM 4684 O O . GLN A 1 615 ? 4.016 1.044 31.023 1.00 59.28 615 GLN A O 1
ATOM 4689 N N . ALA A 1 616 ? 3.879 -1.171 31.327 1.00 57.84 616 ALA A N 1
ATOM 4690 C CA . ALA A 1 616 ? 5.294 -1.335 31.638 1.00 57.84 616 ALA A CA 1
ATOM 4691 C C . ALA A 1 616 ? 6.064 -1.516 30.327 1.00 57.84 616 ALA A C 1
ATOM 4693 O O . ALA A 1 616 ? 5.639 -2.308 29.487 1.00 57.84 616 ALA A O 1
ATOM 4694 N N . ASP A 1 617 ? 7.195 -0.827 30.174 1.00 63.84 617 ASP A N 1
ATOM 4695 C CA . ASP A 1 617 ? 8.090 -1.088 29.051 1.00 63.84 617 ASP A CA 1
ATOM 4696 C C . ASP A 1 617 ? 8.598 -2.542 29.106 1.00 63.84 617 ASP A C 1
ATOM 4698 O O . ASP A 1 617 ? 9.017 -3.046 30.155 1.00 63.84 617 ASP A O 1
ATOM 4702 N N . ASP A 1 618 ? 8.541 -3.223 27.962 1.00 66.94 618 ASP A N 1
ATOM 4703 C CA . ASP A 1 618 ? 9.092 -4.569 27.774 1.00 66.94 618 ASP A CA 1
ATOM 4704 C C . ASP A 1 618 ? 10.633 -4.574 27.651 1.00 66.94 618 ASP A C 1
ATOM 4706 O O . ASP A 1 618 ? 11.255 -5.645 27.680 1.00 66.94 618 ASP A O 1
ATOM 4710 N N . GLY A 1 619 ? 11.227 -3.374 27.593 1.00 66.31 619 GLY A N 1
ATOM 4711 C CA . GLY A 1 619 ? 12.659 -3.095 27.544 1.00 66.31 619 GLY A CA 1
ATOM 4712 C C . GLY A 1 619 ? 13.221 -2.964 26.130 1.00 66.31 619 GLY A C 1
ATOM 4713 O O . GLY A 1 619 ? 14.438 -3.013 25.997 1.00 66.31 619 GLY A O 1
ATOM 4714 N N . CYS A 1 620 ? 12.345 -2.888 25.119 1.00 67.56 620 CYS A N 1
ATOM 4715 C CA . CYS A 1 620 ? 12.582 -3.168 23.702 1.00 67.56 620 CYS A CA 1
ATOM 4716 C C . CYS A 1 620 ? 13.565 -4.317 23.440 1.00 67.56 620 CYS A C 1
ATOM 4718 O O . CYS A 1 620 ? 14.782 -4.146 23.438 1.00 67.56 620 CYS A O 1
ATOM 4720 N N . GLN A 1 621 ? 13.033 -5.500 23.137 1.00 67.94 621 GLN A N 1
ATOM 4721 C CA . GLN A 1 621 ? 13.890 -6.639 22.796 1.00 67.94 621 GLN A CA 1
ATOM 4722 C C . GLN A 1 621 ? 14.229 -6.707 21.300 1.00 67.94 621 GLN A C 1
ATOM 4724 O O . GLN A 1 621 ? 15.343 -7.104 20.988 1.00 67.94 621 GLN A O 1
ATOM 4729 N N . VAL A 1 622 ? 13.301 -6.346 20.401 1.00 67.94 622 VAL A N 1
ATOM 4730 C CA . VAL A 1 622 ? 13.452 -6.363 18.927 1.00 67.94 622 VAL A CA 1
ATOM 4731 C C . VAL A 1 622 ? 12.448 -5.375 18.306 1.00 67.94 622 VAL A C 1
ATOM 4733 O O . VAL A 1 622 ? 11.354 -5.234 18.852 1.00 67.94 622 VAL A O 1
ATOM 4736 N N . SER A 1 623 ? 12.762 -4.761 17.154 1.00 69.88 623 SER A N 1
ATOM 4737 C CA . SER A 1 623 ? 11.865 -3.854 16.402 1.00 69.88 623 SER A CA 1
ATOM 4738 C C . SER A 1 623 ? 11.359 -2.687 17.271 1.00 69.88 623 SER A C 1
ATOM 4740 O O . SER A 1 623 ? 10.181 -2.610 17.617 1.00 69.88 623 SER A O 1
ATOM 4742 N N . CYS A 1 624 ? 12.270 -1.808 17.708 1.00 70.75 624 CYS A N 1
ATOM 4743 C CA . CYS A 1 624 ? 11.946 -0.762 18.692 1.00 70.75 624 CYS A CA 1
ATOM 4744 C C . CYS A 1 624 ? 11.059 0.365 18.166 1.00 70.75 624 CYS A C 1
ATOM 4746 O O . CYS A 1 624 ? 10.384 1.006 18.969 1.00 70.75 624 CYS A O 1
ATOM 4748 N N . VAL A 1 625 ? 11.060 0.584 16.852 1.00 67.44 625 VAL A N 1
ATOM 4749 C CA . VAL A 1 625 ? 10.136 1.479 16.159 1.00 67.44 625 VAL A CA 1
ATOM 4750 C C . VAL A 1 625 ? 9.006 0.609 15.615 1.00 67.44 625 VAL A C 1
ATOM 4752 O O . VAL A 1 625 ? 9.266 -0.278 14.806 1.00 67.44 625 VAL A O 1
ATOM 4755 N N . ASP A 1 626 ? 7.763 0.840 16.046 1.00 70.12 626 ASP A N 1
ATOM 4756 C CA . ASP A 1 626 ? 6.584 0.228 15.417 1.00 70.12 626 ASP A CA 1
ATOM 4757 C C . ASP A 1 626 ? 6.329 0.977 14.082 1.00 70.12 626 ASP A C 1
ATOM 4759 O O . ASP A 1 626 ? 5.513 1.896 14.008 1.00 70.12 626 ASP A O 1
ATOM 4763 N N . TRP A 1 627 ? 7.104 0.645 13.036 1.00 64.94 627 TRP A N 1
ATOM 4764 C CA . TRP A 1 627 ? 7.264 1.465 11.817 1.00 64.94 627 TRP A CA 1
ATOM 4765 C C . TRP A 1 627 ? 5.980 1.650 10.998 1.00 64.94 627 TRP A C 1
ATOM 4767 O O . TRP A 1 627 ? 5.780 2.684 10.368 1.00 64.94 627 TRP A O 1
ATOM 4777 N N . TYR A 1 628 ? 5.088 0.659 11.022 1.00 70.44 628 TYR A N 1
ATOM 4778 C CA . TYR A 1 628 ? 3.759 0.730 10.395 1.00 70.44 628 TYR A CA 1
ATOM 4779 C C . TYR A 1 628 ? 2.667 1.198 11.370 1.00 70.44 628 TYR A C 1
ATOM 4781 O O . TYR A 1 628 ? 1.477 0.893 11.193 1.00 70.44 628 TYR A O 1
ATOM 4789 N N . GLY A 1 629 ? 3.080 1.935 12.399 1.00 79.00 629 GLY A N 1
ATOM 4790 C CA . GLY A 1 629 ? 2.216 2.549 13.386 1.00 79.00 629 GLY A CA 1
ATOM 4791 C C . GLY A 1 629 ? 1.693 1.553 14.413 1.00 79.00 629 GLY A C 1
ATOM 4792 O O . GLY A 1 629 ? 1.675 0.341 14.228 1.00 79.00 629 GLY A O 1
ATOM 4793 N N . ASP A 1 630 ? 1.224 2.106 15.522 1.00 81.12 630 ASP A N 1
ATOM 4794 C CA . ASP A 1 630 ? 0.947 1.380 16.763 1.00 81.12 630 ASP A CA 1
ATOM 4795 C C . ASP A 1 630 ? -0.543 1.005 16.947 1.00 81.12 630 ASP A C 1
ATOM 4797 O O . ASP A 1 630 ? -0.897 0.198 17.814 1.00 81.12 630 ASP A O 1
ATOM 4801 N N . ALA A 1 631 ? -1.416 1.585 16.117 1.00 89.56 631 ALA A N 1
ATOM 4802 C CA . ALA A 1 631 ? -2.865 1.571 16.280 1.00 89.56 631 ALA A CA 1
ATOM 4803 C C . ALA A 1 631 ? -3.616 1.204 14.988 1.00 89.56 631 ALA A C 1
ATOM 4805 O O . ALA A 1 631 ? -3.190 1.530 13.873 1.00 89.56 631 ALA A O 1
ATOM 4806 N N . ARG A 1 632 ? -4.776 0.545 15.139 1.00 92.94 632 ARG A N 1
ATOM 4807 C CA . ARG A 1 632 ? -5.663 0.135 14.028 1.00 92.94 632 ARG A CA 1
ATOM 4808 C C . ARG A 1 632 ? -7.151 0.162 14.415 1.00 92.94 632 ARG A C 1
ATOM 4810 O O . ARG A 1 632 ? -7.504 -0.395 15.461 1.00 92.94 632 ARG A O 1
ATOM 4817 N N . PRO A 1 633 ? -8.045 0.736 13.586 1.00 95.19 633 PRO A N 1
ATOM 4818 C CA . PRO A 1 633 ? -9.487 0.537 13.701 1.00 95.19 633 PRO A CA 1
ATOM 4819 C C . PRO A 1 633 ? -9.880 -0.828 13.121 1.00 95.19 633 PRO A C 1
ATOM 4821 O O . PRO A 1 633 ? -9.563 -1.141 11.980 1.00 95.19 633 PRO A O 1
ATOM 4824 N N . ILE A 1 634 ? -10.589 -1.650 13.894 1.00 95.56 634 ILE A N 1
ATOM 4825 C CA . ILE A 1 634 ? -10.885 -3.044 13.535 1.00 95.56 634 ILE A CA 1
ATOM 4826 C C . ILE A 1 634 ? -12.399 -3.261 13.591 1.00 95.56 634 ILE A C 1
ATOM 4828 O O . ILE A 1 634 ? -13.036 -3.034 14.622 1.00 95.56 634 ILE A O 1
ATOM 4832 N N . PHE A 1 635 ? -12.985 -3.745 12.497 1.00 93.69 635 PHE A N 1
ATOM 4833 C CA . PHE A 1 635 ? -14.430 -3.933 12.361 1.00 93.69 635 PHE A CA 1
ATOM 4834 C C . PHE A 1 635 ? -14.775 -5.399 12.070 1.00 93.69 635 PHE A C 1
ATOM 4836 O O . PHE A 1 635 ? -14.434 -5.925 11.016 1.00 93.69 635 PHE A O 1
ATOM 4843 N N . VAL A 1 636 ? -15.478 -6.065 12.992 1.00 90.25 636 VAL A N 1
ATOM 4844 C CA . VAL A 1 636 ? -15.771 -7.510 12.920 1.00 90.25 636 VAL A CA 1
ATOM 4845 C C . VAL A 1 636 ? -17.282 -7.717 12.920 1.00 90.25 636 VAL A C 1
ATOM 4847 O O . VAL A 1 636 ? -17.926 -7.805 13.970 1.00 90.25 636 VAL A O 1
ATOM 4850 N N . GLY A 1 637 ? -17.869 -7.724 11.721 1.00 86.44 637 GLY A N 1
ATOM 4851 C CA . GLY A 1 637 ? -19.318 -7.590 11.565 1.00 86.44 637 GLY A CA 1
ATOM 4852 C C . GLY A 1 637 ? -19.787 -6.283 12.209 1.00 86.44 637 GLY A C 1
ATOM 4853 O O . GLY A 1 637 ? -19.258 -5.212 11.904 1.00 86.44 637 GLY A O 1
ATOM 4854 N N . ASP A 1 638 ? -20.731 -6.373 13.146 1.00 8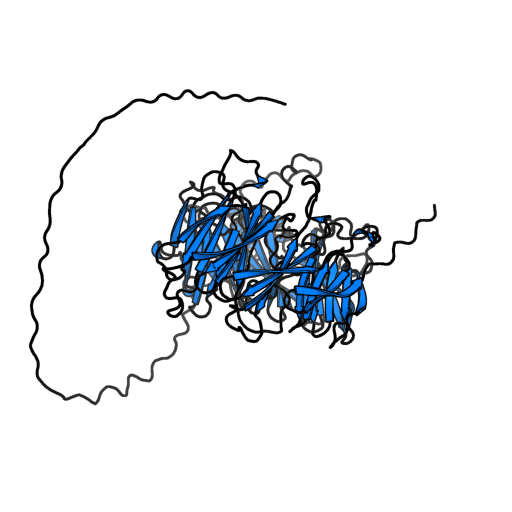7.69 638 ASP A N 1
ATOM 4855 C CA . ASP A 1 638 ? -21.236 -5.216 13.894 1.00 87.69 638 ASP A CA 1
ATOM 4856 C C . ASP A 1 638 ? -20.264 -4.707 14.977 1.00 87.69 638 ASP A C 1
ATOM 4858 O O . ASP A 1 638 ? -20.314 -3.522 15.325 1.00 87.69 638 ASP A O 1
ATOM 4862 N N . ARG A 1 639 ? -19.354 -5.553 15.489 1.00 93.00 639 ARG A N 1
ATOM 4863 C CA . ARG A 1 639 ? -18.433 -5.199 16.587 1.00 93.00 639 ARG A CA 1
ATOM 4864 C C . ARG A 1 639 ? -17.314 -4.275 16.105 1.00 93.00 639 ARG A C 1
ATOM 4866 O O . ARG A 1 639 ? -16.827 -4.397 14.981 1.00 93.00 639 ARG A O 1
ATOM 4873 N N . ILE A 1 640 ? -16.923 -3.352 16.980 1.00 96.00 640 ILE A N 1
ATOM 4874 C CA . ILE A 1 640 ? -15.933 -2.302 16.728 1.00 96.00 640 ILE A CA 1
ATOM 4875 C C . ILE A 1 640 ? -14.824 -2.454 17.765 1.00 96.00 640 ILE A C 1
ATOM 4877 O O . ILE A 1 640 ? -15.110 -2.537 18.960 1.00 96.00 640 ILE A O 1
ATOM 4881 N N . PHE A 1 641 ? -13.569 -2.452 17.330 1.00 96.62 641 PHE A N 1
ATOM 4882 C CA . PHE A 1 641 ? -12.415 -2.417 18.219 1.00 96.62 641 PHE A CA 1
ATOM 4883 C C . PHE A 1 641 ? -11.400 -1.364 17.772 1.00 96.62 641 PHE A C 1
ATOM 4885 O O . PHE A 1 641 ? -11.364 -0.961 16.609 1.00 96.62 641 PHE A O 1
ATOM 4892 N N . ALA A 1 642 ? -10.545 -0.967 18.706 1.00 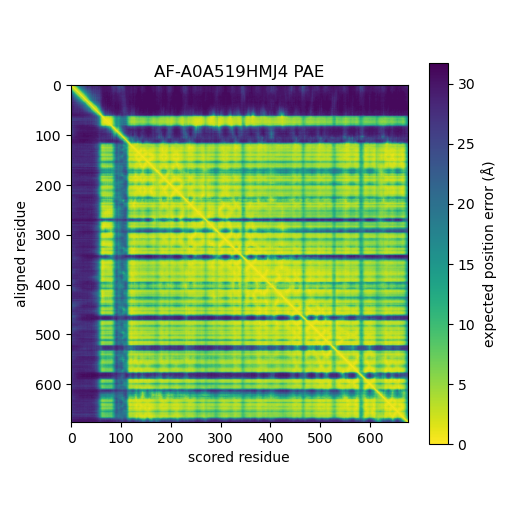96.12 642 ALA A N 1
ATOM 4893 C CA . ALA A 1 642 ? -9.303 -0.263 18.445 1.00 96.12 642 ALA A CA 1
ATOM 4894 C C . ALA A 1 642 ? -8.143 -1.074 19.030 1.00 96.12 642 ALA A C 1
ATOM 4896 O O . ALA A 1 642 ? -8.160 -1.386 20.224 1.00 96.12 642 ALA A O 1
ATOM 4897 N N . LEU A 1 643 ? -7.151 -1.406 18.204 1.00 94.69 643 LEU A N 1
ATOM 4898 C CA . LEU A 1 643 ? -5.799 -1.660 18.698 1.00 94.69 643 LEU A CA 1
ATOM 4899 C C . LEU A 1 643 ? -5.176 -0.306 19.046 1.00 94.69 643 LEU A C 1
ATOM 4901 O O . LEU A 1 643 ? -5.221 0.593 18.205 1.00 94.69 643 LEU A O 1
ATOM 4905 N N . LEU A 1 644 ? -4.629 -0.188 20.257 1.00 91.12 644 LEU A N 1
ATOM 4906 C CA . LEU A 1 644 ? -3.885 0.963 20.777 1.00 91.12 644 LEU A CA 1
ATOM 4907 C C . LEU A 1 644 ? -2.789 0.423 21.713 1.00 91.12 644 LEU A C 1
ATOM 4909 O O . LEU A 1 644 ? -3.122 -0.228 22.706 1.00 91.12 644 LEU A O 1
ATOM 4913 N N . GLY A 1 645 ? -1.499 0.650 21.457 1.00 87.81 645 GLY A N 1
ATOM 4914 C CA . GLY A 1 645 ? -0.449 0.085 22.317 1.00 87.81 645 GLY A CA 1
ATOM 4915 C C . GLY A 1 645 ? -0.485 -1.452 22.381 1.00 87.81 645 GLY A C 1
ATOM 4916 O O . GLY A 1 645 ? -0.812 -2.146 21.414 1.00 87.81 645 GLY A O 1
ATOM 4917 N N . TYR A 1 646 ? -0.224 -1.998 23.568 1.00 88.94 646 TYR A N 1
ATOM 4918 C CA . TYR A 1 646 ? -0.493 -3.402 23.897 1.00 88.94 646 TYR A CA 1
ATOM 4919 C C . TYR A 1 646 ? -1.945 -3.662 24.356 1.00 88.94 646 TYR A C 1
ATOM 4921 O O . TYR A 1 646 ? -2.187 -4.516 25.219 1.00 88.94 646 TYR A O 1
ATOM 4929 N N . GLU A 1 647 ? -2.927 -2.920 23.840 1.00 91.19 647 GLU A N 1
ATOM 4930 C CA . GLU A 1 647 ? -4.332 -3.003 24.251 1.00 91.19 647 GLU A CA 1
ATOM 4931 C C . GLU A 1 647 ? -5.269 -3.195 23.054 1.00 91.19 647 GLU A C 1
ATOM 4933 O O . GLU A 1 647 ? -5.172 -2.506 22.040 1.00 91.19 647 GLU A O 1
ATOM 4938 N N . LEU A 1 648 ? -6.231 -4.113 23.189 1.00 94.94 648 LEU A N 1
ATOM 4939 C CA . LEU A 1 648 ? -7.383 -4.196 22.295 1.00 94.94 648 LEU A CA 1
ATOM 4940 C C . LEU A 1 648 ? -8.631 -3.746 23.059 1.00 94.94 648 LEU A C 1
ATOM 4942 O O . LEU A 1 648 ? -9.059 -4.389 24.026 1.00 94.94 648 LEU A O 1
ATOM 4946 N N . VAL A 1 649 ? -9.205 -2.630 22.619 1.00 96.44 649 VAL A N 1
ATOM 4947 C CA . VAL A 1 649 ? -10.364 -1.974 23.231 1.00 96.44 649 VAL A CA 1
ATOM 4948 C C . VAL A 1 649 ? -11.593 -2.246 22.372 1.00 96.44 649 VAL A C 1
ATOM 4950 O O . VAL A 1 649 ? -11.605 -1.897 21.197 1.00 96.44 649 VAL A O 1
ATOM 4953 N N . GLU A 1 650 ? -12.640 -2.854 22.927 1.00 97.31 650 GLU A N 1
ATOM 4954 C CA . GLU A 1 650 ? -13.922 -3.026 22.235 1.00 97.31 650 GLU A CA 1
ATOM 4955 C C . GLU A 1 650 ? -14.843 -1.842 22.527 1.00 97.31 650 GLU A C 1
ATOM 4957 O O . GLU A 1 650 ? -15.145 -1.544 23.686 1.00 97.31 650 GLU A O 1
ATOM 4962 N N . GLY A 1 651 ? -15.333 -1.203 21.469 1.00 96.81 651 GLY A N 1
ATOM 4963 C CA . GLY A 1 651 ? -16.355 -0.168 21.528 1.00 96.81 651 GLY A CA 1
ATOM 4964 C C . GLY A 1 651 ? -17.731 -0.690 21.115 1.00 96.81 651 GLY A C 1
ATOM 4965 O O . GLY A 1 651 ? -17.863 -1.624 20.325 1.00 96.81 651 GLY A O 1
ATOM 4966 N N . ALA A 1 652 ? -18.777 -0.042 21.618 1.00 95.94 652 ALA A N 1
ATOM 4967 C CA . ALA A 1 652 ? -20.145 -0.207 21.134 1.00 95.94 652 ALA A CA 1
ATOM 4968 C C . ALA A 1 652 ? -20.752 1.164 20.818 1.00 95.94 652 ALA A C 1
ATOM 4970 O O . ALA A 1 652 ? -20.584 2.098 21.601 1.00 95.94 652 ALA A O 1
ATOM 4971 N N . GLU A 1 653 ? -21.463 1.299 19.694 1.00 94.81 653 GLU A N 1
ATOM 4972 C CA . GLU A 1 653 ? -22.204 2.528 19.391 1.00 94.81 653 GLU A CA 1
ATOM 4973 C C . GLU A 1 653 ? -23.546 2.520 20.138 1.00 94.81 653 GLU A C 1
ATOM 4975 O O . GLU A 1 653 ? -24.503 1.851 19.748 1.00 94.81 653 GLU A O 1
ATOM 4980 N N . ILE A 1 654 ? -23.628 3.278 21.230 1.00 93.31 654 ILE A N 1
ATOM 4981 C CA . ILE A 1 654 ? -24.817 3.396 22.073 1.00 93.31 654 ILE A CA 1
ATOM 4982 C C . ILE A 1 654 ? -25.409 4.795 21.895 1.00 93.31 654 ILE A C 1
ATOM 4984 O O . ILE A 1 654 ? -24.775 5.804 22.189 1.00 93.31 654 ILE A O 1
ATOM 4988 N N . LYS A 1 655 ? -26.660 4.864 21.415 1.00 92.00 655 LYS A N 1
ATOM 4989 C CA . LYS A 1 655 ? -27.402 6.123 21.168 1.00 92.00 655 LYS A CA 1
ATOM 4990 C C . LYS A 1 655 ? -26.672 7.116 20.241 1.00 92.00 655 LYS A C 1
ATOM 4992 O O . LYS A 1 655 ? -26.887 8.321 20.341 1.00 92.00 655 LYS A O 1
ATOM 4997 N N . GLY A 1 656 ? -25.840 6.619 19.324 1.00 91.62 656 GLY A N 1
ATOM 4998 C CA . GLY A 1 656 ? -25.066 7.455 18.403 1.00 91.62 656 GLY A CA 1
ATOM 4999 C C . GLY A 1 656 ? -23.753 7.993 18.977 1.00 91.62 656 GLY A C 1
ATOM 5000 O O . GLY A 1 656 ? -23.242 8.982 18.457 1.00 91.62 656 GLY A O 1
ATOM 5001 N N . GLN A 1 657 ? -23.229 7.388 20.048 1.00 96.19 657 GLN A N 1
ATOM 5002 C CA . GLN A 1 657 ? -21.884 7.633 20.572 1.00 96.19 657 GLN A CA 1
ATOM 5003 C C . GLN A 1 657 ? -21.140 6.302 20.739 1.00 96.19 657 GLN A C 1
ATOM 5005 O O . GLN A 1 657 ? -21.748 5.321 21.163 1.00 96.19 657 GLN A O 1
ATOM 5010 N N . ILE A 1 658 ? -19.843 6.253 20.434 1.00 96.94 658 ILE A N 1
ATOM 5011 C CA . ILE A 1 658 ? -18.990 5.113 20.782 1.00 96.94 658 ILE A CA 1
ATOM 5012 C C . ILE A 1 658 ? -18.714 5.153 22.290 1.00 96.94 658 ILE A C 1
ATOM 5014 O O . ILE A 1 658 ? -18.381 6.195 22.853 1.00 96.94 658 ILE A O 1
ATOM 5018 N N . THR A 1 659 ? -18.869 4.015 22.956 1.00 96.06 659 THR A N 1
ATOM 5019 C CA . THR A 1 659 ? -18.521 3.840 24.370 1.00 96.06 659 THR A CA 1
ATOM 5020 C C . THR A 1 659 ? -17.623 2.625 24.513 1.00 96.06 659 THR A C 1
ATOM 5022 O O . THR A 1 659 ? -17.954 1.574 23.955 1.00 96.06 659 THR A O 1
ATOM 5025 N N . GLU A 1 660 ? -16.534 2.734 25.278 1.00 96.19 660 GLU A N 1
ATOM 5026 C CA . GLU A 1 660 ? -15.742 1.563 25.664 1.00 96.19 660 GLU A CA 1
ATOM 5027 C C . GLU A 1 660 ? -16.635 0.557 26.397 1.00 96.19 660 GLU A C 1
ATOM 5029 O O . GLU A 1 660 ? -17.315 0.879 27.373 1.00 96.19 660 GLU A O 1
ATOM 5034 N N . ARG A 1 661 ? -16.649 -0.671 25.883 1.00 95.94 661 ARG A N 1
ATOM 5035 C CA . ARG A 1 661 ? -17.430 -1.791 26.404 1.00 95.94 661 ARG A CA 1
ATOM 5036 C C . ARG A 1 661 ? -16.577 -2.689 27.294 1.00 95.94 661 ARG A C 1
ATOM 5038 O O . ARG A 1 661 ? -17.072 -3.215 28.289 1.00 95.94 661 ARG A O 1
ATOM 5045 N N . ARG A 1 662 ? -15.323 -2.905 26.890 1.00 95.19 662 ARG A N 1
ATOM 5046 C CA . ARG A 1 662 ? -14.286 -3.670 27.597 1.00 95.19 662 ARG A CA 1
ATOM 5047 C C . ARG A 1 662 ? -12.942 -3.503 26.890 1.00 95.19 662 ARG A C 1
ATOM 5049 O O . ARG A 1 662 ? -12.887 -3.097 25.733 1.00 95.19 662 ARG A O 1
ATOM 5056 N N . ARG A 1 663 ? -11.881 -3.910 27.574 1.00 94.31 663 ARG A N 1
ATOM 5057 C CA . ARG A 1 663 ? -10.486 -3.778 27.161 1.00 94.31 663 ARG A CA 1
ATOM 5058 C C . ARG A 1 663 ? -9.716 -5.007 27.615 1.00 94.31 663 ARG A C 1
ATOM 5060 O O . ARG A 1 663 ? -10.002 -5.553 28.681 1.00 94.31 663 ARG A O 1
ATOM 5067 N N . VAL A 1 664 ? -8.753 -5.444 26.814 1.00 93.69 664 VAL A N 1
ATOM 5068 C CA . VAL A 1 664 ? -7.774 -6.460 27.207 1.00 93.69 664 VAL A CA 1
ATOM 5069 C C . VAL A 1 664 ? -6.383 -5.959 26.854 1.00 93.69 664 VAL A C 1
ATOM 5071 O O . VAL A 1 664 ? -6.145 -5.550 25.720 1.00 93.69 664 VAL A O 1
ATOM 5074 N N . SER A 1 665 ? -5.468 -5.994 27.821 1.00 90.88 665 SER A N 1
ATOM 5075 C CA . SER A 1 665 ? -4.047 -5.829 27.530 1.00 90.88 665 SER A CA 1
ATOM 5076 C C . SER A 1 665 ? -3.420 -7.189 27.240 1.00 90.88 665 SER A C 1
ATOM 5078 O O . SER A 1 665 ? -3.759 -8.193 27.873 1.00 90.88 665 SER A O 1
ATOM 5080 N N . PHE A 1 666 ? -2.511 -7.208 26.273 1.00 90.12 666 PHE A N 1
ATOM 5081 C CA . PHE A 1 666 ? -1.660 -8.343 25.925 1.00 90.12 666 PHE A CA 1
ATOM 5082 C C . PHE A 1 666 ? -0.168 -8.005 26.104 1.00 90.12 666 PHE A C 1
ATOM 5084 O O . PHE A 1 666 ? 0.690 -8.699 25.560 1.00 90.12 666 PHE A O 1
ATOM 5091 N N . ALA A 1 667 ? 0.131 -6.959 26.886 1.00 85.19 667 ALA A N 1
ATOM 5092 C CA . ALA A 1 667 ? 1.489 -6.521 27.184 1.00 85.19 667 ALA A CA 1
ATOM 5093 C C . ALA A 1 667 ? 2.333 -7.663 27.782 1.00 85.19 667 ALA A C 1
ATOM 5095 O O . ALA A 1 667 ? 1.825 -8.442 28.603 1.00 85.19 667 ALA A O 1
ATOM 5096 N N . PRO A 1 668 ? 3.623 -7.774 27.416 1.00 77.94 668 PRO A N 1
ATOM 5097 C CA . PRO A 1 668 ? 4.547 -8.667 28.098 1.00 77.94 668 PRO A CA 1
ATOM 5098 C C . PRO A 1 668 ? 4.581 -8.395 29.613 1.00 77.94 668 PRO A C 1
ATOM 5100 O O . PRO A 1 668 ? 4.468 -7.242 30.034 1.00 77.94 668 PRO A O 1
ATOM 5103 N N . PRO A 1 669 ? 4.782 -9.418 30.466 1.00 69.94 669 PRO A N 1
ATOM 5104 C CA . PRO A 1 669 ? 5.177 -9.158 31.844 1.00 69.94 669 PRO A CA 1
ATOM 5105 C C . PRO A 1 669 ? 6.522 -8.405 31.837 1.00 69.94 669 PRO A C 1
ATOM 5107 O O . PRO A 1 669 ? 7.385 -8.751 31.023 1.00 69.94 669 PRO A O 1
ATOM 5110 N N . PRO A 1 670 ? 6.726 -7.414 32.727 1.00 61.16 670 PRO A N 1
ATOM 5111 C CA . PRO A 1 670 ? 7.951 -6.621 32.747 1.00 61.16 670 PRO A CA 1
ATOM 5112 C C . PRO A 1 670 ? 9.178 -7.517 32.914 1.00 61.16 670 PRO A C 1
ATOM 5114 O O . PRO A 1 670 ? 9.140 -8.511 33.650 1.00 61.16 670 PRO A O 1
ATOM 5117 N N . ALA A 1 671 ? 10.269 -7.156 32.235 1.00 56.12 671 ALA A N 1
ATOM 5118 C CA . ALA A 1 671 ? 11.512 -7.910 32.293 1.00 56.12 671 ALA A CA 1
ATOM 5119 C C . ALA A 1 671 ? 11.967 -8.084 33.759 1.00 56.12 671 ALA A C 1
ATOM 5121 O O . ALA A 1 671 ? 11.953 -7.115 34.527 1.00 56.12 671 ALA A O 1
ATOM 5122 N N . PRO A 1 672 ? 12.363 -9.300 34.188 1.00 50.50 672 PRO A N 1
ATOM 5123 C CA . PRO A 1 672 ? 12.842 -9.508 35.547 1.00 50.50 672 PRO A CA 1
ATOM 5124 C C . PRO A 1 672 ? 14.092 -8.656 35.757 1.00 50.50 672 PRO A C 1
ATOM 5126 O O . PRO A 1 672 ? 15.054 -8.772 34.994 1.00 50.50 672 PRO A O 1
ATOM 5129 N N . SER A 1 673 ? 14.075 -7.799 36.781 1.00 45.00 673 SER A N 1
ATOM 5130 C CA . SER A 1 673 ? 15.178 -6.876 37.037 1.00 45.00 673 SER A CA 1
ATOM 5131 C C . SER A 1 673 ? 16.503 -7.631 37.128 1.00 45.00 673 SER A C 1
ATOM 5133 O O . SER A 1 673 ? 16.628 -8.614 37.872 1.00 45.00 673 SER A O 1
ATOM 5135 N N . ARG A 1 674 ? 17.502 -7.168 36.363 1.00 40.78 674 ARG A N 1
ATOM 5136 C CA . ARG A 1 674 ? 18.880 -7.634 36.533 1.00 40.78 674 ARG A CA 1
ATOM 5137 C C . ARG A 1 674 ? 19.249 -7.417 38.000 1.00 40.78 674 ARG A C 1
ATOM 5139 O O . ARG A 1 674 ? 19.065 -6.330 38.541 1.00 40.78 674 ARG A O 1
ATOM 5146 N N . ARG A 1 675 ? 19.691 -8.490 38.652 1.00 36.22 675 ARG A N 1
ATOM 5147 C CA . ARG A 1 675 ? 20.357 -8.401 39.948 1.00 36.22 675 ARG A CA 1
ATOM 5148 C C . ARG A 1 675 ? 21.831 -8.193 39.655 1.00 36.22 675 ARG A C 1
ATOM 5150 O O . ARG A 1 675 ? 22.461 -9.118 39.143 1.00 36.22 675 ARG A O 1
ATOM 5157 N N . ASP A 1 676 ? 22.296 -6.986 39.940 1.00 38.94 676 ASP A N 1
ATOM 5158 C CA . ASP A 1 676 ? 23.717 -6.635 39.987 1.00 38.94 676 ASP A CA 1
ATOM 5159 C C . ASP A 1 676 ? 24.448 -7.409 41.108 1.00 38.94 676 ASP A C 1
ATOM 5161 O O . ASP A 1 676 ? 23.790 -7.741 42.130 1.00 38.94 676 ASP A O 1
#